Protein AF-A0A8C4E631-F1 (afdb_monomer_lite)

Structure (mmCIF, N/CA/C/O backbone):
data_AF-A0A8C4E631-F1
#
_entry.id   AF-A0A8C4E631-F1
#
loop_
_atom_site.group_PDB
_atom_site.id
_atom_site.type_symbol
_atom_site.label_atom_id
_atom_site.label_alt_id
_atom_site.label_comp_id
_atom_site.label_asym_id
_atom_site.label_entity_id
_atom_site.label_seq_id
_atom_site.pdbx_PDB_ins_code
_atom_site.Cartn_x
_atom_site.Cartn_y
_atom_site.Cartn_z
_atom_site.occupancy
_atom_site.B_iso_or_equiv
_atom_site.auth_seq_id
_atom_site.auth_comp_id
_atom_site.auth_asym_id
_atom_site.auth_atom_id
_atom_site.pdbx_PDB_model_num
ATOM 1 N N . MET A 1 1 ? 13.801 -31.231 44.210 1.00 44.22 1 MET A N 1
ATOM 2 C CA . MET A 1 1 ? 13.986 -29.921 43.550 1.00 44.22 1 MET A CA 1
ATOM 3 C C . MET A 1 1 ? 13.206 -29.978 42.257 1.00 44.22 1 MET A C 1
ATOM 5 O O . MET A 1 1 ? 13.744 -30.377 41.232 1.00 44.22 1 MET A O 1
ATOM 9 N N . ASP A 1 2 ? 11.913 -29.701 42.350 1.00 47.12 2 ASP A N 1
ATOM 10 C CA . ASP A 1 2 ? 10.924 -30.231 41.416 1.00 47.12 2 ASP A CA 1
ATOM 11 C C . ASP A 1 2 ? 10.305 -29.056 40.662 1.00 47.12 2 ASP A C 1
ATOM 13 O O . ASP A 1 2 ? 9.279 -28.501 41.049 1.00 47.12 2 ASP A O 1
ATOM 17 N N . SER A 1 3 ? 11.024 -28.597 39.637 1.00 58.78 3 SER A N 1
ATOM 18 C CA . SER A 1 3 ? 10.613 -27.461 38.816 1.00 58.78 3 SER A CA 1
ATOM 19 C C . SER A 1 3 ? 9.444 -27.847 37.914 1.00 58.78 3 SER A C 1
ATOM 21 O O . SER A 1 3 ? 9.558 -28.760 37.098 1.00 58.78 3 SER A O 1
ATOM 23 N N . ASP A 1 4 ? 8.335 -27.123 38.056 1.00 69.62 4 ASP A N 1
ATOM 24 C CA . ASP A 1 4 ? 7.111 -27.313 37.275 1.00 69.62 4 ASP A CA 1
ATOM 25 C C . ASP A 1 4 ? 7.402 -27.299 35.754 1.00 69.62 4 ASP A C 1
ATOM 27 O O . ASP A 1 4 ? 8.110 -26.398 35.279 1.00 69.62 4 ASP A O 1
ATOM 31 N N . PRO A 1 5 ? 6.870 -28.254 34.961 1.00 70.94 5 PRO A N 1
ATOM 32 C CA . PRO A 1 5 ? 7.043 -28.267 33.509 1.00 70.94 5 PRO A CA 1
ATOM 33 C C . PRO A 1 5 ? 6.561 -26.983 32.810 1.00 70.94 5 PRO A C 1
ATOM 35 O O . PRO A 1 5 ? 7.106 -26.641 31.761 1.00 70.94 5 PRO A O 1
ATOM 38 N N . GLN A 1 6 ? 5.604 -26.236 33.374 1.00 67.75 6 GLN A N 1
ATOM 39 C CA . GLN A 1 6 ? 5.204 -24.923 32.855 1.00 67.75 6 GLN A CA 1
ATOM 40 C C . GLN A 1 6 ? 6.314 -23.881 33.035 1.00 67.75 6 GLN A C 1
ATOM 42 O O . GLN A 1 6 ? 6.619 -23.140 32.101 1.00 67.75 6 GLN A O 1
ATOM 47 N N . THR A 1 7 ? 6.980 -23.869 34.193 1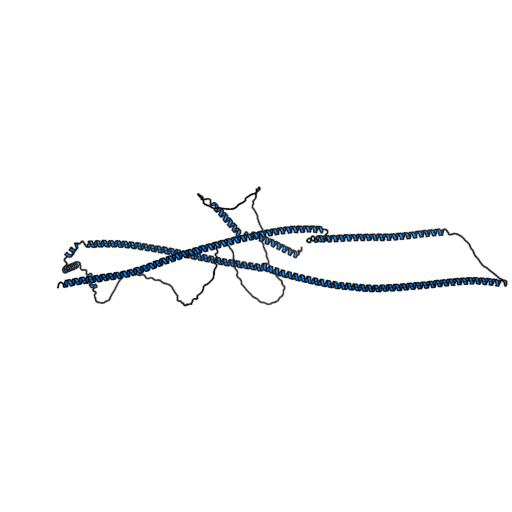.00 70.81 7 THR A N 1
ATOM 48 C CA . THR A 1 7 ? 8.128 -22.989 34.469 1.00 70.81 7 THR A CA 1
ATOM 49 C C . THR A 1 7 ? 9.310 -23.324 33.562 1.00 70.81 7 THR A C 1
ATOM 51 O O . THR A 1 7 ? 9.926 -22.419 33.004 1.00 70.81 7 THR A O 1
ATOM 54 N N . ILE A 1 8 ? 9.591 -24.614 33.342 1.00 74.88 8 ILE A N 1
ATOM 55 C CA . ILE A 1 8 ? 10.622 -25.058 32.389 1.00 74.88 8 ILE A CA 1
ATOM 56 C C . ILE A 1 8 ? 10.256 -24.617 30.963 1.00 74.88 8 ILE A C 1
ATOM 58 O O . ILE A 1 8 ? 11.094 -24.045 30.267 1.00 74.88 8 ILE A O 1
ATOM 62 N N . GLY A 1 9 ? 9.002 -24.812 30.540 1.00 75.31 9 GLY A N 1
ATOM 63 C CA . GLY A 1 9 ? 8.514 -24.374 29.230 1.00 75.31 9 GLY A CA 1
ATOM 64 C C . GLY A 1 9 ? 8.662 -22.866 29.012 1.00 75.31 9 GLY A C 1
ATOM 65 O O . GLY A 1 9 ? 9.175 -22.445 27.974 1.00 75.31 9 GLY A O 1
ATOM 66 N N . LEU A 1 10 ? 8.292 -22.055 30.008 1.00 76.31 10 LEU A N 1
ATOM 67 C CA . LEU A 1 10 ? 8.422 -20.597 29.964 1.00 76.31 10 LEU A CA 1
ATOM 68 C C . LEU A 1 10 ? 9.892 -20.150 29.934 1.00 76.31 10 LEU A C 1
ATOM 70 O O . LEU A 1 10 ? 10.241 -19.241 29.181 1.00 76.31 10 LEU A O 1
ATOM 74 N N . MET A 1 11 ? 10.769 -20.811 30.695 1.00 79.19 11 MET A N 1
ATOM 75 C CA . MET A 1 11 ? 12.203 -20.506 30.733 1.00 79.19 11 MET A CA 1
ATOM 76 C C . MET A 1 11 ? 12.904 -20.867 29.412 1.00 79.19 11 MET A C 1
ATOM 78 O O . MET A 1 11 ? 13.747 -20.106 28.937 1.00 79.19 11 MET A O 1
ATOM 82 N N . VAL A 1 12 ? 12.505 -21.970 28.766 1.00 80.25 12 VAL A N 1
ATOM 83 C CA . VAL A 1 12 ? 12.984 -22.357 27.427 1.00 80.25 12 VAL A CA 1
ATOM 84 C C . VAL A 1 12 ? 12.469 -21.396 26.350 1.00 80.25 12 VAL A C 1
ATOM 86 O O . VAL A 1 12 ? 13.262 -20.948 25.522 1.00 80.25 12 VAL A O 1
ATOM 89 N N . PHE A 1 13 ? 11.187 -21.011 26.371 1.00 78.81 13 PHE A N 1
ATOM 90 C CA . PHE A 1 13 ? 10.645 -20.028 25.420 1.00 78.81 13 PHE A CA 1
ATOM 91 C C . PHE A 1 13 ? 11.271 -18.637 25.593 1.00 78.81 13 PHE A C 1
ATOM 93 O O . PHE A 1 13 ? 11.625 -18.000 24.602 1.00 78.81 13 PHE A O 1
ATOM 100 N N . GLY A 1 14 ? 11.467 -18.184 26.836 1.00 83.38 14 GLY A N 1
ATOM 101 C CA . GLY A 1 14 ? 12.170 -16.938 27.144 1.00 83.38 14 GLY A CA 1
ATOM 102 C C . GLY A 1 14 ? 13.621 -16.961 26.659 1.00 83.38 14 GLY A C 1
ATOM 103 O O . GLY A 1 14 ? 14.058 -16.035 25.976 1.00 83.38 14 GLY A O 1
ATOM 104 N N . GLY A 1 15 ? 14.347 -18.054 26.918 1.00 80.62 15 GLY A N 1
ATOM 105 C CA . GLY A 1 15 ? 15.701 -18.258 26.400 1.00 80.62 15 GLY A CA 1
ATOM 106 C C . GLY A 1 15 ? 15.760 -18.237 24.869 1.00 80.62 15 GLY A C 1
ATOM 107 O O . GLY A 1 15 ? 16.617 -17.564 24.299 1.00 80.62 15 GLY A O 1
ATOM 108 N N . PHE A 1 16 ? 14.820 -18.902 24.189 1.00 83.00 16 PHE A N 1
ATOM 109 C CA . PHE A 1 16 ? 14.764 -18.932 22.724 1.00 83.00 16 PHE A CA 1
ATOM 110 C C . PHE A 1 16 ? 14.400 -17.567 22.117 1.00 83.00 16 PHE A C 1
ATOM 112 O O . PHE A 1 16 ? 14.981 -17.175 21.105 1.00 83.00 16 PHE A O 1
ATOM 119 N N . MET A 1 17 ? 13.502 -16.806 22.753 1.00 86.44 17 MET A N 1
ATOM 120 C CA . MET A 1 17 ? 13.192 -15.416 22.388 1.00 86.44 17 MET A CA 1
ATOM 121 C C . MET A 1 17 ? 14.423 -14.510 22.513 1.00 86.44 17 MET A C 1
ATOM 123 O O . MET A 1 17 ? 14.733 -13.776 21.577 1.00 86.44 17 MET A O 1
ATOM 127 N N . ILE A 1 18 ? 15.159 -14.592 23.626 1.00 84.25 18 ILE A N 1
ATOM 128 C CA . ILE A 1 18 ? 16.370 -13.788 23.857 1.00 84.25 18 ILE A CA 1
ATOM 129 C C . ILE A 1 18 ? 17.472 -14.165 22.856 1.00 84.25 18 ILE A C 1
ATOM 131 O O . ILE A 1 18 ? 18.055 -13.281 22.233 1.00 84.25 18 ILE A O 1
ATOM 135 N N . LEU A 1 19 ? 17.714 -15.460 22.627 1.00 79.12 19 LEU A N 1
ATOM 136 C CA . LEU A 1 19 ? 18.671 -15.934 21.619 1.00 79.12 19 LEU A CA 1
ATOM 137 C C . LEU A 1 19 ? 18.277 -15.506 20.197 1.00 79.12 19 LEU A C 1
ATOM 139 O O . LEU A 1 19 ? 19.147 -15.127 19.415 1.00 79.12 19 LEU A O 1
ATOM 143 N N . SER A 1 20 ? 16.982 -15.499 19.871 1.00 79.06 20 SER A N 1
ATOM 144 C CA . SER A 1 20 ? 16.481 -15.014 18.578 1.00 79.06 20 SER A CA 1
ATOM 145 C C . SER A 1 20 ? 16.662 -13.502 18.427 1.00 79.06 20 SER A C 1
ATOM 147 O O . SER A 1 20 ? 17.116 -13.045 17.381 1.00 79.06 20 SER A O 1
ATOM 149 N N . ALA A 1 21 ? 16.375 -12.719 19.471 1.00 84.12 21 ALA A N 1
ATOM 150 C CA . ALA A 1 21 ? 16.576 -11.271 19.475 1.00 84.12 21 ALA A CA 1
ATOM 151 C C . ALA A 1 21 ? 18.063 -10.897 19.347 1.00 84.12 21 ALA A C 1
ATOM 153 O O . ALA A 1 21 ? 18.410 -10.034 18.543 1.00 84.12 21 ALA A O 1
ATOM 154 N N . VAL A 1 22 ? 18.952 -11.591 20.069 1.00 84.38 22 VAL A N 1
ATOM 155 C CA . VAL A 1 22 ? 20.411 -11.437 19.937 1.00 84.38 22 VAL A CA 1
ATOM 156 C C . VAL A 1 22 ? 20.885 -11.872 18.547 1.00 84.38 22 VAL A C 1
ATOM 158 O O . VAL A 1 22 ? 21.684 -11.169 17.937 1.00 84.38 22 VAL A O 1
ATOM 161 N N . GLY A 1 23 ? 20.357 -12.970 18.000 1.00 82.06 23 GLY A N 1
ATOM 162 C CA . GLY A 1 23 ? 20.652 -13.417 16.636 1.00 82.06 23 GLY A CA 1
ATOM 163 C C . GLY A 1 23 ? 20.265 -12.382 15.577 1.00 82.06 23 GLY A C 1
ATOM 164 O O . GLY A 1 23 ? 21.079 -12.054 14.718 1.00 82.06 23 GLY A O 1
ATOM 165 N N . ILE A 1 24 ? 19.066 -11.801 15.673 1.00 81.56 24 ILE A N 1
ATOM 166 C CA . ILE A 1 24 ? 18.599 -10.731 14.777 1.00 81.56 24 ILE A CA 1
ATOM 167 C C . ILE A 1 24 ? 19.440 -9.459 14.960 1.00 81.56 24 ILE A C 1
ATOM 169 O O . ILE A 1 24 ? 19.844 -8.854 13.970 1.00 81.56 24 ILE A O 1
ATOM 173 N N . ALA A 1 25 ? 19.771 -9.071 16.195 1.00 76.06 25 ALA A N 1
ATOM 174 C CA . ALA A 1 25 ? 20.624 -7.913 16.464 1.00 76.06 25 ALA A CA 1
ATOM 175 C C . ALA A 1 25 ? 22.051 -8.092 15.911 1.00 76.06 25 ALA A C 1
ATOM 177 O O . ALA A 1 25 ? 22.612 -7.152 15.345 1.00 76.06 25 ALA A O 1
ATOM 178 N N . LEU A 1 26 ? 22.628 -9.293 16.011 1.00 76.25 26 LEU A N 1
ATOM 179 C CA . LEU A 1 26 ? 23.926 -9.626 15.416 1.00 76.25 26 LEU A CA 1
ATOM 180 C C . LEU A 1 26 ? 23.858 -9.652 13.885 1.00 76.25 26 LEU A C 1
ATOM 182 O O . LEU A 1 26 ? 24.718 -9.064 13.235 1.00 76.25 26 LEU A O 1
ATOM 186 N N . VAL A 1 27 ? 22.819 -10.246 13.290 1.00 74.06 27 VAL A N 1
ATOM 187 C CA . VAL A 1 27 ? 22.624 -10.225 11.830 1.00 74.06 27 VAL A CA 1
ATOM 188 C C . VAL A 1 27 ? 22.453 -8.794 11.319 1.00 74.06 27 VAL A C 1
ATOM 190 O O . VAL A 1 27 ? 23.100 -8.440 10.338 1.00 74.06 27 VAL A O 1
ATOM 193 N N . SER A 1 28 ? 21.682 -7.936 11.992 1.00 68.06 28 SER A N 1
ATOM 194 C CA . SER A 1 28 ? 21.546 -6.520 11.617 1.00 68.06 28 SER A CA 1
ATOM 195 C C . SER A 1 28 ? 22.851 -5.737 11.791 1.00 68.06 28 SER A C 1
ATOM 197 O O . SER A 1 28 ? 23.266 -5.036 10.872 1.00 68.06 28 SER A O 1
ATOM 199 N N . THR A 1 29 ? 23.552 -5.876 12.922 1.00 67.06 29 THR A N 1
ATOM 200 C CA . THR A 1 29 ? 24.807 -5.131 13.171 1.00 67.06 29 THR A CA 1
ATOM 201 C C . THR A 1 29 ? 25.993 -5.605 12.327 1.00 67.06 29 THR A C 1
ATOM 203 O O . THR A 1 29 ? 26.922 -4.825 12.110 1.00 67.06 29 THR A O 1
ATOM 206 N N . LEU A 1 30 ? 25.958 -6.837 11.807 1.00 59.44 30 LEU A N 1
ATOM 207 C CA . LEU A 1 30 ? 26.902 -7.332 10.801 1.00 59.44 30 LEU A CA 1
ATOM 208 C C . LEU A 1 30 ? 26.482 -6.938 9.376 1.00 59.44 30 LEU A C 1
ATOM 210 O O . LEU A 1 30 ? 27.324 -6.463 8.618 1.00 59.44 30 LEU A O 1
ATOM 214 N N . SER A 1 31 ? 25.193 -7.023 9.026 1.00 52.44 31 SER A N 1
ATOM 215 C CA . SER A 1 31 ? 24.688 -6.602 7.703 1.00 52.44 31 SER A CA 1
ATOM 216 C C . SER A 1 31 ? 24.860 -5.097 7.465 1.00 52.44 31 SER A C 1
ATOM 218 O O . SER A 1 31 ? 25.137 -4.676 6.349 1.00 52.44 31 SER A O 1
ATOM 220 N N . MET A 1 32 ? 24.782 -4.275 8.518 1.00 52.50 32 MET A N 1
ATOM 221 C CA . MET A 1 32 ? 25.101 -2.838 8.470 1.00 52.50 32 MET A CA 1
ATOM 222 C C . MET A 1 32 ? 26.615 -2.536 8.511 1.00 52.50 32 MET A C 1
ATOM 224 O O . MET A 1 32 ? 27.005 -1.370 8.567 1.00 52.50 32 MET A O 1
ATOM 228 N N . LYS A 1 33 ? 27.478 -3.561 8.496 1.00 45.78 33 LYS A N 1
ATOM 229 C CA . LYS A 1 33 ? 28.947 -3.437 8.444 1.00 45.78 33 LYS A CA 1
ATOM 230 C C . LYS A 1 33 ? 29.592 -4.058 7.207 1.00 45.78 33 LYS A C 1
ATOM 232 O O . LYS A 1 33 ? 30.802 -3.908 7.035 1.00 45.78 33 LYS A O 1
ATOM 237 N N . GLU A 1 34 ? 28.818 -4.662 6.309 1.00 48.72 34 GLU A N 1
ATOM 238 C CA . GLU A 1 34 ? 29.289 -4.925 4.950 1.00 48.72 34 GLU A CA 1
ATOM 239 C C . GLU A 1 34 ? 29.333 -3.606 4.156 1.00 48.72 34 GLU A C 1
ATOM 241 O O . GLU A 1 34 ? 28.387 -3.243 3.459 1.00 48.72 34 GLU A O 1
ATOM 246 N N . THR A 1 35 ? 30.450 -2.869 4.251 1.00 46.59 35 THR A N 1
ATOM 247 C CA . THR A 1 35 ? 30.748 -1.754 3.332 1.00 46.59 35 THR A CA 1
ATOM 248 C C . THR A 1 35 ? 30.677 -2.285 1.906 1.00 46.59 35 THR A C 1
ATOM 250 O O . THR A 1 35 ? 31.468 -3.164 1.543 1.00 46.59 35 THR A O 1
ATOM 253 N N . SER A 1 36 ? 29.712 -1.812 1.116 1.00 51.38 36 SER A N 1
ATOM 254 C CA . SER A 1 36 ? 29.367 -2.486 -0.135 1.00 51.38 36 SER A CA 1
ATOM 255 C C . SER A 1 36 ? 30.531 -2.474 -1.132 1.00 51.38 36 SER A C 1
ATOM 257 O O . SER A 1 36 ? 31.395 -1.590 -1.126 1.00 51.38 36 SER A O 1
ATOM 259 N N . TYR A 1 37 ? 30.549 -3.460 -2.031 1.00 45.59 37 TYR A N 1
ATOM 260 C CA . TYR A 1 37 ? 31.614 -3.592 -3.032 1.00 45.59 37 TYR A CA 1
ATOM 261 C C . TYR A 1 37 ? 31.743 -2.344 -3.933 1.00 45.59 37 TYR A C 1
ATOM 263 O O . TYR A 1 37 ? 32.844 -2.018 -4.385 1.00 45.59 37 TYR A O 1
ATOM 271 N N . ASP A 1 38 ? 30.645 -1.608 -4.141 1.00 58.75 38 ASP A N 1
ATOM 272 C CA . ASP A 1 38 ? 30.642 -0.322 -4.844 1.00 58.75 38 ASP A CA 1
ATOM 273 C C . ASP A 1 38 ? 31.246 0.822 -4.017 1.00 58.75 38 ASP A C 1
ATOM 275 O O . ASP A 1 38 ? 31.917 1.680 -4.586 1.00 58.75 38 ASP A O 1
ATOM 279 N N . GLU A 1 39 ? 31.105 0.830 -2.688 1.00 60.50 39 GLU A N 1
ATOM 280 C CA . GLU A 1 39 ? 31.749 1.830 -1.825 1.00 60.50 39 GLU A CA 1
ATOM 281 C C . GLU A 1 39 ? 33.281 1.661 -1.818 1.00 60.50 39 GLU A C 1
ATOM 283 O O . GLU A 1 39 ? 34.035 2.638 -1.903 1.00 60.50 39 GLU A O 1
ATOM 288 N N . ALA A 1 40 ? 33.758 0.411 -1.805 1.00 60.03 40 ALA A N 1
ATOM 289 C CA . ALA A 1 40 ? 35.176 0.089 -1.957 1.00 60.03 40 ALA A CA 1
ATOM 290 C C . ALA A 1 40 ? 35.717 0.524 -3.336 1.00 60.03 40 ALA A C 1
ATOM 292 O O . ALA A 1 40 ? 36.770 1.166 -3.422 1.00 60.03 40 ALA A O 1
ATOM 293 N N . LEU A 1 41 ? 34.971 0.254 -4.416 1.00 59.25 41 LEU A N 1
ATOM 294 C CA . LEU A 1 41 ? 35.298 0.720 -5.769 1.00 59.25 41 LEU A CA 1
ATOM 295 C C . LEU A 1 41 ? 35.252 2.250 -5.896 1.00 59.25 41 LEU A C 1
ATOM 297 O O . LEU A 1 41 ? 36.098 2.829 -6.583 1.00 59.25 41 LEU A O 1
ATOM 301 N N . ALA A 1 42 ? 34.314 2.923 -5.228 1.00 70.25 42 ALA A N 1
ATOM 302 C CA . ALA A 1 42 ? 34.231 4.379 -5.184 1.00 70.25 42 ALA A CA 1
ATOM 303 C C . ALA A 1 42 ? 35.462 4.978 -4.491 1.00 70.25 42 ALA A C 1
ATOM 305 O O . ALA A 1 42 ? 36.120 5.846 -5.069 1.00 70.25 42 ALA A O 1
ATOM 306 N N . LYS A 1 43 ? 35.849 4.459 -3.318 1.00 71.75 43 LYS A N 1
ATOM 307 C CA . LYS A 1 43 ? 37.065 4.870 -2.593 1.00 71.75 43 LYS A CA 1
ATOM 308 C C . LYS A 1 43 ? 38.335 4.637 -3.423 1.00 71.75 43 LYS A C 1
ATOM 310 O O . LYS A 1 43 ? 39.163 5.546 -3.528 1.00 71.75 43 LYS A O 1
ATOM 315 N N . GLN A 1 44 ? 38.458 3.492 -4.103 1.00 63.03 44 GLN A N 1
ATOM 316 C CA . GLN A 1 44 ? 39.582 3.219 -5.009 1.00 63.03 44 GLN A CA 1
ATOM 317 C C . GLN A 1 44 ? 39.631 4.208 -6.190 1.00 63.03 44 GLN A C 1
ATOM 319 O O . GLN A 1 44 ? 40.699 4.735 -6.511 1.00 63.03 44 GLN A O 1
ATOM 324 N N . ARG A 1 45 ? 38.484 4.508 -6.819 1.00 71.50 45 ARG A N 1
ATOM 325 C CA . ARG A 1 45 ? 38.382 5.515 -7.894 1.00 71.50 45 ARG A CA 1
ATOM 326 C C . ARG A 1 45 ? 38.755 6.912 -7.391 1.00 71.50 45 ARG A C 1
ATOM 328 O O . ARG A 1 45 ? 39.515 7.602 -8.066 1.00 71.50 45 ARG A O 1
ATOM 335 N N . HIS A 1 46 ? 38.304 7.307 -6.201 1.00 70.56 46 HIS A N 1
ATOM 336 C CA . HIS A 1 46 ? 38.598 8.623 -5.624 1.00 70.56 46 HIS A CA 1
ATOM 337 C C . HIS A 1 46 ? 40.096 8.819 -5.334 1.00 70.56 46 HIS A C 1
ATOM 339 O O . HIS A 1 46 ? 40.650 9.877 -5.644 1.00 70.56 46 HIS A O 1
ATOM 345 N N . GLN A 1 47 ? 40.781 7.789 -4.820 1.00 67.50 47 GLN A N 1
ATOM 346 C CA . GLN A 1 47 ? 42.236 7.810 -4.617 1.00 67.50 47 GLN A CA 1
ATOM 347 C C . GLN A 1 47 ? 43.019 7.831 -5.944 1.00 67.50 47 GLN A C 1
ATOM 349 O O . GLN A 1 47 ? 44.021 8.544 -6.069 1.00 67.50 47 GLN A O 1
ATOM 354 N N . LEU A 1 48 ? 42.555 7.102 -6.966 1.00 61.62 48 LEU A N 1
ATOM 355 C CA . LEU A 1 48 ? 43.135 7.150 -8.316 1.00 61.62 48 LEU A CA 1
ATOM 356 C C . LEU A 1 48 ? 42.993 8.539 -8.954 1.00 61.62 48 LEU A C 1
ATOM 358 O O . LEU A 1 48 ? 43.948 9.038 -9.549 1.00 61.62 48 LEU A O 1
ATOM 362 N N . ILE A 1 49 ? 41.842 9.193 -8.776 1.00 65.88 49 ILE A N 1
ATOM 363 C CA . ILE A 1 49 ? 41.603 10.562 -9.246 1.00 65.88 49 ILE A CA 1
ATOM 364 C C . ILE A 1 49 ? 42.509 11.549 -8.495 1.00 65.88 49 ILE A C 1
ATOM 366 O O . ILE A 1 49 ? 43.260 12.277 -9.141 1.00 65.88 49 ILE A O 1
ATOM 370 N N . GLN A 1 50 ? 42.551 11.531 -7.155 1.00 64.19 50 GLN A N 1
ATOM 371 C CA . GLN A 1 50 ? 43.435 12.421 -6.379 1.00 64.19 50 GLN A CA 1
ATOM 372 C C . GLN A 1 50 ? 44.919 12.269 -6.759 1.00 64.19 50 GLN A C 1
ATOM 374 O O . GLN A 1 50 ? 45.610 13.267 -6.987 1.00 64.19 50 GLN A O 1
ATOM 379 N N . THR A 1 51 ? 45.416 11.034 -6.893 1.00 60.16 51 THR A N 1
ATOM 380 C CA . THR A 1 51 ? 46.813 10.784 -7.296 1.00 60.16 51 THR A CA 1
ATOM 381 C C . THR A 1 51 ? 47.096 11.121 -8.765 1.00 60.16 51 THR A C 1
ATOM 383 O O . THR A 1 51 ? 48.259 11.332 -9.126 1.00 60.16 51 THR A O 1
ATOM 386 N N . GLN A 1 52 ? 46.070 11.235 -9.615 1.00 55.62 52 GLN A N 1
ATOM 387 C CA . GLN A 1 52 ? 46.189 11.771 -10.972 1.00 55.62 52 GLN A CA 1
ATOM 388 C C . GLN A 1 52 ? 46.204 13.311 -10.974 1.00 55.62 52 GLN A C 1
ATOM 390 O O . GLN A 1 52 ? 47.067 13.899 -11.631 1.00 55.62 52 GLN A O 1
ATOM 395 N N . THR A 1 53 ? 45.357 13.974 -10.177 1.00 53.16 53 THR A N 1
ATOM 396 C CA . THR A 1 53 ? 45.332 15.444 -10.035 1.00 53.16 53 THR A CA 1
ATOM 397 C C . THR A 1 53 ? 46.660 15.984 -9.493 1.00 53.16 53 THR A C 1
ATOM 399 O O . THR A 1 53 ? 47.254 16.879 -10.097 1.00 53.16 53 THR A O 1
ATOM 402 N N . GLN A 1 54 ? 47.223 15.364 -8.448 1.00 50.38 54 GLN A N 1
ATOM 403 C CA . GLN A 1 54 ? 48.543 15.740 -7.909 1.00 50.38 54 GLN A CA 1
ATOM 404 C C . GLN A 1 54 ? 49.701 15.537 -8.912 1.00 50.38 54 GLN A C 1
ATOM 406 O O . GLN A 1 54 ? 50.740 16.200 -8.821 1.00 50.38 54 GLN A O 1
ATOM 411 N N . LYS A 1 55 ? 49.543 14.643 -9.901 1.00 49.50 55 LYS A N 1
ATOM 412 C CA . LYS A 1 55 ? 50.497 14.474 -11.016 1.00 49.50 55 LYS A CA 1
ATOM 413 C C . LYS A 1 55 ? 50.284 15.495 -12.141 1.00 49.50 55 LYS A C 1
ATOM 415 O O . LYS A 1 55 ? 51.235 15.778 -12.871 1.00 49.50 55 LYS A O 1
ATOM 420 N N . ALA A 1 56 ? 49.088 16.070 -12.274 1.00 47.69 56 ALA A N 1
ATOM 421 C CA . ALA A 1 56 ? 48.792 17.113 -13.254 1.00 47.69 56 ALA A CA 1
ATOM 422 C C . ALA A 1 56 ? 49.398 18.472 -12.854 1.00 47.69 56 ALA A C 1
ATOM 424 O O . ALA A 1 56 ? 50.053 19.114 -13.679 1.00 47.69 56 ALA A O 1
ATOM 425 N N . GLU A 1 57 ? 49.263 18.886 -11.589 1.00 41.19 57 GLU A N 1
ATOM 426 C CA . GLU A 1 57 ? 49.786 20.181 -11.116 1.00 41.19 57 GLU A CA 1
ATOM 427 C C . GLU A 1 57 ? 51.305 20.307 -11.274 1.00 41.19 57 GLU A C 1
ATOM 429 O O . GLU A 1 57 ? 51.801 21.297 -11.824 1.00 41.19 57 GLU A O 1
ATOM 434 N N . LYS A 1 58 ? 52.059 19.257 -10.912 1.00 40.50 58 LYS A N 1
ATOM 435 C CA . LYS A 1 58 ? 53.526 19.218 -11.061 1.00 40.50 58 LYS A CA 1
ATOM 436 C C . LYS A 1 58 ? 54.012 19.358 -12.513 1.00 40.50 58 LYS A C 1
ATOM 438 O O . LYS A 1 58 ? 55.204 19.570 -12.725 1.00 40.50 58 LYS A O 1
ATOM 443 N N . LYS A 1 59 ? 53.123 19.286 -13.514 1.00 40.12 59 LYS A N 1
ATOM 444 C CA . LYS A 1 59 ? 53.463 19.412 -14.941 1.00 40.12 59 LYS A CA 1
ATOM 445 C C . LYS A 1 59 ? 53.127 20.777 -15.562 1.00 40.12 59 LYS A C 1
ATOM 447 O O . LYS A 1 59 ? 53.520 21.017 -16.702 1.00 40.12 59 LYS A O 1
ATOM 452 N N . LYS A 1 60 ? 52.451 21.688 -14.844 1.00 37.50 60 LYS A N 1
ATOM 453 C CA . LYS A 1 60 ? 51.924 22.957 -15.402 1.00 37.50 60 LYS A CA 1
ATOM 454 C C . LYS A 1 60 ? 52.787 24.208 -15.136 1.00 37.50 60 LYS A C 1
ATOM 456 O O . LYS A 1 60 ? 52.375 25.313 -15.470 1.00 37.50 60 LYS A O 1
ATOM 461 N N . LYS A 1 61 ? 54.000 24.058 -14.580 1.00 32.47 61 LYS A N 1
ATOM 462 C CA . LYS A 1 61 ? 54.904 25.172 -14.193 1.00 32.47 61 LYS A CA 1
ATOM 463 C C . LYS A 1 61 ? 55.968 25.548 -15.248 1.00 32.47 61 LYS A C 1
ATOM 465 O O . LYS A 1 61 ? 57.027 26.056 -14.896 1.00 32.47 61 LYS A O 1
ATOM 470 N N . ASN A 1 62 ? 55.728 25.297 -16.537 1.00 37.25 62 ASN A N 1
ATOM 471 C CA . ASN A 1 62 ? 56.656 25.678 -17.611 1.00 37.25 62 ASN A CA 1
ATOM 472 C C . ASN A 1 62 ? 55.928 26.262 -18.832 1.00 37.25 62 ASN A C 1
ATOM 474 O O . ASN A 1 62 ? 54.882 25.758 -19.226 1.00 37.25 62 ASN A O 1
ATOM 478 N N . LYS A 1 63 ? 56.564 27.266 -19.463 1.00 34.28 63 LYS A N 1
ATOM 479 C CA . LYS A 1 63 ? 56.166 27.965 -20.708 1.00 34.28 63 LYS A CA 1
ATOM 480 C C . LYS A 1 63 ? 55.028 29.006 -20.593 1.00 34.28 63 LYS A C 1
ATOM 482 O O . LYS A 1 63 ? 53.947 28.824 -21.139 1.00 34.28 63 LYS A O 1
ATOM 487 N N . ALA A 1 64 ? 55.343 30.167 -20.004 1.00 32.53 64 ALA A N 1
ATOM 488 C CA . ALA A 1 64 ? 54.560 31.404 -20.139 1.00 32.53 64 ALA A CA 1
ATOM 489 C C . ALA A 1 64 ? 55.457 32.614 -20.496 1.00 32.53 64 ALA A C 1
ATOM 491 O O . ALA A 1 64 ? 56.287 33.045 -19.697 1.00 32.53 64 ALA A O 1
ATOM 492 N N . LYS A 1 65 ? 55.306 33.125 -21.726 1.00 33.72 65 LYS A N 1
ATOM 493 C CA . LYS A 1 65 ? 55.815 34.395 -22.303 1.00 33.72 65 LYS A CA 1
ATOM 494 C C . LYS A 1 65 ? 55.209 34.481 -23.725 1.00 33.72 65 LYS A C 1
ATOM 496 O O . LYS A 1 65 ? 55.191 33.454 -24.393 1.00 33.72 65 LYS A O 1
ATOM 501 N N . ARG A 1 66 ? 54.723 35.617 -24.248 1.00 32.38 66 ARG A N 1
ATOM 502 C CA . ARG A 1 66 ? 54.795 37.023 -23.789 1.00 32.38 66 ARG A CA 1
ATOM 503 C C . ARG A 1 66 ? 53.757 37.888 -24.556 1.00 32.38 66 ARG A C 1
ATOM 505 O O . ARG A 1 66 ? 53.768 37.772 -25.771 1.00 32.38 66 ARG A O 1
ATOM 512 N N . LYS A 1 67 ? 53.044 38.803 -23.864 1.00 35.41 67 LYS A N 1
ATOM 513 C CA . LYS A 1 67 ? 52.345 40.035 -24.361 1.00 35.41 67 LYS A CA 1
ATOM 514 C C . LYS A 1 67 ? 51.169 39.850 -25.380 1.00 35.41 67 LYS A C 1
ATOM 516 O O . LYS A 1 67 ? 51.266 38.989 -26.239 1.00 35.41 67 LYS A O 1
ATOM 521 N N . GLU A 1 68 ? 49.959 40.424 -25.196 1.00 31.19 68 GLU A N 1
ATOM 522 C CA . GLU A 1 68 ? 49.519 41.862 -25.153 1.00 31.19 68 GLU A CA 1
ATOM 523 C C . GLU A 1 68 ? 49.360 42.407 -26.601 1.00 31.19 68 GLU A C 1
ATOM 525 O O . GLU A 1 68 ? 50.240 42.146 -27.415 1.00 31.19 68 GLU A O 1
ATOM 530 N N . ASP A 1 69 ? 48.248 43.026 -27.044 1.00 28.84 69 ASP A N 1
ATOM 531 C CA . ASP A 1 69 ? 47.520 44.185 -26.464 1.00 28.84 69 ASP A CA 1
ATOM 532 C C . ASP A 1 69 ? 45.988 44.272 -26.831 1.00 28.84 69 ASP A C 1
ATOM 534 O O . ASP A 1 69 ? 45.433 43.332 -27.402 1.00 28.84 69 ASP A O 1
ATOM 538 N N . ARG A 1 70 ? 45.306 45.384 -26.478 1.00 35.81 70 ARG A N 1
ATOM 539 C CA . ARG A 1 70 ? 43.862 45.764 -26.674 1.00 35.81 70 ARG A CA 1
ATOM 540 C C . ARG A 1 70 ? 43.676 46.719 -27.916 1.00 35.81 70 ARG A C 1
ATOM 542 O O . ARG A 1 70 ? 44.624 46.736 -28.701 1.00 35.81 70 ARG A O 1
ATOM 549 N N . PRO A 1 71 ? 42.593 47.535 -28.173 1.00 51.56 71 PRO A N 1
ATOM 550 C CA . PRO A 1 71 ? 41.300 47.805 -27.476 1.00 51.56 71 PRO A CA 1
ATOM 551 C C . PRO A 1 71 ? 39.958 47.906 -28.300 1.00 51.56 71 PRO A C 1
ATOM 553 O O . PRO A 1 71 ? 39.938 48.245 -29.475 1.00 51.56 71 PRO A O 1
ATOM 556 N N . ASP A 1 72 ? 38.839 47.684 -27.583 1.00 35.00 72 ASP A N 1
ATOM 557 C CA . ASP A 1 72 ? 37.511 48.376 -27.486 1.00 35.00 72 ASP A CA 1
ATOM 558 C C . ASP A 1 72 ? 36.633 48.933 -28.659 1.00 35.00 72 ASP A C 1
ATOM 560 O O . ASP A 1 72 ? 37.078 49.665 -29.538 1.00 35.00 72 ASP A O 1
ATOM 564 N N . GLY A 1 73 ? 35.297 48.757 -28.495 1.00 30.06 73 GLY A N 1
ATOM 565 C CA . GLY A 1 73 ? 34.187 49.601 -29.024 1.00 30.06 73 GLY A CA 1
ATOM 566 C C . GLY A 1 73 ? 32.942 48.826 -29.537 1.00 30.06 73 GLY A C 1
ATOM 567 O O . GLY A 1 73 ? 33.119 47.819 -30.208 1.00 30.06 73 GLY A O 1
ATOM 568 N N . LYS A 1 74 ? 31.661 49.218 -29.326 1.00 35.47 74 LYS A N 1
ATOM 569 C CA . LYS A 1 74 ? 31.026 50.290 -28.505 1.00 35.47 74 LYS A CA 1
ATOM 570 C C . LYS A 1 74 ? 29.469 50.104 -28.399 1.00 35.47 74 LYS A C 1
ATOM 572 O O . LYS A 1 74 ? 28.864 49.888 -29.439 1.00 35.47 74 LYS A O 1
ATOM 577 N N . PHE A 1 75 ? 28.864 50.388 -27.221 1.00 30.14 75 PHE A N 1
ATOM 578 C CA . PHE A 1 75 ? 27.461 50.873 -26.958 1.00 30.14 75 PHE A CA 1
ATOM 579 C C . PHE A 1 75 ? 26.271 49.900 -27.236 1.00 30.14 75 PHE A C 1
ATOM 581 O O . PHE A 1 75 ? 26.413 49.022 -28.076 1.00 30.14 75 PHE A O 1
ATOM 588 N N . SER A 1 76 ? 25.087 49.923 -26.577 1.00 29.92 76 SER A N 1
ATOM 589 C CA . SER A 1 76 ? 24.397 50.772 -25.547 1.00 29.92 76 SER A CA 1
ATOM 590 C C . SER A 1 76 ? 23.570 49.860 -24.584 1.00 29.92 76 SER A C 1
ATOM 592 O O . SER A 1 76 ? 23.161 48.792 -25.024 1.00 29.92 76 SER A O 1
ATOM 594 N N . GLU A 1 77 ? 23.463 50.066 -23.254 1.00 33.34 77 GLU A N 1
ATOM 595 C CA . GLU A 1 77 ? 22.527 50.932 -22.459 1.00 33.34 77 GLU A CA 1
ATOM 596 C C . GLU A 1 77 ? 20.999 50.667 -22.605 1.00 33.34 77 GLU A C 1
ATOM 598 O O . GLU A 1 77 ? 20.569 50.415 -23.730 1.00 33.34 77 GLU A O 1
ATOM 603 N N . PRO A 1 78 ? 20.136 50.914 -21.573 1.00 43.91 78 PRO A N 1
ATOM 604 C CA . PRO A 1 78 ? 20.336 50.869 -20.095 1.00 43.91 78 PRO A CA 1
ATOM 605 C C . PRO A 1 78 ? 19.103 50.361 -19.255 1.00 43.91 78 PRO A C 1
ATOM 607 O O . PRO A 1 78 ? 18.017 50.178 -19.798 1.00 43.91 78 PRO A O 1
ATOM 610 N N . GLY A 1 79 ? 19.218 50.283 -17.909 1.00 27.28 79 GLY A N 1
ATOM 611 C CA . GLY A 1 79 ? 18.102 50.623 -16.980 1.00 27.28 79 GLY A CA 1
ATOM 612 C C . GLY A 1 79 ? 17.690 49.643 -15.848 1.00 27.28 79 GLY A C 1
ATOM 613 O O . GLY A 1 79 ? 17.460 48.473 -16.121 1.00 27.28 79 GLY A O 1
ATOM 614 N N . SER A 1 80 ? 17.481 50.198 -14.632 1.00 29.42 80 SER A N 1
ATOM 615 C CA . SER A 1 80 ? 16.805 49.650 -13.416 1.00 29.42 80 SER A CA 1
ATOM 616 C C . SER A 1 80 ? 17.364 48.373 -12.742 1.00 29.42 80 SER A C 1
ATOM 618 O O . SER A 1 80 ? 17.785 47.444 -13.417 1.00 29.42 80 SER A O 1
ATOM 620 N N . ASP A 1 81 ? 17.365 48.226 -11.406 1.00 28.14 81 ASP A N 1
ATOM 621 C CA . ASP A 1 81 ? 17.080 49.164 -10.291 1.00 28.14 81 ASP A CA 1
ATOM 622 C C . ASP A 1 81 ? 17.889 48.751 -9.024 1.00 28.14 81 ASP A C 1
ATOM 624 O O . ASP A 1 81 ? 18.621 47.759 -9.068 1.00 28.14 81 ASP A O 1
ATOM 628 N N . GLY A 1 82 ? 17.799 49.495 -7.913 1.00 30.75 82 GLY A N 1
ATOM 629 C CA . GLY A 1 82 ? 18.441 49.156 -6.623 1.00 30.75 82 GLY A CA 1
ATOM 630 C C . GLY A 1 82 ? 17.798 47.964 -5.879 1.00 30.75 82 GLY A C 1
ATOM 631 O O . GLY A 1 82 ? 16.758 47.459 -6.286 1.00 30.75 82 GLY A O 1
ATOM 632 N N . GLY A 1 83 ? 18.348 47.449 -4.771 1.00 27.83 83 GLY A N 1
ATOM 633 C CA . GLY A 1 83 ? 19.590 47.801 -4.066 1.00 27.83 83 GLY A CA 1
ATOM 634 C C . GLY A 1 83 ? 19.367 48.114 -2.578 1.00 27.83 83 GLY A C 1
ATOM 635 O O . GLY A 1 83 ? 18.638 49.051 -2.288 1.00 27.83 83 GLY A O 1
ATOM 636 N N . GLU A 1 84 ? 20.018 47.375 -1.666 1.00 28.88 84 GLU A N 1
ATOM 637 C CA . GLU A 1 84 ? 20.314 47.774 -0.272 1.00 28.88 84 GLU A CA 1
ATOM 638 C C . GLU A 1 84 ? 21.322 46.798 0.395 1.00 28.88 84 GLU A C 1
ATOM 640 O O . GLU A 1 84 ? 21.433 45.634 0.010 1.00 28.88 84 GLU A O 1
ATOM 645 N N . GLU A 1 85 ? 22.080 47.312 1.367 1.00 30.70 85 GLU A N 1
ATOM 646 C CA . GLU A 1 85 ? 23.164 46.717 2.187 1.00 30.70 85 GLU A CA 1
ATOM 647 C C . GLU A 1 85 ? 23.051 47.372 3.599 1.00 30.70 85 GLU A C 1
ATOM 649 O O . GLU A 1 85 ? 22.329 48.368 3.708 1.00 30.70 85 GLU A O 1
ATOM 654 N N . PRO A 1 86 ? 23.838 47.027 4.646 1.00 54.34 86 PRO A N 1
ATOM 655 C CA . PRO A 1 86 ? 24.450 45.758 5.062 1.00 54.34 86 PRO A CA 1
ATOM 656 C C . PRO A 1 86 ? 24.221 45.523 6.597 1.00 54.34 86 PRO A C 1
ATOM 658 O O . PRO A 1 86 ? 23.093 45.627 7.063 1.00 54.34 86 PRO A O 1
ATOM 661 N N . GLU A 1 87 ? 25.299 45.273 7.372 1.00 28.20 87 GLU A N 1
ATOM 662 C CA . GLU A 1 87 ? 25.395 45.102 8.849 1.00 28.20 87 GLU A CA 1
ATOM 663 C C . GLU A 1 87 ? 24.729 43.831 9.431 1.00 28.20 87 GLU A C 1
ATOM 665 O O . GLU A 1 87 ? 23.767 43.307 8.885 1.00 28.20 87 GLU A O 1
ATOM 670 N N . GLY A 1 88 ? 25.182 43.211 10.531 1.00 25.58 88 GLY A N 1
ATOM 671 C CA . GLY A 1 88 ? 26.316 43.386 11.469 1.00 25.58 88 GLY A CA 1
ATOM 672 C C . GLY A 1 88 ? 26.124 42.340 12.602 1.00 25.58 88 GLY A C 1
ATOM 673 O O . GLY A 1 88 ? 24.999 41.909 12.818 1.00 25.58 88 GLY A O 1
ATOM 674 N N . VAL A 1 89 ? 27.101 41.795 13.342 1.00 27.78 89 VAL A N 1
ATOM 675 C CA . VAL A 1 89 ? 28.149 42.410 14.187 1.00 27.78 89 VAL A CA 1
ATOM 676 C C . VAL A 1 89 ? 29.149 41.308 14.654 1.00 27.78 89 VAL A C 1
ATOM 678 O O . VAL A 1 89 ? 28.839 40.120 14.619 1.00 27.78 89 VAL A O 1
ATOM 681 N N . THR A 1 90 ? 30.348 41.709 15.098 1.00 23.58 90 THR A N 1
ATOM 682 C CA . THR A 1 90 ? 31.446 40.917 15.727 1.00 23.58 90 THR A CA 1
ATOM 683 C C . THR A 1 90 ? 31.008 39.947 16.850 1.00 23.58 90 THR A C 1
ATOM 685 O O . THR A 1 90 ? 30.119 40.299 17.615 1.00 23.58 90 THR A O 1
ATOM 688 N N . CYS A 1 91 ? 31.534 38.722 17.027 1.00 22.72 91 CYS A N 1
ATOM 689 C CA . CYS A 1 91 ? 32.925 38.200 17.083 1.00 22.72 91 CYS A CA 1
ATOM 690 C C . CYS A 1 91 ? 33.601 38.298 18.477 1.00 22.72 91 CYS A C 1
ATOM 692 O O . CYS A 1 91 ? 33.918 39.404 18.913 1.00 22.72 91 CYS A O 1
ATOM 694 N N . THR A 1 92 ? 33.900 37.142 19.102 1.00 27.05 92 THR A N 1
ATOM 695 C CA . THR A 1 92 ? 34.938 36.973 20.147 1.00 27.05 92 THR A CA 1
ATOM 696 C C . THR A 1 92 ? 35.448 35.523 20.272 1.00 27.05 92 THR A C 1
ATOM 698 O O . THR A 1 92 ? 34.692 34.563 20.149 1.00 27.05 92 THR A O 1
ATOM 701 N N . GLU A 1 93 ? 36.751 35.416 20.537 1.00 27.77 93 GLU A N 1
ATOM 702 C CA . GLU A 1 93 ? 37.600 34.246 20.870 1.00 27.77 93 GLU A CA 1
ATOM 703 C C . GLU A 1 93 ? 37.545 33.894 22.395 1.00 27.77 93 GLU A C 1
ATOM 705 O O . GLU A 1 93 ? 36.763 34.559 23.087 1.00 27.77 93 GLU A O 1
ATOM 710 N N . PRO A 1 94 ? 38.365 32.974 22.993 1.00 40.09 94 PRO A N 1
ATOM 711 C CA . PRO A 1 94 ? 39.440 32.122 22.427 1.00 40.09 94 PRO A CA 1
ATOM 712 C C . PRO A 1 94 ? 39.514 30.626 22.886 1.00 40.09 94 PRO A C 1
ATOM 714 O O . PRO A 1 94 ? 38.905 30.208 23.864 1.00 40.09 94 PRO A O 1
ATOM 717 N N . GLU A 1 95 ? 40.342 29.857 22.158 1.00 24.70 95 GLU A N 1
ATOM 718 C CA . GLU A 1 95 ? 41.421 28.930 22.611 1.00 24.70 95 GLU A CA 1
ATOM 719 C C . GLU A 1 95 ? 41.290 28.043 23.880 1.00 24.70 95 GLU A C 1
ATOM 721 O O . GLU A 1 95 ? 41.200 28.544 25.000 1.00 24.70 95 GLU A O 1
ATOM 726 N N . SER A 1 96 ? 41.507 26.721 23.718 1.00 27.22 96 SER A N 1
ATOM 727 C CA . SER A 1 96 ? 42.479 25.908 24.503 1.00 27.22 96 SER A CA 1
ATOM 728 C C . SER A 1 96 ? 42.582 24.455 23.994 1.00 27.22 96 SER A C 1
ATOM 730 O O . SER A 1 96 ? 41.594 23.726 23.983 1.00 27.22 96 SER A O 1
ATOM 732 N N . GLU A 1 97 ? 43.795 24.016 23.648 1.00 27.36 97 GLU A N 1
ATOM 733 C CA . GLU A 1 97 ? 44.201 22.612 23.409 1.00 27.36 97 GLU A CA 1
ATOM 734 C C . GLU A 1 97 ? 45.171 22.194 24.544 1.00 27.36 97 GLU A C 1
ATOM 736 O O . GLU A 1 97 ? 45.780 23.087 25.148 1.00 27.36 97 GLU A O 1
ATOM 741 N N . PRO A 1 98 ? 45.311 20.899 24.913 1.00 34.41 98 PRO A N 1
ATOM 742 C CA . PRO A 1 98 ? 46.499 20.168 24.426 1.00 34.41 98 PRO A CA 1
ATOM 743 C C . PRO A 1 98 ? 46.378 18.620 24.310 1.00 34.41 98 PRO A C 1
ATOM 745 O O . PRO A 1 98 ? 45.574 17.969 24.978 1.00 34.41 98 PRO A O 1
ATOM 748 N N . GLU A 1 99 ? 47.283 18.023 23.524 1.00 30.36 99 GLU A N 1
ATOM 749 C CA . GLU A 1 99 ? 47.697 16.597 23.558 1.00 30.36 99 GLU A CA 1
ATOM 750 C C . GLU A 1 99 ? 48.686 16.314 24.752 1.00 30.36 99 GLU A C 1
ATOM 752 O O . GLU A 1 99 ? 48.857 17.229 25.565 1.00 30.36 99 GLU A O 1
ATOM 757 N N . PRO A 1 100 ? 49.419 15.164 24.918 1.00 42.94 100 PRO A N 1
ATOM 758 C CA . PRO A 1 100 ? 49.525 13.930 24.103 1.00 42.94 100 PRO A CA 1
ATOM 759 C C . PRO A 1 100 ? 49.688 12.568 24.854 1.00 42.94 100 PRO A C 1
ATOM 761 O O . PRO A 1 100 ? 49.662 12.489 26.080 1.00 42.94 100 PRO A O 1
ATOM 764 N N . ALA A 1 101 ? 50.009 11.524 24.062 1.00 26.36 101 ALA A N 1
ATOM 765 C CA . ALA A 1 101 ? 50.594 10.207 24.410 1.00 26.36 101 ALA A CA 1
ATOM 766 C C . ALA A 1 101 ? 49.623 9.107 24.930 1.00 26.36 101 ALA A C 1
ATOM 768 O O . ALA A 1 101 ? 48.591 9.404 25.515 1.00 26.36 101 ALA A O 1
ATOM 769 N N . THR A 1 102 ? 49.870 7.795 24.741 1.00 29.92 102 THR A N 1
ATOM 770 C CA . THR A 1 102 ? 51.087 7.078 24.264 1.00 29.92 102 THR A CA 1
ATOM 771 C C . THR A 1 102 ? 50.736 5.802 23.468 1.00 29.92 102 THR A C 1
ATOM 773 O O . THR A 1 102 ? 49.672 5.224 23.673 1.00 29.92 102 THR A O 1
ATOM 776 N N . GLU A 1 103 ? 51.644 5.319 22.611 1.00 30.14 103 GLU A N 1
ATOM 777 C CA . GLU A 1 103 ? 51.596 3.975 21.994 1.00 30.14 103 GLU A CA 1
ATOM 778 C C . GLU A 1 103 ? 52.026 2.862 22.979 1.00 30.14 103 GLU A C 1
ATOM 780 O O . GLU A 1 103 ? 52.839 3.133 23.864 1.00 30.14 103 GLU A O 1
ATOM 785 N N . LEU A 1 104 ? 51.589 1.604 22.770 1.00 28.58 104 LEU A N 1
ATOM 786 C CA . LEU A 1 104 ? 52.478 0.465 22.427 1.00 28.58 104 LEU A CA 1
ATOM 787 C C . LEU A 1 104 ? 51.746 -0.895 22.282 1.00 28.58 104 LEU A C 1
ATOM 789 O O . LEU A 1 104 ? 50.585 -1.047 22.650 1.00 28.58 104 LEU A O 1
ATOM 793 N N . ASP A 1 105 ? 52.460 -1.861 21.695 1.00 29.59 105 ASP A N 1
ATOM 794 C CA . ASP A 1 105 ? 52.033 -3.217 21.293 1.00 29.59 105 ASP A CA 1
ATOM 795 C C . ASP A 1 105 ? 52.495 -4.304 22.308 1.00 29.59 105 ASP A C 1
ATOM 797 O O . ASP A 1 105 ? 53.300 -4.004 23.192 1.00 29.59 105 ASP A O 1
ATOM 801 N N . ALA A 1 106 ? 52.031 -5.553 22.124 1.00 27.69 106 ALA A N 1
ATOM 802 C CA . ALA A 1 106 ? 52.568 -6.865 22.553 1.00 27.69 106 ALA A CA 1
ATOM 803 C C . ALA A 1 106 ? 51.554 -7.810 23.246 1.00 27.69 106 ALA A C 1
ATOM 805 O O . ALA A 1 106 ? 51.067 -7.557 24.346 1.00 27.69 106 ALA A O 1
ATOM 806 N N . ALA A 1 107 ? 51.336 -8.987 22.642 1.00 34.25 107 ALA A N 1
ATOM 807 C CA . ALA A 1 107 ? 50.759 -10.175 23.296 1.00 34.25 107 ALA A CA 1
ATOM 808 C C . ALA A 1 107 ? 51.832 -10.956 24.097 1.00 34.25 107 ALA A C 1
ATOM 810 O O . ALA A 1 107 ? 53.026 -10.683 23.931 1.00 34.25 107 ALA A O 1
ATOM 811 N N . PRO A 1 108 ? 51.460 -11.976 24.910 1.00 33.94 108 PRO A N 1
ATOM 812 C CA . PRO A 1 108 ? 51.651 -13.338 24.376 1.00 33.94 108 PRO A CA 1
ATOM 813 C C . PRO A 1 108 ? 50.739 -14.485 24.898 1.00 33.94 108 PRO A C 1
ATOM 815 O O . PRO A 1 108 ? 50.339 -14.535 26.057 1.00 33.94 108 PRO A O 1
ATOM 818 N N . ASN A 1 109 ? 50.673 -15.522 24.048 1.00 29.94 109 ASN A N 1
ATOM 819 C CA . ASN A 1 109 ? 50.560 -16.973 24.319 1.00 29.94 109 ASN A CA 1
ATOM 820 C C . ASN A 1 109 ? 49.170 -17.676 24.468 1.00 29.94 109 ASN A C 1
ATOM 822 O O . ASN A 1 109 ? 48.254 -17.086 25.034 1.00 29.94 109 ASN A O 1
ATOM 826 N N . PRO A 1 110 ? 49.002 -18.943 23.986 1.00 36.78 110 PRO A N 1
ATOM 827 C CA . PRO A 1 110 ? 47.696 -19.630 23.899 1.00 36.78 110 PRO A CA 1
ATOM 828 C C . PRO A 1 110 ? 47.628 -21.050 24.542 1.00 36.78 110 PRO A C 1
ATOM 830 O O . PRO A 1 110 ? 48.616 -21.546 25.083 1.00 36.78 110 PRO A O 1
ATOM 833 N N . SER A 1 111 ? 46.506 -21.756 24.290 1.00 27.55 111 SER A N 1
ATOM 834 C CA . SER A 1 111 ? 46.287 -23.223 24.422 1.00 27.55 111 SER A CA 1
ATOM 835 C C . SER A 1 111 ? 46.021 -23.776 25.843 1.00 27.55 111 SER A C 1
ATOM 837 O O . SER A 1 111 ? 46.457 -23.148 26.808 1.00 27.55 111 SER A O 1
ATOM 839 N N . PRO A 1 112 ? 45.379 -24.965 26.014 1.00 35.59 112 PRO A N 1
ATOM 840 C CA . PRO A 1 112 ? 44.869 -25.901 24.993 1.00 35.59 112 PRO A CA 1
ATOM 841 C C . PRO A 1 112 ? 43.386 -26.332 25.127 1.00 35.59 112 PRO A C 1
ATOM 843 O O . PRO A 1 112 ? 42.759 -26.179 26.172 1.00 35.59 112 PRO A O 1
ATOM 846 N N . GLU A 1 113 ? 42.876 -26.979 24.074 1.00 29.22 113 GLU A N 1
ATOM 847 C CA . GLU A 1 113 ? 41.615 -27.742 24.027 1.00 29.22 113 GLU A CA 1
ATOM 848 C C . GLU A 1 113 ? 41.928 -29.233 23.729 1.00 29.22 113 GLU A C 1
ATOM 850 O O . GLU A 1 113 ? 42.819 -29.482 22.909 1.00 29.22 113 GLU A O 1
ATOM 855 N N . PRO A 1 114 ? 41.268 -30.222 24.375 1.00 31.66 114 PRO A N 1
ATOM 856 C CA . PRO A 1 114 ? 41.516 -31.647 24.124 1.00 31.66 114 PRO A CA 1
ATOM 857 C C . PRO A 1 114 ? 40.338 -32.420 23.480 1.00 31.66 114 PRO A C 1
ATOM 859 O O . PRO A 1 114 ? 39.256 -32.531 24.052 1.00 31.66 114 PRO A O 1
ATOM 862 N N . GLU A 1 115 ? 40.610 -33.067 22.344 1.00 29.84 115 GLU A N 1
ATOM 863 C CA . GLU A 1 115 ? 39.954 -34.313 21.881 1.00 29.84 115 GLU A CA 1
ATOM 864 C C . GLU A 1 115 ? 40.336 -35.521 22.794 1.00 29.84 115 GLU A C 1
ATOM 866 O O . GLU A 1 115 ? 41.268 -35.361 23.594 1.00 29.84 115 GLU A O 1
ATOM 871 N N . PRO A 1 116 ? 39.731 -36.741 22.692 1.00 41.09 116 PRO A N 1
ATOM 872 C CA . PRO A 1 116 ? 38.823 -37.259 21.648 1.00 41.09 116 PRO A CA 1
ATOM 873 C C . PRO A 1 116 ? 37.563 -38.043 22.138 1.00 41.09 116 PRO A C 1
ATOM 875 O O . PRO A 1 116 ? 37.276 -38.136 23.328 1.00 41.09 116 PRO A O 1
ATOM 878 N N . GLU A 1 117 ? 36.839 -38.611 21.157 1.00 29.91 117 GLU A N 1
ATOM 879 C CA . GLU A 1 117 ? 36.036 -39.867 21.109 1.00 29.91 117 GLU A CA 1
ATOM 880 C C . GLU A 1 117 ? 36.108 -40.879 22.295 1.00 29.91 117 GLU A C 1
ATOM 882 O O . GLU A 1 117 ? 37.165 -40.989 22.923 1.00 29.91 117 GLU A O 1
ATOM 887 N N . PRO A 1 118 ? 35.054 -41.716 22.551 1.00 33.62 118 PRO A N 1
ATOM 888 C CA . PRO A 1 118 ? 34.443 -42.558 21.497 1.00 33.62 118 PRO A CA 1
ATOM 889 C C . PRO A 1 118 ? 32.939 -42.939 21.563 1.00 33.62 118 PRO A C 1
ATOM 891 O O . PRO A 1 118 ? 32.242 -42.781 22.563 1.00 33.62 118 PRO A O 1
ATOM 894 N N . GLU A 1 119 ? 32.493 -43.542 20.453 1.00 30.73 119 GLU A N 1
ATOM 895 C CA . GLU A 1 119 ? 31.296 -44.392 20.272 1.00 30.73 119 GLU A CA 1
ATOM 896 C C . GLU A 1 119 ? 31.382 -45.700 21.114 1.00 30.73 119 GLU A C 1
ATOM 898 O O . GLU A 1 119 ? 32.491 -46.090 21.505 1.00 30.73 119 GLU A O 1
ATOM 903 N N . PRO A 1 120 ? 30.264 -46.410 21.415 1.00 36.22 120 PRO A N 1
ATOM 904 C CA . PRO A 1 120 ? 29.768 -47.415 20.454 1.00 36.22 120 PRO A CA 1
ATOM 905 C C . PRO A 1 120 ? 28.237 -47.687 20.440 1.00 36.22 120 PRO A C 1
ATOM 907 O O . PRO A 1 120 ? 27.461 -47.178 21.247 1.00 36.22 120 PRO A O 1
ATOM 910 N N . GLU A 1 121 ? 27.827 -48.554 19.508 1.00 31.09 121 GLU A N 1
ATOM 911 C CA . GLU A 1 121 ? 26.455 -48.965 19.155 1.00 31.09 121 GLU A CA 1
ATOM 912 C C . GLU A 1 121 ? 25.740 -49.897 20.168 1.00 31.09 121 GLU A C 1
ATOM 914 O O . GLU A 1 121 ? 26.372 -50.786 20.751 1.00 31.09 121 GLU A O 1
ATOM 919 N N . GLN A 1 122 ? 24.394 -49.831 20.226 1.00 28.25 122 GLN A N 1
ATOM 920 C CA . GLN A 1 122 ? 23.512 -51.024 20.201 1.00 28.25 122 GLN A CA 1
ATOM 921 C C . GLN A 1 122 ? 22.025 -50.700 19.909 1.00 28.25 122 GLN A C 1
ATOM 923 O O . GLN A 1 122 ? 21.599 -49.553 20.023 1.00 28.25 122 GLN A O 1
ATOM 928 N N . GLU A 1 123 ? 21.259 -51.713 19.473 1.00 30.45 123 GLU A N 1
ATOM 929 C CA . GLU A 1 123 ? 19.932 -51.607 18.815 1.00 30.45 123 GLU A CA 1
ATOM 930 C C . GLU A 1 123 ? 18.822 -52.425 19.587 1.00 30.45 123 GLU A C 1
ATOM 932 O O . GLU A 1 123 ? 19.057 -52.702 20.763 1.00 30.45 123 GLU A O 1
ATOM 937 N N . PRO A 1 124 ? 17.589 -52.734 19.091 1.00 49.75 124 PRO A N 1
ATOM 938 C CA . PRO A 1 124 ? 16.347 -52.127 19.619 1.00 49.75 124 PRO A CA 1
ATOM 939 C C . PRO A 1 124 ? 15.276 -53.138 20.160 1.00 49.75 124 PRO A C 1
ATOM 941 O O . PRO A 1 124 ? 15.631 -54.152 20.749 1.00 49.75 124 PRO A O 1
ATOM 944 N N . GLU A 1 125 ? 13.973 -52.862 19.914 1.00 29.64 125 GLU A N 1
ATOM 945 C CA . GLU A 1 125 ? 12.726 -53.615 20.255 1.00 29.64 125 GLU A CA 1
ATOM 946 C C . GLU A 1 125 ? 12.067 -53.290 21.630 1.00 29.64 125 GLU A C 1
ATOM 948 O O . GLU A 1 125 ? 12.711 -52.725 22.506 1.00 29.64 125 GLU A O 1
ATOM 953 N N . LEU A 1 126 ? 10.768 -53.535 21.919 1.00 30.66 126 LEU A N 1
ATOM 954 C CA . LEU A 1 126 ? 9.682 -54.302 21.248 1.00 30.66 126 LEU A CA 1
ATOM 955 C C . LEU A 1 126 ? 8.451 -53.444 20.798 1.00 30.66 126 LEU A C 1
ATOM 957 O O . LEU A 1 126 ? 8.586 -52.250 20.549 1.00 30.66 126 LEU A O 1
ATOM 961 N N . ALA A 1 127 ? 7.269 -54.056 20.574 1.00 34.91 127 ALA A N 1
ATOM 962 C CA . ALA A 1 127 ? 6.181 -53.552 19.713 1.00 34.91 127 ALA A CA 1
ATOM 963 C C . ALA A 1 127 ? 4.755 -54.037 20.107 1.00 34.91 127 ALA A C 1
ATOM 965 O O . ALA A 1 127 ? 4.603 -55.120 20.668 1.00 34.91 127 ALA A O 1
ATOM 966 N N . VAL A 1 128 ? 3.704 -53.291 19.710 1.00 28.23 128 VAL A N 1
ATOM 967 C CA . VAL A 1 128 ? 2.266 -53.694 19.683 1.00 28.23 128 VAL A CA 1
ATOM 968 C C . VAL A 1 128 ? 1.635 -53.075 18.408 1.00 28.23 128 VAL A C 1
ATOM 970 O O . VAL A 1 128 ? 1.701 -51.860 18.274 1.00 28.23 128 VAL A O 1
ATOM 973 N N . VAL A 1 129 ? 1.171 -53.759 17.341 1.00 35.03 129 VAL A N 1
ATOM 974 C CA . VAL A 1 129 ? 0.276 -54.937 17.129 1.00 35.03 129 VAL A CA 1
ATOM 975 C C . VAL A 1 129 ? -1.218 -54.536 17.159 1.00 35.03 129 VAL A C 1
ATOM 977 O O . VAL A 1 129 ? -1.771 -54.273 18.217 1.00 35.03 129 VAL A O 1
ATOM 980 N N . THR A 1 130 ? -1.910 -54.369 16.018 1.00 27.64 130 THR A N 1
ATOM 981 C CA . THR A 1 130 ? -2.508 -55.401 15.117 1.00 27.64 130 THR A CA 1
ATOM 982 C C . THR A 1 130 ? -2.880 -54.781 13.738 1.00 27.64 130 THR A C 1
ATOM 984 O O . THR A 1 130 ? -3.082 -53.575 13.673 1.00 27.64 130 THR A O 1
ATOM 987 N N . GLY A 1 131 ? -3.031 -55.480 12.595 1.00 27.62 131 GLY A N 1
ATOM 988 C CA . GLY A 1 131 ? -2.698 -56.866 12.214 1.00 27.62 131 GLY A CA 1
ATOM 989 C C . GLY A 1 131 ? -3.175 -57.270 10.783 1.00 27.62 131 GLY A C 1
ATOM 990 O O . GLY A 1 131 ? -4.211 -56.802 10.328 1.00 27.62 131 GLY A O 1
ATOM 991 N N . THR A 1 132 ? -2.457 -58.212 10.136 1.00 25.33 132 THR A N 1
ATOM 992 C CA . THR A 1 132 ? -2.959 -59.199 9.123 1.00 25.33 132 THR A CA 1
ATOM 993 C C . THR A 1 132 ? -3.060 -58.855 7.600 1.00 25.33 132 THR A C 1
ATOM 995 O O . THR A 1 132 ? -4.141 -58.549 7.117 1.00 25.33 132 THR A O 1
ATOM 998 N N . THR A 1 133 ? -1.977 -59.150 6.833 1.00 27.02 133 THR A N 1
ATOM 999 C CA . THR A 1 133 ? -1.945 -59.955 5.548 1.00 27.02 133 THR A CA 1
ATOM 1000 C C . THR A 1 133 ? -2.583 -59.328 4.258 1.00 27.02 133 THR A C 1
ATOM 1002 O O . THR A 1 133 ? -3.689 -58.822 4.323 1.00 27.02 133 THR A O 1
ATOM 1005 N N . ILE A 1 134 ? -2.026 -59.294 3.018 1.00 32.28 134 ILE A N 1
ATOM 1006 C CA . ILE A 1 134 ? -1.225 -60.233 2.170 1.00 32.28 134 ILE A CA 1
ATOM 1007 C C . ILE A 1 134 ? -0.185 -59.508 1.246 1.00 32.28 134 ILE A C 1
ATOM 1009 O O . ILE A 1 134 ? -0.396 -58.378 0.826 1.00 32.28 134 ILE A O 1
ATOM 1013 N N . ARG A 1 135 ? 0.907 -60.226 0.889 1.00 29.66 135 ARG A N 1
ATOM 1014 C CA . ARG A 1 135 ? 1.942 -60.033 -0.184 1.00 29.66 135 ARG A CA 1
ATOM 1015 C C . ARG A 1 135 ? 1.557 -59.178 -1.426 1.00 29.66 135 ARG A C 1
ATOM 1017 O O . ARG A 1 135 ? 0.459 -59.325 -1.948 1.00 29.66 135 ARG A O 1
ATOM 1024 N N . SER A 1 136 ? 2.482 -58.451 -2.085 1.00 28.81 136 SER A N 1
ATOM 1025 C CA . SER A 1 136 ? 3.655 -59.005 -2.826 1.00 28.81 136 SER A CA 1
ATOM 1026 C C . SER A 1 136 ? 4.784 -57.992 -3.165 1.00 28.81 136 SER A C 1
ATOM 1028 O O . SER A 1 136 ? 4.594 -56.788 -3.070 1.00 28.81 136 SER A O 1
ATOM 1030 N N . ALA A 1 137 ? 5.949 -58.505 -3.599 1.00 27.30 137 ALA A N 1
ATOM 1031 C CA . ALA A 1 137 ? 7.188 -57.804 -4.028 1.00 27.30 137 ALA A CA 1
ATOM 1032 C C . ALA A 1 137 ? 7.642 -58.352 -5.431 1.00 27.30 137 ALA A C 1
ATOM 1034 O O . ALA A 1 137 ? 6.924 -59.244 -5.897 1.00 27.30 137 ALA A O 1
ATOM 1035 N N . PRO A 1 138 ? 8.761 -57.957 -6.119 1.00 35.69 138 PRO A N 1
ATOM 1036 C CA . PRO A 1 138 ? 9.992 -57.275 -5.656 1.00 35.69 138 PRO A CA 1
ATOM 1037 C C . PRO A 1 138 ? 10.608 -56.183 -6.601 1.00 35.69 138 PRO A C 1
ATOM 1039 O O . PRO A 1 138 ? 9.968 -55.701 -7.528 1.00 35.69 138 PRO A O 1
ATOM 1042 N N . ALA A 1 139 ? 11.865 -55.782 -6.323 1.00 26.48 139 ALA A N 1
ATOM 1043 C CA . ALA A 1 139 ? 12.703 -54.750 -6.993 1.00 26.48 139 ALA A CA 1
ATOM 1044 C C . ALA A 1 139 ? 13.738 -55.400 -7.992 1.00 26.48 139 ALA A C 1
ATOM 1046 O O . ALA A 1 139 ? 13.389 -56.488 -8.455 1.00 26.48 139 ALA A O 1
ATOM 1047 N N . PRO A 1 140 ? 14.981 -54.909 -8.341 1.00 39.53 140 PRO A N 1
ATOM 1048 C CA . PRO A 1 140 ? 15.734 -53.675 -7.964 1.00 39.53 140 PRO A CA 1
ATOM 1049 C C . PRO A 1 140 ? 16.747 -53.006 -8.979 1.00 39.53 140 PRO A C 1
ATOM 1051 O O . PRO A 1 140 ? 17.519 -53.687 -9.644 1.00 39.53 140 PRO A O 1
ATOM 1054 N N . SER A 1 141 ? 16.990 -51.680 -8.839 1.00 25.98 141 SER A N 1
ATOM 1055 C CA . SER A 1 141 ? 18.331 -50.989 -8.948 1.00 25.98 141 SER A CA 1
ATOM 1056 C C . SER A 1 141 ? 19.123 -51.017 -10.309 1.00 25.98 141 SER A C 1
ATOM 1058 O O . SER A 1 141 ? 18.601 -51.602 -11.252 1.00 25.98 141 SER A O 1
ATOM 1060 N N . PRO A 1 142 ? 20.350 -50.420 -10.497 1.00 37.62 142 PRO A N 1
ATOM 1061 C CA . PRO A 1 142 ? 21.266 -49.719 -9.568 1.00 37.62 142 PRO A CA 1
ATOM 1062 C C . PRO A 1 142 ? 21.934 -48.383 -10.050 1.00 37.62 142 PRO A C 1
ATOM 1064 O O . PRO A 1 142 ? 21.578 -47.780 -11.054 1.00 37.62 142 PRO A O 1
ATOM 1067 N N . LYS A 1 143 ? 22.921 -47.916 -9.257 1.00 26.42 143 LYS A N 1
ATOM 1068 C CA . LYS A 1 143 ? 23.582 -46.583 -9.201 1.00 26.42 143 LYS A CA 1
ATOM 1069 C C . LYS A 1 143 ? 24.831 -46.423 -10.106 1.00 26.42 143 LYS A C 1
ATOM 1071 O O . LYS A 1 143 ? 25.453 -47.418 -10.472 1.00 26.42 143 LYS A O 1
ATOM 1076 N N . LYS A 1 144 ? 25.344 -45.184 -10.265 1.00 24.55 144 LYS A N 1
ATOM 1077 C CA . LYS A 1 144 ? 26.792 -44.879 -10.467 1.00 24.55 144 LYS A CA 1
ATOM 1078 C C . LYS A 1 144 ? 27.199 -43.499 -9.893 1.00 24.55 144 LYS A C 1
ATOM 1080 O O . LYS A 1 144 ? 26.336 -42.672 -9.635 1.00 24.55 144 LYS A O 1
ATOM 1085 N N . LYS A 1 145 ? 28.502 -43.287 -9.627 1.00 25.70 145 LYS A N 1
ATOM 1086 C CA . LYS A 1 145 ? 29.107 -42.123 -8.915 1.00 25.70 145 LYS A CA 1
ATOM 1087 C C . LYS A 1 145 ? 30.229 -41.458 -9.740 1.00 25.70 145 LYS A C 1
ATOM 1089 O O . LYS A 1 145 ? 30.887 -42.186 -10.483 1.00 25.70 145 LYS A O 1
ATOM 1094 N N . LYS A 1 146 ? 30.592 -40.190 -9.452 1.00 24.31 146 LYS A N 1
ATOM 1095 C CA . LYS A 1 146 ? 32.006 -39.722 -9.348 1.00 24.31 146 LYS A CA 1
ATOM 1096 C C . LYS A 1 146 ? 32.165 -38.328 -8.689 1.00 24.31 146 LYS A C 1
ATOM 1098 O O . LYS A 1 146 ? 31.188 -37.607 -8.547 1.00 24.31 146 LYS A O 1
ATOM 1103 N N . LYS A 1 147 ? 33.397 -38.016 -8.244 1.00 24.41 147 LYS A N 1
ATOM 1104 C CA . LYS A 1 147 ? 33.888 -36.711 -7.712 1.00 24.41 147 LYS A CA 1
ATOM 1105 C C . LYS A 1 147 ? 34.481 -35.858 -8.886 1.00 24.41 147 LYS A C 1
ATOM 1107 O O . LYS A 1 147 ? 34.383 -36.336 -10.012 1.00 24.41 147 LYS A O 1
ATOM 1112 N N . SER A 1 148 ? 35.113 -34.672 -8.776 1.00 24.92 148 SER A N 1
ATOM 1113 C CA . SER A 1 148 ? 35.836 -33.979 -7.674 1.00 24.92 148 SER A CA 1
ATOM 1114 C C . SER A 1 148 ? 36.287 -32.537 -8.034 1.00 24.92 148 SER A C 1
ATOM 1116 O O . SER A 1 148 ? 36.515 -32.271 -9.208 1.00 24.92 148 SER A O 1
ATOM 1118 N N . ALA A 1 149 ? 36.657 -31.757 -6.999 1.00 22.69 149 ALA A N 1
ATOM 1119 C CA . ALA A 1 149 ? 37.680 -30.681 -6.975 1.00 22.69 149 ALA A CA 1
ATOM 1120 C C . ALA A 1 149 ? 37.313 -29.236 -7.417 1.00 22.69 149 ALA A C 1
ATOM 1122 O O . ALA A 1 149 ? 36.266 -28.984 -8.003 1.00 22.69 149 ALA A O 1
ATOM 1123 N N . LYS A 1 150 ? 38.191 -28.290 -7.029 1.00 21.84 150 LYS A N 1
ATOM 1124 C CA . LYS A 1 150 ? 38.076 -26.809 -7.016 1.00 21.84 150 LYS A CA 1
ATOM 1125 C C . LYS A 1 150 ? 39.385 -26.185 -7.535 1.00 21.84 150 LYS A C 1
ATOM 1127 O O . LYS A 1 150 ? 40.419 -26.800 -7.296 1.00 21.84 150 LYS A O 1
ATOM 1132 N N . VAL A 1 151 ? 39.344 -24.980 -8.135 1.00 24.78 151 VAL A N 1
ATOM 1133 C CA . VAL A 1 151 ? 40.357 -23.885 -8.042 1.00 24.78 151 VAL A CA 1
ATOM 1134 C C . VAL A 1 151 ? 39.924 -22.652 -8.883 1.00 24.78 151 VAL A C 1
ATOM 1136 O O . VAL A 1 151 ? 39.209 -22.800 -9.869 1.00 24.78 151 VAL A O 1
ATOM 1139 N N . GLU A 1 152 ? 40.316 -21.450 -8.443 1.00 22.39 152 GLU A N 1
ATOM 1140 C CA . GLU A 1 152 ? 40.149 -20.111 -9.076 1.00 22.39 152 GLU A CA 1
ATOM 1141 C C . GLU A 1 152 ? 41.423 -19.731 -9.905 1.00 22.39 152 GLU A C 1
ATOM 1143 O O . GLU A 1 152 ? 42.293 -20.597 -9.999 1.00 22.39 152 GLU A O 1
ATOM 1148 N N . PRO A 1 153 ? 41.658 -18.519 -10.487 1.00 35.84 153 PRO A N 1
ATOM 1149 C CA . PRO A 1 153 ? 40.921 -17.244 -10.415 1.00 35.84 153 PRO A CA 1
ATOM 1150 C C . PRO A 1 153 ? 40.839 -16.462 -11.763 1.00 35.84 153 PRO A C 1
ATOM 1152 O O . PRO A 1 153 ? 41.038 -17.014 -12.842 1.00 35.84 153 PRO A O 1
ATOM 1155 N N . ALA A 1 154 ? 40.675 -15.136 -11.631 1.00 23.39 154 ALA A N 1
ATOM 1156 C CA . ALA A 1 154 ? 41.017 -14.048 -12.561 1.00 23.39 154 ALA A CA 1
ATOM 1157 C C . ALA A 1 154 ? 39.925 -13.558 -13.531 1.00 23.39 154 ALA A C 1
ATOM 1159 O O . ALA A 1 154 ? 39.154 -14.318 -14.105 1.00 23.39 154 ALA A O 1
ATOM 1160 N N . ALA A 1 155 ? 39.885 -12.231 -13.697 1.00 27.78 155 ALA A N 1
ATOM 1161 C CA . ALA A 1 155 ? 38.821 -11.497 -14.373 1.00 27.78 155 ALA A CA 1
ATOM 1162 C C . ALA A 1 155 ? 39.360 -10.578 -15.478 1.00 27.78 155 ALA A C 1
ATOM 1164 O O . ALA A 1 155 ? 40.422 -9.975 -15.329 1.00 27.78 155 ALA A O 1
ATOM 1165 N N . VAL A 1 156 ? 38.560 -10.390 -16.531 1.00 28.59 156 VAL A N 1
ATOM 1166 C CA . VAL A 1 156 ? 38.619 -9.226 -17.427 1.00 28.59 156 VAL A CA 1
ATOM 1167 C C . VAL A 1 156 ? 37.182 -8.832 -17.776 1.00 28.59 156 VAL A C 1
ATOM 1169 O O . VAL A 1 156 ? 36.431 -9.647 -18.303 1.00 28.59 156 VAL A O 1
ATOM 1172 N N . MET A 1 157 ? 36.799 -7.583 -17.504 1.00 26.31 157 MET A N 1
ATOM 1173 C CA . MET A 1 157 ? 35.613 -6.975 -18.116 1.00 26.31 157 MET A CA 1
ATOM 1174 C C . MET A 1 157 ? 35.983 -6.454 -19.507 1.00 26.31 157 MET A C 1
ATOM 1176 O O . MET A 1 157 ? 36.906 -5.646 -19.615 1.00 26.31 157 MET A O 1
ATOM 1180 N N . GLU A 1 158 ? 35.221 -6.809 -20.544 1.00 28.14 158 GLU A N 1
ATOM 1181 C CA . GLU A 1 158 ? 35.159 -5.997 -21.766 1.00 28.14 158 GLU A CA 1
ATOM 1182 C C . GLU A 1 158 ? 33.806 -5.276 -21.848 1.00 28.14 158 GLU A C 1
ATOM 1184 O O . GLU A 1 158 ? 32.758 -5.818 -21.502 1.00 28.14 158 GLU A O 1
ATOM 1189 N N . LYS A 1 159 ? 33.836 -4.004 -22.253 1.00 27.69 159 LYS A N 1
ATOM 1190 C CA . LYS A 1 159 ? 32.717 -3.066 -22.122 1.00 27.69 159 LYS A CA 1
ATOM 1191 C C . LYS A 1 159 ? 31.846 -3.072 -23.382 1.00 27.69 159 LYS A C 1
ATOM 1193 O O . LYS A 1 159 ? 32.234 -2.498 -24.396 1.00 27.69 159 LYS A O 1
ATOM 1198 N N . VAL A 1 160 ? 30.656 -3.670 -23.309 1.00 25.36 160 VAL A N 1
ATOM 1199 C CA . VAL A 1 160 ? 29.676 -3.668 -24.411 1.00 25.36 160 VAL A CA 1
ATOM 1200 C C . VAL A 1 160 ? 28.684 -2.513 -24.255 1.00 25.36 160 VAL A C 1
ATOM 1202 O O . VAL A 1 160 ? 27.787 -2.557 -23.416 1.00 25.36 160 VAL A O 1
ATOM 1205 N N . THR A 1 161 ? 28.814 -1.495 -25.104 1.00 26.80 161 THR A N 1
ATOM 1206 C CA . THR A 1 161 ? 27.733 -0.540 -25.394 1.00 26.80 161 THR A CA 1
ATOM 1207 C C . THR A 1 161 ? 26.684 -1.215 -26.275 1.00 26.80 161 THR A C 1
ATOM 1209 O O . THR A 1 161 ? 27.042 -1.819 -27.286 1.00 26.80 161 THR A O 1
ATOM 1212 N N . LYS A 1 162 ? 25.403 -1.107 -25.912 1.00 30.70 162 LYS A N 1
ATOM 1213 C CA . LYS A 1 162 ? 24.277 -1.627 -26.698 1.00 30.70 162 LYS A CA 1
ATOM 1214 C C . LYS A 1 162 ? 23.490 -0.476 -27.320 1.00 30.70 162 LYS A C 1
ATOM 1216 O O . LYS A 1 162 ? 23.024 0.396 -26.596 1.00 30.70 162 LYS A O 1
ATOM 1221 N N . GLU A 1 163 ? 23.303 -0.523 -28.635 1.00 30.09 163 GLU A N 1
ATOM 1222 C CA . GLU A 1 163 ? 22.244 0.211 -29.331 1.00 30.09 163 GLU A CA 1
ATOM 1223 C C . GLU A 1 163 ? 21.189 -0.797 -29.796 1.00 30.09 163 GLU A C 1
ATOM 1225 O O . GLU A 1 163 ? 21.521 -1.864 -30.311 1.00 30.09 163 GLU A O 1
ATOM 1230 N N . VAL A 1 164 ? 19.914 -0.468 -29.588 1.00 27.67 164 VAL A N 1
ATOM 1231 C CA . VAL A 1 164 ? 18.773 -1.317 -29.954 1.00 27.67 164 VAL A CA 1
ATOM 1232 C C . VAL A 1 164 ? 18.107 -0.726 -31.190 1.00 27.67 164 VAL A C 1
ATOM 1234 O O . VAL A 1 164 ? 17.587 0.387 -31.132 1.00 27.67 164 VAL A O 1
ATOM 1237 N N . LEU A 1 165 ? 18.078 -1.475 -32.296 1.00 29.81 165 LEU A N 1
ATOM 1238 C CA . LEU A 1 165 ? 17.317 -1.091 -33.485 1.00 29.81 165 LEU A CA 1
ATOM 1239 C C . LEU A 1 165 ? 15.971 -1.825 -33.518 1.00 29.81 165 LEU A C 1
ATOM 1241 O O . LEU A 1 165 ? 15.909 -3.051 -33.590 1.00 29.81 165 LEU A O 1
ATOM 1245 N N . VAL A 1 166 ? 14.886 -1.054 -33.467 1.00 27.89 166 VAL A N 1
ATOM 1246 C CA . VAL A 1 166 ? 13.508 -1.560 -33.453 1.00 27.89 166 VAL A CA 1
ATOM 1247 C C . VAL A 1 166 ? 13.085 -2.025 -34.850 1.00 27.89 166 VAL A C 1
ATOM 1249 O O . VAL A 1 166 ? 13.213 -1.286 -35.825 1.00 27.89 166 VAL A O 1
ATOM 1252 N N . MET A 1 167 ? 12.526 -3.235 -34.946 1.00 28.81 167 MET A N 1
ATOM 1253 C CA . MET A 1 167 ? 11.879 -3.722 -36.168 1.00 28.81 167 MET A CA 1
ATOM 1254 C C . MET A 1 167 ? 10.532 -3.027 -36.401 1.00 28.81 167 MET A C 1
ATOM 1256 O O . MET A 1 167 ? 9.658 -3.057 -35.537 1.00 28.81 167 MET A O 1
ATOM 1260 N N . ALA A 1 168 ? 10.331 -2.500 -37.609 1.00 28.94 168 ALA A N 1
ATOM 1261 C CA . ALA A 1 168 ? 9.016 -2.143 -38.135 1.00 28.94 168 ALA A CA 1
ATOM 1262 C C . ALA A 1 168 ? 8.545 -3.205 -39.146 1.00 28.94 168 ALA A C 1
ATOM 1264 O O . ALA A 1 168 ? 9.345 -3.751 -39.906 1.00 28.94 168 ALA A O 1
ATOM 1265 N N . LEU A 1 169 ? 7.244 -3.497 -39.147 1.00 31.91 169 LEU A N 1
ATOM 1266 C CA . LEU A 1 169 ? 6.583 -4.462 -40.033 1.00 31.91 169 LEU A CA 1
ATOM 1267 C C . LEU A 1 169 ? 5.723 -3.732 -41.077 1.00 31.91 169 LEU A C 1
ATOM 1269 O O . LEU A 1 169 ? 5.245 -2.640 -40.789 1.00 31.91 169 LEU A O 1
ATOM 1273 N N . ALA A 1 170 ? 5.489 -4.371 -42.232 1.00 31.92 170 ALA A N 1
ATOM 1274 C CA . ALA A 1 170 ? 4.315 -4.281 -43.131 1.00 31.92 170 ALA A CA 1
ATOM 1275 C C . ALA A 1 170 ? 4.711 -4.629 -44.594 1.00 31.92 170 ALA A C 1
ATOM 1277 O O . ALA A 1 170 ? 5.892 -4.523 -44.930 1.00 31.92 170 ALA A O 1
ATOM 1278 N N . PRO A 1 171 ? 3.783 -5.109 -45.456 1.00 35.56 171 PRO A N 1
ATOM 1279 C CA . PRO A 1 171 ? 4.158 -6.058 -46.516 1.00 35.56 171 PRO A CA 1
ATOM 1280 C C . PRO A 1 171 ? 3.700 -5.698 -47.945 1.00 35.56 171 PRO A C 1
ATOM 1282 O O . PRO A 1 171 ? 2.770 -4.917 -48.137 1.00 35.56 171 PRO A O 1
ATOM 1285 N N . VAL A 1 172 ? 4.272 -6.372 -48.955 1.00 29.52 172 VAL A N 1
ATOM 1286 C CA . VAL A 1 172 ? 3.771 -6.370 -50.346 1.00 29.52 172 VAL A CA 1
ATOM 1287 C C . VAL A 1 172 ? 3.788 -7.781 -50.967 1.00 29.52 172 VAL A C 1
ATOM 1289 O O . VAL A 1 172 ? 4.727 -8.555 -50.796 1.00 29.52 172 VAL A O 1
ATOM 1292 N N . VAL A 1 173 ? 2.700 -8.078 -51.683 1.00 31.00 173 VAL A N 1
ATOM 1293 C CA . VAL A 1 173 ? 2.396 -9.244 -52.544 1.00 31.00 173 VAL A CA 1
ATOM 1294 C C . VAL A 1 173 ? 3.445 -9.409 -53.669 1.00 31.00 173 VAL A C 1
ATOM 1296 O O . VAL A 1 173 ? 3.969 -8.418 -54.155 1.00 31.00 173 VAL A O 1
ATOM 1299 N N . GLY A 1 174 ? 3.800 -10.584 -54.202 1.00 25.75 174 GLY A N 1
ATOM 1300 C CA . GLY A 1 174 ? 3.273 -11.941 -54.016 1.00 25.75 174 GLY A CA 1
ATOM 1301 C C . GLY A 1 174 ? 2.925 -12.601 -55.363 1.00 25.75 174 GLY A C 1
ATOM 1302 O O . GLY A 1 174 ? 1.821 -12.424 -55.867 1.00 25.75 174 GLY A O 1
ATOM 1303 N N . VAL A 1 175 ? 3.852 -13.376 -55.944 1.00 29.83 175 VAL A N 1
ATOM 1304 C CA . VAL A 1 175 ? 3.638 -14.186 -57.167 1.00 29.83 175 VAL A CA 1
ATOM 1305 C C . VAL A 1 175 ? 4.363 -15.530 -57.013 1.00 29.83 175 VAL A C 1
ATOM 1307 O O . VAL A 1 175 ? 5.498 -15.562 -56.540 1.00 29.83 175 VAL A O 1
ATOM 1310 N N . SER A 1 176 ? 3.723 -16.641 -57.390 1.00 32.97 176 SER A N 1
ATOM 1311 C CA . SER A 1 176 ? 4.276 -18.001 -57.252 1.00 32.97 176 SER A CA 1
ATOM 1312 C C . SER A 1 176 ? 4.956 -18.510 -58.538 1.00 32.97 176 SER A C 1
ATOM 1314 O O . SER A 1 176 ? 4.485 -18.194 -59.631 1.00 32.97 176 SER A O 1
ATOM 1316 N N . PRO A 1 177 ? 6.022 -19.332 -58.446 1.00 30.16 177 PRO A N 1
ATOM 1317 C CA . PRO A 1 177 ? 6.706 -19.908 -59.607 1.00 30.16 177 PRO A CA 1
ATOM 1318 C C . PRO A 1 177 ? 6.088 -21.240 -60.072 1.00 30.16 177 PRO A C 1
ATOM 1320 O O . PRO A 1 177 ? 5.557 -22.003 -59.266 1.00 30.16 177 PRO A O 1
ATOM 1323 N N . VAL A 1 178 ? 6.255 -21.578 -61.359 1.00 27.28 178 VAL A N 1
ATOM 1324 C CA . VAL A 1 178 ? 5.906 -22.899 -61.921 1.00 27.28 178 VAL A CA 1
ATOM 1325 C C . VAL A 1 178 ? 7.130 -23.572 -62.555 1.00 27.28 178 VAL A C 1
ATOM 1327 O O . VAL A 1 178 ? 7.482 -23.329 -63.702 1.00 27.28 178 VAL A O 1
ATOM 1330 N N . ASN A 1 179 ? 7.765 -24.423 -61.747 1.00 27.95 179 ASN A N 1
ATOM 1331 C CA . ASN A 1 179 ? 8.296 -25.755 -62.074 1.00 27.95 179 ASN A CA 1
ATOM 1332 C C . ASN A 1 179 ? 8.601 -26.123 -63.550 1.00 27.95 179 ASN A C 1
ATOM 1334 O O . ASN A 1 179 ? 7.673 -26.386 -64.313 1.00 27.95 179 ASN A O 1
ATOM 1338 N N . VAL A 1 180 ? 9.878 -26.420 -63.843 1.00 25.81 180 VAL A N 1
ATOM 1339 C CA . VAL A 1 180 ? 10.259 -27.693 -64.500 1.00 25.81 180 VAL A CA 1
ATOM 1340 C C . VAL A 1 180 ? 11.540 -28.247 -63.859 1.00 25.81 180 VAL A C 1
ATOM 1342 O O . VAL A 1 180 ? 12.591 -27.616 -63.928 1.00 25.81 180 VAL A O 1
ATOM 1345 N N . THR A 1 181 ? 11.477 -29.464 -63.315 1.00 26.42 181 THR A N 1
ATOM 1346 C CA . THR A 1 181 ? 12.646 -30.250 -62.874 1.00 26.42 181 THR A CA 1
ATOM 1347 C C . THR A 1 181 ? 12.832 -31.477 -63.767 1.00 26.42 181 THR A C 1
ATOM 1349 O O . THR A 1 181 ? 11.888 -32.259 -63.891 1.00 26.42 181 THR A O 1
ATOM 1352 N N . LYS A 1 182 ? 14.051 -31.715 -64.293 1.00 30.36 182 LYS A N 1
ATOM 1353 C CA . LYS A 1 182 ? 14.599 -33.081 -64.469 1.00 30.36 182 LYS A CA 1
ATOM 1354 C C . LYS A 1 182 ? 16.107 -33.155 -64.771 1.00 30.36 182 LYS A C 1
ATOM 1356 O O . LYS A 1 182 ? 16.571 -32.832 -65.857 1.00 30.36 182 LYS A O 1
ATOM 1361 N N . GLU A 1 183 ? 16.821 -33.667 -63.775 1.00 27.45 183 GLU A N 1
ATOM 1362 C CA . GLU A 1 183 ? 18.083 -34.429 -63.827 1.00 27.45 183 GLU A CA 1
ATOM 1363 C C . GLU A 1 183 ? 17.877 -35.839 -64.478 1.00 27.45 183 GLU A C 1
ATOM 1365 O O . GLU A 1 183 ? 16.729 -36.110 -64.859 1.00 27.45 183 GLU A O 1
ATOM 1370 N N . PRO A 1 184 ? 18.872 -36.775 -64.596 1.00 40.81 184 PRO A N 1
ATOM 1371 C CA . PRO A 1 184 ? 20.180 -36.842 -63.902 1.00 40.81 184 PRO A CA 1
ATOM 1372 C C . PRO A 1 184 ? 21.445 -37.313 -64.687 1.00 40.81 184 PRO A C 1
ATOM 1374 O O . PRO A 1 184 ? 21.373 -37.987 -65.707 1.00 40.81 184 PRO A O 1
ATOM 1377 N N . SER A 1 185 ? 22.604 -37.063 -64.057 1.00 27.69 185 SER A N 1
ATOM 1378 C CA . SER A 1 185 ? 23.803 -37.930 -63.899 1.00 27.69 185 SER A CA 1
ATOM 1379 C C . SER A 1 185 ? 24.534 -38.606 -65.086 1.00 27.69 185 SER A C 1
ATOM 1381 O O . SER A 1 185 ? 24.039 -39.535 -65.718 1.00 27.69 185 SER A O 1
ATOM 1383 N N . ALA A 1 186 ? 25.838 -38.306 -65.176 1.00 27.05 186 ALA A N 1
ATOM 1384 C CA . ALA A 1 186 ? 26.926 -39.299 -65.223 1.00 27.05 186 ALA A CA 1
ATOM 1385 C C . ALA A 1 186 ? 28.183 -38.707 -64.532 1.00 27.05 186 ALA A C 1
ATOM 1387 O O . ALA A 1 186 ? 28.255 -37.492 -64.349 1.00 27.05 186 ALA A O 1
ATOM 1388 N N . ALA A 1 187 ? 29.158 -39.524 -64.106 1.00 28.14 187 ALA A N 1
ATOM 1389 C CA . ALA A 1 187 ? 30.269 -39.086 -63.237 1.00 28.14 187 ALA A CA 1
ATOM 1390 C C . ALA A 1 187 ? 31.644 -39.693 -63.604 1.00 28.14 187 ALA A C 1
ATOM 1392 O O . ALA A 1 187 ? 31.689 -40.685 -64.329 1.00 28.14 187 ALA A O 1
ATOM 1393 N N . LYS A 1 188 ? 32.713 -39.162 -62.968 1.00 29.70 188 LYS A N 1
ATOM 1394 C CA . LYS A 1 188 ? 34.148 -39.573 -62.998 1.00 29.70 188 LYS A CA 1
ATOM 1395 C C . LYS A 1 188 ? 34.976 -39.111 -64.220 1.00 29.70 188 LYS A C 1
ATOM 1397 O O . LYS A 1 188 ? 34.399 -38.924 -65.281 1.00 29.70 188 LYS A O 1
ATOM 1402 N N . THR A 1 189 ? 36.317 -38.970 -64.188 1.00 25.64 189 THR A N 1
ATOM 1403 C CA . THR A 1 189 ? 37.330 -38.736 -63.112 1.00 25.64 189 THR A CA 1
ATOM 1404 C C . THR A 1 189 ? 38.709 -38.444 -63.765 1.00 25.64 189 THR A C 1
ATOM 1406 O O . THR A 1 189 ? 39.078 -39.157 -64.688 1.00 25.64 189 THR A O 1
ATOM 1409 N N . GLU A 1 190 ? 39.461 -37.470 -63.225 1.00 28.41 190 GLU A N 1
ATOM 1410 C CA . GLU A 1 190 ? 40.932 -37.240 -63.336 1.00 28.41 190 GLU A CA 1
ATOM 1411 C C . GLU A 1 190 ? 41.652 -36.908 -64.676 1.00 28.41 190 GLU A C 1
ATOM 1413 O O . GLU A 1 190 ? 41.105 -36.920 -65.774 1.00 28.41 190 GLU A O 1
ATOM 1418 N N . GLU A 1 191 ? 42.911 -36.486 -64.475 1.00 28.45 191 GLU A N 1
ATOM 1419 C CA . GLU A 1 191 ? 44.007 -36.091 -65.385 1.00 28.45 191 GLU A CA 1
ATOM 1420 C C . GLU A 1 191 ? 44.495 -37.251 -66.311 1.00 28.45 191 GLU A C 1
ATOM 1422 O O . GLU A 1 191 ? 44.164 -38.401 -66.015 1.00 28.45 191 GLU A O 1
ATOM 1427 N N . PRO A 1 192 ? 45.299 -37.028 -67.395 1.00 32.62 192 PRO A N 1
ATOM 1428 C CA . PRO A 1 192 ? 46.631 -36.401 -67.287 1.00 32.62 192 PRO A CA 1
ATOM 1429 C C . PRO A 1 192 ? 47.168 -35.583 -68.492 1.00 32.62 192 PRO A C 1
ATOM 1431 O O . PRO A 1 192 ? 46.513 -35.351 -69.506 1.00 32.62 192 PRO A O 1
ATOM 1434 N N . LYS A 1 193 ? 48.420 -35.132 -68.325 1.00 27.77 193 LYS A N 1
ATOM 1435 C CA . LYS A 1 193 ? 49.284 -34.386 -69.263 1.00 27.77 193 LYS A CA 1
ATOM 1436 C C . LYS A 1 193 ? 50.026 -35.320 -70.240 1.00 27.77 193 LYS A C 1
ATOM 1438 O O . LYS A 1 193 ? 50.282 -36.454 -69.867 1.00 27.77 193 LYS A O 1
ATOM 1443 N N . GLU A 1 194 ? 50.465 -34.791 -71.391 1.00 29.45 194 GLU A N 1
ATOM 1444 C CA . GLU A 1 194 ? 51.823 -34.882 -72.013 1.00 29.45 194 GLU A CA 1
ATOM 1445 C C . GLU A 1 194 ? 51.762 -34.191 -73.408 1.00 29.45 194 GLU A C 1
ATOM 1447 O O . GLU A 1 194 ? 50.854 -34.444 -74.190 1.00 29.45 194 GLU A O 1
ATOM 1452 N N . THR A 1 195 ? 52.490 -33.110 -73.728 1.00 24.61 195 THR A N 1
ATOM 1453 C CA . THR A 1 195 ? 53.928 -32.954 -74.071 1.00 24.61 195 THR A CA 1
ATOM 1454 C C . THR A 1 195 ? 54.444 -33.739 -75.290 1.00 24.61 195 THR A C 1
ATOM 1456 O O . THR A 1 195 ? 54.712 -34.928 -75.191 1.00 24.61 195 THR A O 1
ATOM 1459 N N . SER A 1 196 ? 54.780 -33.050 -76.396 1.00 29.75 196 SER A N 1
ATOM 1460 C CA . SER A 1 196 ? 55.863 -33.506 -77.297 1.00 29.75 196 SER A CA 1
ATOM 1461 C C . SER A 1 196 ? 56.594 -32.363 -78.031 1.00 29.75 196 SER A C 1
ATOM 1463 O O . SER A 1 196 ? 56.027 -31.571 -78.780 1.00 29.75 196 SER A O 1
ATOM 1465 N N . SER A 1 197 ? 57.901 -32.272 -77.783 1.00 27.95 197 SER A N 1
ATOM 1466 C CA . SER A 1 197 ? 58.848 -31.304 -78.358 1.00 27.95 197 SER A CA 1
ATOM 1467 C C . SER A 1 197 ? 59.204 -31.603 -79.824 1.00 27.95 197 SER A C 1
ATOM 1469 O O . SER A 1 197 ? 59.106 -32.748 -80.261 1.00 27.95 197 SER A O 1
ATOM 1471 N N . LYS A 1 198 ? 59.747 -30.629 -80.585 1.00 27.62 198 LYS A N 1
ATOM 1472 C CA . LYS A 1 198 ? 60.297 -30.925 -81.930 1.00 27.62 198 LYS A CA 1
ATOM 1473 C C . LYS A 1 198 ? 61.443 -30.018 -82.417 1.00 27.62 198 LYS A C 1
ATOM 1475 O O . LYS A 1 198 ? 61.193 -29.028 -83.096 1.00 27.62 198 LYS A O 1
ATOM 1480 N N . LYS A 1 199 ? 62.699 -30.425 -82.152 1.00 27.34 199 LYS A N 1
ATOM 1481 C CA . LYS A 1 199 ? 63.846 -30.457 -83.107 1.00 27.34 199 LYS A CA 1
ATOM 1482 C C . LYS A 1 199 ? 65.199 -30.677 -82.402 1.00 27.34 199 LYS A C 1
ATOM 1484 O O . LYS A 1 199 ? 65.716 -29.775 -81.750 1.00 27.34 199 LYS A O 1
ATOM 1489 N N . LYS A 1 200 ? 65.865 -31.798 -82.696 1.00 25.17 200 LYS A N 1
ATOM 1490 C CA . LYS A 1 200 ? 67.332 -31.833 -82.843 1.00 25.17 200 LYS A CA 1
ATOM 1491 C C . LYS A 1 200 ? 67.738 -32.844 -83.923 1.00 25.17 200 LYS A C 1
ATOM 1493 O O . LYS A 1 200 ? 66.943 -33.681 -84.332 1.00 25.17 200 LYS A O 1
ATOM 1498 N N . LYS A 1 201 ? 68.933 -32.636 -84.470 1.00 27.25 201 LYS A N 1
ATOM 1499 C CA . LYS A 1 201 ? 69.398 -33.075 -85.796 1.00 27.25 201 LYS A CA 1
ATOM 1500 C C . LYS A 1 201 ? 70.222 -34.366 -85.703 1.00 27.25 201 LYS A C 1
ATOM 1502 O O . LYS A 1 201 ? 71.171 -34.403 -84.927 1.00 27.25 201 LYS A O 1
ATOM 1507 N N . SER A 1 202 ? 69.935 -35.355 -86.547 1.00 29.53 202 SER A N 1
ATOM 1508 C CA . SER A 1 202 ? 70.816 -36.502 -86.841 1.00 29.53 202 SER A CA 1
ATOM 1509 C C . SER A 1 202 ? 70.744 -36.856 -88.341 1.00 29.53 202 SER A C 1
ATOM 1511 O O . SER A 1 202 ? 70.009 -36.208 -89.089 1.00 29.53 202 SER A O 1
ATOM 1513 N N . LYS A 1 203 ? 71.602 -37.770 -88.816 1.00 28.30 203 LYS A N 1
ATOM 1514 C CA . LYS A 1 203 ? 71.965 -37.934 -90.239 1.00 28.30 203 LYS A CA 1
ATOM 1515 C C . LYS A 1 203 ? 72.449 -39.363 -90.515 1.00 28.30 203 LYS A C 1
ATOM 1517 O O . LYS A 1 203 ? 73.349 -39.786 -89.798 1.00 28.30 203 LYS A O 1
ATOM 1522 N N . ASN A 1 204 ? 71.952 -40.027 -91.573 1.00 25.48 204 ASN A N 1
ATOM 1523 C CA . ASN A 1 204 ? 72.737 -40.880 -92.498 1.00 25.48 204 ASN A CA 1
ATOM 1524 C C . ASN A 1 204 ? 71.914 -41.430 -93.697 1.00 25.48 204 ASN A C 1
ATOM 1526 O O . ASN A 1 204 ? 70.704 -41.239 -93.757 1.00 25.48 204 ASN A O 1
ATOM 1530 N N . LYS A 1 205 ? 72.634 -42.017 -94.669 1.00 27.84 205 LYS A N 1
ATOM 1531 C CA . LYS A 1 205 ? 72.222 -42.666 -95.947 1.00 27.84 205 LYS A CA 1
ATOM 1532 C C . LYS A 1 205 ? 72.091 -44.218 -95.781 1.00 27.84 205 LYS A C 1
ATOM 1534 O O . LYS A 1 205 ? 72.315 -44.636 -94.643 1.00 27.84 205 LYS A O 1
ATOM 1539 N N . PRO A 1 206 ? 71.945 -45.088 -96.829 1.00 39.72 206 PRO A N 1
ATOM 1540 C CA . PRO A 1 206 ? 71.571 -44.908 -98.267 1.00 39.72 206 PRO A CA 1
ATOM 1541 C C . PRO A 1 206 ? 70.493 -45.887 -98.847 1.00 39.72 206 PRO A C 1
ATOM 1543 O O . PRO A 1 206 ? 70.277 -46.934 -98.258 1.00 39.72 206 PRO A O 1
ATOM 1546 N N . ASP A 1 207 ? 69.936 -45.539 -100.030 1.00 27.42 207 ASP A N 1
ATOM 1547 C CA . ASP A 1 207 ? 69.701 -46.305 -101.305 1.00 27.42 207 ASP A CA 1
ATOM 1548 C C . ASP A 1 207 ? 69.128 -47.771 -101.313 1.00 27.42 207 ASP A C 1
ATOM 1550 O O . ASP A 1 207 ? 69.041 -48.379 -100.249 1.00 27.42 207 ASP A O 1
ATOM 1554 N N . PRO A 1 208 ? 68.780 -48.426 -102.468 1.00 45.56 208 PRO A N 1
ATOM 1555 C CA . PRO A 1 208 ? 68.651 -47.987 -103.887 1.00 45.56 208 PRO A CA 1
ATOM 1556 C C . PRO A 1 208 ? 67.366 -48.470 -104.663 1.00 45.56 208 PRO A C 1
ATOM 1558 O O . PRO A 1 208 ? 66.574 -49.231 -104.124 1.00 45.56 208 PRO A O 1
ATOM 1561 N N . VAL A 1 209 ? 67.268 -48.107 -105.970 1.00 33.12 209 VAL A N 1
ATOM 1562 C CA . VAL A 1 209 ? 66.502 -48.718 -107.122 1.00 33.12 209 VAL A CA 1
ATOM 1563 C C . VAL A 1 209 ? 64.952 -48.846 -107.046 1.00 33.12 209 VAL A C 1
ATOM 1565 O O . VAL A 1 209 ? 64.404 -49.001 -105.966 1.00 33.12 209 VAL A O 1
ATOM 1568 N N . THR A 1 210 ? 64.118 -48.779 -108.109 1.00 32.78 210 THR A N 1
ATOM 1569 C CA . THR A 1 210 ? 64.189 -48.711 -109.613 1.00 32.78 210 THR A CA 1
ATOM 1570 C C . THR A 1 210 ? 62.792 -48.222 -110.128 1.00 32.78 210 THR A C 1
ATOM 1572 O O . THR A 1 210 ? 61.857 -48.287 -109.335 1.00 32.78 210 THR A O 1
ATOM 1575 N N . ASP A 1 211 ? 62.465 -47.796 -111.367 1.00 32.31 211 ASP A N 1
ATOM 1576 C CA . ASP A 1 211 ? 63.164 -47.432 -112.630 1.00 32.31 211 ASP A CA 1
ATOM 1577 C C . ASP A 1 211 ? 62.209 -46.608 -113.567 1.00 32.31 211 ASP A C 1
ATOM 1579 O O . ASP A 1 211 ? 61.034 -46.481 -113.240 1.00 32.31 211 ASP A O 1
ATOM 1583 N N . SER A 1 212 ? 62.686 -46.167 -114.752 1.00 32.22 212 SER A N 1
ATOM 1584 C CA . SER A 1 212 ? 61.957 -45.859 -116.019 1.00 32.22 212 SER A CA 1
ATOM 1585 C C . SER A 1 212 ? 60.840 -44.781 -116.090 1.00 32.22 212 SER A C 1
ATOM 1587 O O . SER A 1 212 ? 59.961 -44.712 -115.243 1.00 32.22 212 SER A O 1
ATOM 1589 N N . ALA A 1 213 ? 60.705 -43.967 -117.156 1.00 38.41 213 ALA A N 1
ATOM 1590 C CA . ALA A 1 213 ? 61.620 -43.596 -118.255 1.00 38.41 213 ALA A CA 1
ATOM 1591 C C . ALA A 1 213 ? 61.090 -42.364 -119.052 1.00 38.41 213 ALA A C 1
ATOM 1593 O O . ALA A 1 213 ? 59.884 -42.202 -119.201 1.00 38.41 213 ALA A O 1
ATOM 1594 N N . LEU A 1 214 ? 62.006 -41.584 -119.654 1.00 45.56 214 LEU A N 1
ATOM 1595 C CA . LEU A 1 214 ? 61.828 -40.691 -120.829 1.00 45.56 214 LEU A CA 1
ATOM 1596 C C . LEU A 1 214 ? 60.793 -39.532 -120.795 1.00 45.56 214 LEU A C 1
ATOM 1598 O O . LEU A 1 214 ? 59.647 -39.707 -121.194 1.00 45.56 214 LEU A O 1
ATOM 1602 N N . LEU A 1 215 ? 61.275 -38.302 -120.532 1.00 49.72 215 LEU A N 1
ATOM 1603 C CA . LEU A 1 215 ? 61.180 -37.106 -121.415 1.00 49.72 215 LEU A CA 1
ATOM 1604 C C . LEU A 1 215 ? 61.851 -35.888 -120.728 1.00 49.72 215 LEU A C 1
ATOM 1606 O O . LEU A 1 215 ? 61.454 -35.511 -119.630 1.00 49.72 215 LEU A O 1
ATOM 1610 N N . LEU A 1 216 ? 62.877 -35.280 -121.346 1.00 52.88 216 LEU A N 1
ATOM 1611 C CA . LEU A 1 216 ? 63.734 -34.265 -120.694 1.00 52.88 216 LEU A CA 1
ATOM 1612 C C . LEU A 1 216 ? 63.147 -32.832 -120.738 1.00 52.88 216 LEU A C 1
ATOM 1614 O O . LEU A 1 216 ? 62.820 -32.354 -121.829 1.00 52.88 216 LEU A O 1
ATOM 1618 N N . PRO A 1 217 ? 63.087 -32.092 -119.609 1.00 71.12 217 PRO A N 1
ATOM 1619 C CA . PRO A 1 217 ? 62.676 -30.683 -119.585 1.00 71.12 217 PRO A CA 1
ATOM 1620 C C . PRO A 1 217 ? 63.789 -29.680 -119.946 1.00 71.12 217 PRO A C 1
ATOM 1622 O O . PRO A 1 217 ? 64.952 -29.830 -119.577 1.00 71.12 217 PRO A O 1
ATOM 1625 N N . TYR A 1 218 ? 63.394 -28.554 -120.550 1.00 56.22 218 TYR A N 1
ATOM 1626 C CA . TYR A 1 218 ? 64.256 -27.423 -120.955 1.00 56.22 218 TYR A CA 1
ATOM 1627 C C . TYR A 1 218 ? 65.189 -26.870 -119.851 1.00 56.22 218 TYR A C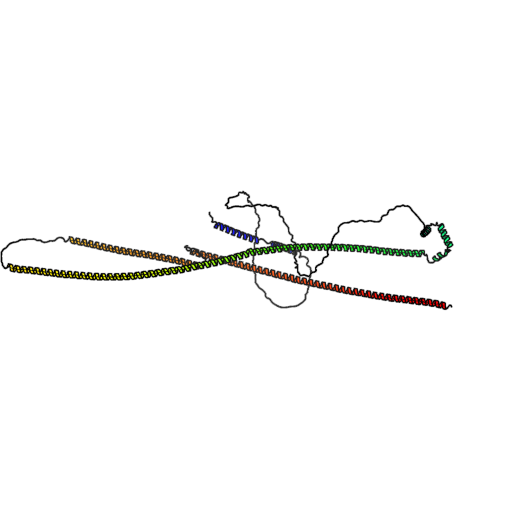 1
ATOM 1629 O O . TYR A 1 218 ? 66.279 -26.379 -120.147 1.00 56.22 218 TYR A O 1
ATOM 1637 N N . GLY A 1 219 ? 64.801 -26.986 -118.575 1.00 68.75 219 GLY A N 1
ATOM 1638 C CA . GLY A 1 219 ? 65.623 -26.563 -117.435 1.00 68.75 219 GLY A CA 1
ATOM 1639 C C . GLY A 1 219 ? 66.944 -27.329 -117.296 1.00 68.75 219 GLY A C 1
ATOM 1640 O O . GLY A 1 219 ? 67.941 -26.750 -116.865 1.00 68.75 219 GLY A O 1
ATOM 1641 N N . GLU A 1 220 ? 66.995 -28.598 -117.709 1.00 64.56 220 GLU A N 1
ATOM 1642 C CA . GLU A 1 220 ? 68.232 -29.389 -117.688 1.00 64.56 220 GLU A CA 1
ATOM 1643 C C . GLU A 1 220 ? 69.202 -28.947 -118.790 1.00 64.56 220 GLU A C 1
ATOM 1645 O O . GLU A 1 220 ? 70.407 -28.920 -118.558 1.00 64.56 220 GLU A O 1
ATOM 1650 N N . LEU A 1 221 ? 68.696 -28.497 -119.945 1.00 61.09 221 LEU A N 1
ATOM 1651 C CA . LEU A 1 221 ? 69.523 -27.921 -121.012 1.00 61.09 221 LEU A CA 1
ATOM 1652 C C . LEU A 1 221 ? 70.143 -26.584 -120.575 1.00 61.09 221 LEU A C 1
ATOM 1654 O O . LEU A 1 221 ? 71.340 -26.373 -120.762 1.00 61.09 221 LEU A O 1
ATOM 1658 N N . LEU A 1 222 ? 69.354 -25.709 -119.940 1.00 69.00 222 LEU A N 1
ATOM 1659 C CA . LEU A 1 222 ? 69.858 -24.474 -119.325 1.00 69.00 222 LEU A CA 1
ATOM 1660 C C . LEU A 1 222 ? 70.911 -24.770 -118.247 1.00 69.00 222 LEU A C 1
ATOM 1662 O O . LEU A 1 222 ? 71.981 -24.170 -118.258 1.00 69.00 222 LEU A O 1
ATOM 1666 N N . THR A 1 223 ? 70.648 -25.738 -117.364 1.00 71.44 223 THR A N 1
ATOM 1667 C CA . THR A 1 223 ? 71.588 -26.136 -116.302 1.00 71.44 223 THR A CA 1
ATOM 1668 C C . THR A 1 223 ? 72.868 -26.750 -116.874 1.00 71.44 223 THR A C 1
ATOM 1670 O O . THR A 1 223 ? 73.958 -26.455 -116.388 1.00 71.44 223 THR A O 1
ATOM 1673 N N . ALA A 1 224 ? 72.778 -27.550 -117.940 1.00 66.25 224 ALA A N 1
ATOM 1674 C CA . ALA A 1 224 ? 73.935 -28.090 -118.649 1.00 66.25 224 ALA A CA 1
ATOM 1675 C C . ALA A 1 224 ? 74.788 -26.966 -119.261 1.00 66.25 224 ALA A C 1
ATOM 1677 O O . ALA A 1 224 ? 75.989 -26.911 -119.015 1.00 66.25 224 ALA A O 1
ATOM 1678 N N . VAL A 1 225 ? 74.175 -26.013 -119.972 1.00 65.19 225 VAL A N 1
ATOM 1679 C CA . VAL A 1 225 ? 74.887 -24.859 -120.553 1.00 65.19 225 VAL A CA 1
ATOM 1680 C C . VAL A 1 225 ? 75.509 -23.969 -119.469 1.00 65.19 225 VAL A C 1
ATOM 1682 O O . VAL A 1 225 ? 76.655 -23.553 -119.617 1.00 65.19 225 VAL A O 1
ATOM 1685 N N . SER A 1 226 ? 74.816 -23.725 -118.353 1.00 65.00 226 SER A N 1
ATOM 1686 C CA . SER A 1 226 ? 75.352 -22.954 -117.219 1.00 65.00 226 SER A CA 1
ATOM 1687 C C . SER A 1 226 ? 76.384 -23.706 -116.365 1.00 65.00 226 SER A C 1
ATOM 1689 O O . SER A 1 226 ? 77.103 -23.067 -115.603 1.00 65.00 226 SER A O 1
ATOM 1691 N N . SER A 1 227 ? 76.477 -25.036 -116.474 1.00 62.59 227 SER A N 1
ATOM 1692 C CA . SER A 1 227 ? 77.473 -25.864 -115.769 1.00 62.59 227 SER A CA 1
ATOM 1693 C C . SER A 1 227 ? 78.655 -26.293 -116.644 1.00 62.59 227 SER A C 1
ATOM 1695 O O . SER A 1 227 ? 79.627 -26.847 -116.125 1.00 62.59 227 SER A O 1
ATOM 1697 N N . MET A 1 228 ? 78.630 -25.999 -117.949 1.00 60.56 228 MET A N 1
ATOM 1698 C CA . MET A 1 228 ? 79.785 -26.186 -118.826 1.00 60.56 228 MET A CA 1
ATOM 1699 C C . MET A 1 228 ? 80.907 -25.212 -118.452 1.00 60.56 228 MET A C 1
ATOM 1701 O O . MET A 1 228 ? 80.943 -24.064 -118.892 1.00 60.56 228 MET A O 1
ATOM 1705 N N . THR A 1 229 ? 81.881 -25.708 -117.689 1.00 52.47 229 THR A N 1
ATOM 1706 C CA . THR A 1 229 ? 83.148 -25.030 -117.400 1.00 52.47 229 THR A CA 1
ATOM 1707 C C . THR A 1 229 ? 84.027 -24.961 -118.652 1.00 52.47 229 THR A C 1
ATOM 1709 O O . THR A 1 229 ? 84.993 -25.705 -118.830 1.00 52.47 229 THR A O 1
ATOM 1712 N N . LEU A 1 230 ? 83.683 -24.039 -119.556 1.00 59.19 230 LEU A N 1
ATOM 1713 C CA . LEU A 1 230 ? 84.564 -23.613 -120.638 1.00 59.19 230 LEU A CA 1
ATOM 1714 C C . LEU A 1 230 ? 85.883 -23.129 -120.022 1.00 59.19 230 LEU A C 1
ATOM 1716 O O . LEU A 1 230 ? 85.885 -22.190 -119.230 1.00 59.19 230 LEU A O 1
ATOM 1720 N N . SER A 1 231 ? 86.999 -23.773 -120.378 1.00 72.25 231 SER A N 1
ATOM 1721 C CA . SER A 1 231 ? 88.329 -23.300 -119.981 1.00 72.25 231 SER A CA 1
ATOM 1722 C C . SER A 1 231 ? 88.568 -21.893 -120.525 1.00 72.25 231 SER A C 1
ATOM 1724 O O . SER A 1 231 ? 88.011 -21.543 -121.568 1.00 72.25 231 SER A O 1
ATOM 1726 N N . ASP A 1 232 ? 89.407 -21.103 -119.855 1.00 69.00 232 ASP A N 1
ATOM 1727 C CA . ASP A 1 232 ? 89.565 -19.674 -120.156 1.00 69.00 232 ASP A CA 1
ATOM 1728 C C . ASP A 1 232 ? 89.870 -19.408 -121.640 1.00 69.00 232 ASP A C 1
ATOM 1730 O O . ASP A 1 232 ? 89.200 -18.593 -122.268 1.00 69.00 232 ASP A O 1
ATOM 1734 N N . ASP A 1 233 ? 90.758 -20.200 -122.256 1.00 69.44 233 ASP A N 1
ATOM 1735 C CA . ASP A 1 233 ? 91.071 -20.129 -123.694 1.00 69.44 233 ASP A CA 1
ATOM 1736 C C . ASP A 1 233 ? 89.848 -20.315 -124.604 1.00 69.44 233 ASP A C 1
ATOM 1738 O O . ASP A 1 233 ? 89.770 -19.728 -125.683 1.00 69.44 233 ASP A O 1
ATOM 1742 N N . LYS A 1 234 ? 88.893 -21.160 -124.191 1.00 72.94 234 LYS A N 1
ATOM 1743 C CA . LYS A 1 234 ? 87.655 -21.466 -124.926 1.00 72.94 234 LYS A CA 1
ATOM 1744 C C . LYS A 1 234 ? 86.584 -20.416 -124.672 1.00 72.94 234 LYS A C 1
ATOM 1746 O O . LYS A 1 234 ? 85.840 -20.104 -125.596 1.00 72.94 234 LYS A O 1
ATOM 1751 N N . MET A 1 235 ? 86.520 -19.854 -123.464 1.00 71.44 235 MET A N 1
ATOM 1752 C CA . MET A 1 235 ? 85.655 -18.712 -123.170 1.00 71.44 235 MET A CA 1
ATOM 1753 C C . MET A 1 235 ? 86.124 -17.476 -123.946 1.00 71.44 235 MET A C 1
ATOM 1755 O O . MET A 1 235 ? 85.310 -16.838 -124.607 1.00 71.44 235 MET A O 1
ATOM 1759 N N . HIS A 1 236 ? 87.433 -17.216 -123.979 1.00 71.38 236 HIS A N 1
ATOM 1760 C CA . HIS A 1 236 ? 88.036 -16.176 -124.808 1.00 71.38 236 HIS A CA 1
ATOM 1761 C C . HIS A 1 236 ? 87.827 -16.447 -126.306 1.00 71.38 236 HIS A C 1
ATOM 1763 O O . HIS A 1 236 ? 87.371 -15.545 -126.999 1.00 71.38 236 HIS A O 1
ATOM 1769 N N . LYS A 1 237 ? 88.019 -17.680 -126.812 1.00 75.00 237 LYS A N 1
ATOM 1770 C CA . LYS A 1 237 ? 87.665 -18.035 -128.209 1.00 75.00 237 LYS A CA 1
ATOM 1771 C C . LYS A 1 237 ? 86.193 -17.787 -128.531 1.00 75.00 237 LYS A C 1
ATOM 1773 O O . LYS A 1 237 ? 85.879 -17.308 -129.615 1.00 75.00 237 LYS A O 1
ATOM 1778 N N . LEU A 1 238 ? 85.286 -18.129 -127.617 1.00 71.81 238 LEU A N 1
ATOM 1779 C CA . LEU A 1 238 ? 83.852 -17.926 -127.808 1.00 71.81 238 LEU A CA 1
ATOM 1780 C C . LEU A 1 238 ? 83.501 -16.433 -127.794 1.00 71.81 238 LEU A C 1
ATOM 1782 O O . LEU A 1 238 ? 82.730 -15.992 -128.637 1.00 71.81 238 LEU A O 1
ATOM 1786 N N . MET A 1 239 ? 84.100 -15.652 -126.894 1.00 71.12 239 MET A N 1
ATOM 1787 C CA . MET A 1 239 ? 83.932 -14.199 -126.809 1.00 71.12 239 MET A CA 1
ATOM 1788 C C . MET A 1 239 ? 84.515 -13.479 -128.037 1.00 71.12 239 MET A C 1
ATOM 1790 O O . MET A 1 239 ? 83.884 -12.573 -128.575 1.00 71.12 239 MET A O 1
ATOM 1794 N N . GLU A 1 240 ? 85.670 -13.931 -128.529 1.00 74.00 240 GLU A N 1
ATOM 1795 C CA . GLU A 1 240 ? 86.317 -13.478 -129.764 1.00 74.00 240 GLU A CA 1
ATOM 1796 C C . GLU A 1 240 ? 85.426 -13.775 -130.981 1.00 74.00 240 GLU A C 1
ATOM 1798 O O . GLU A 1 240 ? 85.058 -12.853 -131.704 1.00 74.00 240 GLU A O 1
ATOM 1803 N N . VAL A 1 241 ? 84.959 -15.019 -131.152 1.00 71.88 241 VAL A N 1
ATOM 1804 C CA . VAL A 1 241 ? 84.037 -15.409 -132.239 1.00 71.88 241 VAL A CA 1
ATOM 1805 C C . VAL A 1 241 ? 82.687 -14.687 -132.148 1.00 71.88 241 VAL A C 1
ATOM 1807 O O . VAL A 1 241 ? 82.126 -14.323 -133.184 1.00 71.88 241 VAL A O 1
ATOM 1810 N N . LEU A 1 242 ? 82.160 -14.441 -130.944 1.00 70.75 242 LEU A N 1
ATOM 1811 C CA . LEU A 1 242 ? 80.932 -13.665 -130.755 1.00 70.75 242 LEU A CA 1
ATOM 1812 C C . LEU A 1 242 ? 81.135 -12.189 -131.121 1.00 70.75 242 LEU A C 1
ATOM 1814 O O . LEU A 1 242 ? 80.322 -11.666 -131.875 1.00 70.75 242 LEU A O 1
ATOM 1818 N N . ASN A 1 243 ? 82.227 -11.539 -130.704 1.00 66.81 243 ASN A N 1
ATOM 1819 C CA . ASN A 1 243 ? 82.550 -10.172 -131.138 1.00 66.81 243 ASN A CA 1
ATOM 1820 C C . ASN A 1 243 ? 82.753 -10.090 -132.661 1.00 66.81 243 ASN A C 1
ATOM 1822 O O . ASN A 1 243 ? 82.163 -9.229 -133.317 1.00 66.81 243 ASN A O 1
ATOM 1826 N N . GLN A 1 244 ? 83.510 -11.029 -133.241 1.00 68.00 244 GLN A N 1
ATOM 1827 C CA . GLN A 1 244 ? 83.767 -11.100 -134.683 1.00 68.00 244 GLN A CA 1
ATOM 1828 C C . GLN A 1 244 ? 82.472 -11.258 -135.499 1.00 68.00 244 GLN A C 1
ATOM 1830 O O . GLN A 1 244 ? 82.384 -10.756 -136.619 1.00 68.00 244 GLN A O 1
ATOM 1835 N N . LYS A 1 245 ? 81.465 -11.951 -134.944 1.00 59.91 245 LYS A N 1
ATOM 1836 C CA . LYS A 1 245 ? 80.178 -12.234 -135.600 1.00 59.91 245 LYS A CA 1
ATOM 1837 C C . LYS A 1 245 ? 79.064 -11.235 -135.255 1.00 59.91 245 LYS A C 1
ATOM 1839 O O . LYS A 1 245 ? 78.108 -11.128 -136.017 1.00 59.91 245 LYS A O 1
ATOM 1844 N N . ALA A 1 246 ? 79.186 -10.494 -134.153 1.00 60.19 246 ALA A N 1
ATOM 1845 C CA . ALA A 1 246 ? 78.259 -9.432 -133.753 1.00 60.19 246 ALA A CA 1
ATOM 1846 C C . ALA A 1 246 ? 78.609 -8.055 -134.352 1.00 60.19 246 ALA A C 1
ATOM 1848 O O . ALA A 1 246 ? 77.789 -7.143 -134.298 1.00 60.19 246 ALA A O 1
ATOM 1849 N N . GLY A 1 247 ? 79.810 -7.884 -134.921 1.00 55.19 247 GLY A N 1
ATOM 1850 C CA . GLY A 1 247 ? 80.206 -6.661 -135.635 1.00 55.19 247 GLY A CA 1
ATOM 1851 C C . GLY A 1 247 ? 80.404 -5.426 -134.745 1.00 55.19 247 GLY A C 1
ATOM 1852 O O . GLY A 1 247 ? 80.438 -4.301 -135.248 1.00 55.19 247 GLY A O 1
ATOM 1853 N N . VAL A 1 248 ? 80.525 -5.617 -133.428 1.00 57.62 248 VAL A N 1
ATOM 1854 C CA . VAL A 1 248 ? 80.627 -4.534 -132.442 1.00 57.62 248 VAL A CA 1
ATOM 1855 C C . VAL A 1 248 ? 82.009 -3.883 -132.517 1.00 57.62 248 VAL A C 1
ATOM 1857 O O . VAL A 1 248 ? 83.012 -4.482 -132.133 1.00 57.62 248 VAL A O 1
ATOM 1860 N N . ARG A 1 249 ? 82.071 -2.629 -132.984 1.00 54.22 249 ARG A N 1
ATOM 1861 C CA . ARG A 1 249 ? 83.299 -1.822 -132.906 1.00 54.22 249 ARG A CA 1
ATOM 1862 C C . ARG A 1 249 ? 83.540 -1.371 -131.467 1.00 54.22 249 ARG A C 1
ATOM 1864 O O . ARG A 1 249 ? 82.660 -0.789 -130.834 1.00 54.22 249 ARG A O 1
ATOM 1871 N N . GLN A 1 250 ? 84.758 -1.601 -130.988 1.00 54.28 250 GLN A N 1
ATOM 1872 C CA . GLN A 1 250 ? 85.177 -1.362 -129.604 1.00 54.28 250 GLN A CA 1
ATOM 1873 C C . GLN A 1 250 ? 85.110 0.126 -129.190 1.00 54.28 250 GLN A C 1
ATOM 1875 O O . GLN A 1 250 ? 84.923 0.438 -128.014 1.00 54.28 250 GLN A O 1
ATOM 1880 N N . ASP A 1 251 ? 85.165 1.038 -130.166 1.00 52.06 251 ASP A N 1
ATOM 1881 C CA . ASP A 1 251 ? 85.144 2.497 -129.981 1.00 52.06 251 ASP A CA 1
ATOM 1882 C C . ASP A 1 251 ? 83.853 3.020 -129.319 1.00 52.06 251 ASP A C 1
ATOM 1884 O O . ASP A 1 251 ? 83.867 4.040 -128.626 1.00 52.06 251 ASP A O 1
ATOM 1888 N N . SER A 1 252 ? 82.724 2.320 -129.496 1.00 49.34 252 SER A N 1
ATOM 1889 C CA . SER A 1 252 ? 81.413 2.802 -129.032 1.00 49.34 252 SER A CA 1
ATOM 1890 C C . SER A 1 252 ? 81.244 2.785 -127.508 1.00 49.34 252 SER A C 1
ATOM 1892 O O . SER A 1 252 ? 80.334 3.442 -127.004 1.00 49.34 252 SER A O 1
ATOM 1894 N N . TRP A 1 253 ? 82.076 2.042 -126.770 1.00 54.44 253 TRP A N 1
ATOM 1895 C CA . TRP A 1 253 ? 81.996 1.981 -125.305 1.00 54.44 253 TRP A CA 1
ATOM 1896 C C . TRP A 1 253 ? 82.824 3.091 -124.646 1.00 54.44 253 TRP A C 1
ATOM 1898 O O . TRP A 1 253 ? 82.373 3.732 -123.701 1.00 54.44 253 TRP A O 1
ATOM 1908 N N . GLN A 1 254 ? 84.005 3.390 -125.198 1.00 57.53 254 GLN A N 1
ATOM 1909 C CA . GLN A 1 254 ? 84.912 4.411 -124.659 1.00 57.53 254 GLN A CA 1
ATOM 1910 C C . GLN A 1 254 ? 84.369 5.838 -124.832 1.00 57.53 254 GLN A C 1
ATOM 1912 O O . GLN A 1 254 ? 84.616 6.701 -123.990 1.00 57.53 254 GLN A O 1
ATOM 1917 N N . LEU A 1 255 ? 83.578 6.092 -125.882 1.00 52.19 255 LEU A N 1
ATOM 1918 C CA . LEU A 1 255 ? 82.979 7.409 -126.116 1.00 52.19 255 LEU A CA 1
ATOM 1919 C C . LEU A 1 255 ? 81.915 7.789 -125.064 1.00 52.19 255 LEU A C 1
ATOM 1921 O O . LEU A 1 255 ? 81.696 8.974 -124.818 1.00 52.19 255 LEU A O 1
ATOM 1925 N N . ALA A 1 256 ? 81.305 6.807 -124.389 1.00 51.28 256 ALA A N 1
ATOM 1926 C CA . ALA A 1 256 ? 80.353 7.046 -123.301 1.00 51.28 256 ALA A CA 1
ATOM 1927 C C . ALA A 1 256 ? 81.026 7.559 -122.009 1.00 51.28 256 ALA A C 1
ATOM 1929 O O . ALA A 1 256 ? 80.387 8.234 -121.201 1.00 51.28 256 ALA A O 1
ATOM 1930 N N . CYS A 1 257 ? 82.325 7.299 -121.819 1.00 50.12 257 CYS A N 1
ATOM 1931 C CA . CYS A 1 257 ? 83.060 7.636 -120.595 1.00 50.12 257 CYS A CA 1
ATOM 1932 C C . CYS A 1 257 ? 83.393 9.136 -120.437 1.00 50.12 257 CYS A C 1
ATOM 1934 O O . CYS A 1 257 ? 83.931 9.537 -119.407 1.00 50.12 257 CYS A O 1
ATOM 1936 N N . GLN A 1 258 ? 83.058 9.995 -121.409 1.00 52.16 258 GLN A N 1
ATOM 1937 C CA . GLN A 1 258 ? 83.335 11.443 -121.341 1.00 52.16 258 GLN A CA 1
ATOM 1938 C C . GLN A 1 258 ? 82.380 12.233 -120.418 1.00 52.16 258 GLN A C 1
ATOM 1940 O O . GLN A 1 258 ? 82.521 13.446 -120.275 1.00 52.16 258 GLN A O 1
ATOM 1945 N N . ARG A 1 259 ? 81.406 11.574 -119.772 1.00 52.41 259 ARG A N 1
ATOM 1946 C CA . ARG A 1 259 ? 80.398 12.197 -118.885 1.00 52.41 259 ARG A CA 1
ATOM 1947 C C . ARG A 1 259 ? 80.621 11.928 -117.387 1.00 52.41 259 ARG A C 1
ATOM 1949 O O . ARG A 1 259 ? 79.681 12.008 -116.601 1.00 52.41 259 ARG A O 1
ATOM 1956 N N . GLY A 1 260 ? 81.874 11.688 -116.999 1.00 59.50 260 GLY A N 1
ATOM 1957 C CA . GLY A 1 260 ? 82.261 11.290 -115.644 1.00 59.50 260 GLY A CA 1
ATOM 1958 C C . GLY A 1 260 ? 82.209 9.773 -115.466 1.00 59.50 260 GLY A C 1
ATOM 1959 O O . GLY A 1 260 ? 81.498 9.080 -116.192 1.00 59.50 260 GLY A O 1
ATOM 1960 N N . ASP A 1 261 ? 82.992 9.250 -114.523 1.00 60.97 261 ASP A N 1
ATOM 1961 C CA . ASP A 1 261 ? 83.095 7.807 -114.303 1.00 60.97 261 ASP A CA 1
ATOM 1962 C C . ASP A 1 261 ? 81.789 7.241 -113.695 1.00 60.97 261 ASP A C 1
ATOM 1964 O O . ASP A 1 261 ? 81.429 7.615 -112.570 1.00 60.97 261 ASP A O 1
ATOM 1968 N N . PRO A 1 262 ? 81.071 6.329 -114.385 1.00 70.62 262 PRO A N 1
ATOM 1969 C CA . PRO A 1 262 ? 79.868 5.708 -113.839 1.00 70.62 262 PRO A CA 1
ATOM 1970 C C . PRO A 1 262 ? 80.152 4.866 -112.586 1.00 70.62 262 PRO A C 1
ATOM 1972 O O . PRO A 1 262 ? 79.260 4.729 -111.749 1.00 70.62 262 PRO A O 1
ATOM 1975 N N . LEU A 1 263 ? 81.376 4.355 -112.394 1.00 75.75 263 LEU A N 1
ATOM 1976 C CA . LEU A 1 263 ? 81.763 3.669 -111.157 1.00 75.75 263 LEU A CA 1
ATOM 1977 C C . LEU A 1 263 ? 81.831 4.643 -109.977 1.00 75.75 263 LEU A C 1
ATOM 1979 O O . LEU A 1 263 ? 81.394 4.296 -108.883 1.00 75.75 263 LEU A O 1
ATOM 1983 N N . ALA A 1 264 ? 82.300 5.877 -110.186 1.00 77.25 264 ALA A N 1
ATOM 1984 C CA . ALA A 1 264 ? 82.303 6.911 -109.151 1.00 77.25 264 ALA A CA 1
ATOM 1985 C C . ALA A 1 264 ? 80.876 7.355 -108.777 1.00 77.25 264 ALA A C 1
ATOM 1987 O O . ALA A 1 264 ? 80.581 7.544 -107.595 1.00 77.25 264 ALA A O 1
ATOM 1988 N N . ALA A 1 265 ? 79.972 7.458 -109.758 1.00 77.38 265 ALA A N 1
ATOM 1989 C CA . ALA A 1 265 ? 78.558 7.746 -109.509 1.00 77.38 265 ALA A CA 1
ATOM 1990 C C . ALA A 1 265 ? 77.870 6.615 -108.721 1.00 77.38 265 ALA A C 1
ATOM 1992 O O . ALA A 1 265 ? 77.234 6.879 -107.700 1.00 77.38 265 ALA A O 1
ATOM 1993 N N . LEU A 1 266 ? 78.060 5.355 -109.133 1.00 81.75 266 LEU A N 1
ATOM 1994 C CA . LEU A 1 266 ? 77.538 4.186 -108.417 1.00 81.75 266 LEU A CA 1
ATOM 1995 C C . LEU A 1 266 ? 78.144 4.046 -107.013 1.00 81.75 266 LEU A C 1
ATOM 1997 O O . LEU A 1 266 ? 77.417 3.724 -106.078 1.00 81.75 266 LEU A O 1
ATOM 2001 N N . LYS A 1 267 ? 79.438 4.343 -106.837 1.00 83.25 267 LYS A N 1
ATOM 2002 C CA . LYS A 1 267 ? 80.104 4.345 -105.527 1.00 83.25 267 LYS A CA 1
ATOM 2003 C C . LYS A 1 267 ? 79.525 5.409 -104.597 1.00 83.25 267 LYS A C 1
ATOM 2005 O O . LYS A 1 267 ? 79.203 5.084 -103.462 1.00 83.25 267 LYS A O 1
ATOM 2010 N N . LYS A 1 268 ? 79.314 6.641 -105.074 1.00 85.31 268 LYS A N 1
ATOM 2011 C CA . LYS A 1 268 ? 78.665 7.696 -104.276 1.00 85.31 268 LYS A CA 1
ATOM 2012 C C . LYS A 1 268 ? 77.215 7.341 -103.934 1.00 85.31 268 LYS A C 1
ATOM 2014 O O . LYS A 1 268 ? 76.787 7.559 -102.808 1.00 85.31 268 LYS A O 1
ATOM 2019 N N . GLN A 1 269 ? 76.473 6.747 -104.871 1.00 85.19 269 GLN A N 1
ATOM 2020 C CA . GLN A 1 269 ? 75.107 6.277 -104.626 1.00 85.19 269 GLN A CA 1
ATOM 2021 C C . GLN A 1 269 ? 75.061 5.110 -103.620 1.00 85.19 269 GLN A C 1
ATOM 2023 O O . GLN A 1 269 ? 74.101 5.002 -102.858 1.00 85.19 269 GLN A O 1
ATOM 2028 N N . LEU A 1 270 ? 76.086 4.250 -103.598 1.00 86.19 270 LEU A N 1
ATOM 2029 C CA . LEU A 1 270 ? 76.257 3.213 -102.580 1.00 86.19 270 LEU A CA 1
ATOM 2030 C C . LEU A 1 270 ? 76.574 3.840 -101.215 1.00 86.19 270 LEU A C 1
ATOM 2032 O O . LEU A 1 270 ? 75.851 3.573 -100.268 1.00 86.19 270 LEU A O 1
ATOM 2036 N N . GLU A 1 271 ? 77.544 4.755 -101.133 1.00 86.75 271 GLU A N 1
ATOM 2037 C CA . GLU A 1 271 ? 77.885 5.497 -99.905 1.00 86.75 271 GLU A CA 1
ATOM 2038 C C . GLU A 1 271 ? 76.679 6.272 -99.329 1.00 86.75 271 GLU A C 1
ATOM 2040 O O . GLU A 1 271 ? 76.476 6.308 -98.116 1.00 86.75 271 GLU A O 1
ATOM 2045 N N . GLU A 1 272 ? 75.831 6.852 -100.183 1.00 87.06 272 GLU A N 1
ATOM 2046 C CA . GLU A 1 272 ? 74.576 7.501 -99.779 1.00 87.06 272 GLU A CA 1
ATOM 2047 C C . GLU A 1 272 ? 73.523 6.504 -99.273 1.00 87.06 272 GLU A C 1
ATOM 2049 O O . GLU A 1 272 ? 72.806 6.809 -98.318 1.00 87.06 272 GLU A O 1
ATOM 2054 N N . LYS A 1 273 ? 73.431 5.308 -99.869 1.00 89.88 273 LYS A N 1
ATOM 2055 C CA . LYS A 1 273 ? 72.498 4.260 -99.425 1.00 89.88 273 LYS A CA 1
ATOM 2056 C C . LYS A 1 273 ? 72.968 3.534 -98.171 1.00 89.88 273 LYS A C 1
ATOM 2058 O O . LYS A 1 273 ? 72.135 3.273 -97.311 1.00 89.88 273 LYS A O 1
ATOM 2063 N N . ASP A 1 274 ? 74.265 3.297 -98.017 1.00 89.38 274 ASP A N 1
ATOM 2064 C CA . ASP A 1 274 ? 74.863 2.783 -96.784 1.00 89.38 274 ASP A CA 1
ATOM 2065 C C . ASP A 1 274 ? 74.665 3.787 -95.642 1.00 89.38 274 ASP A C 1
ATOM 2067 O O . ASP A 1 274 ? 74.277 3.403 -94.540 1.00 89.38 274 ASP A O 1
ATOM 2071 N N . LYS A 1 275 ? 74.821 5.093 -95.911 1.00 92.12 275 LYS A N 1
ATOM 2072 C CA . LYS A 1 275 ? 74.521 6.138 -94.925 1.00 92.12 275 LYS A CA 1
ATOM 2073 C C . LYS A 1 275 ? 73.044 6.141 -94.517 1.00 92.12 275 LYS A C 1
ATOM 2075 O O . LYS A 1 275 ? 72.758 6.174 -93.320 1.00 92.12 275 LYS A O 1
ATOM 2080 N N . LEU A 1 276 ? 72.116 6.063 -95.475 1.00 90.12 276 LEU A N 1
ATOM 2081 C CA . LEU A 1 276 ? 70.681 5.959 -95.175 1.00 90.12 276 LEU A CA 1
ATOM 2082 C C . LEU A 1 276 ? 70.356 4.691 -94.370 1.00 90.12 276 LEU A C 1
ATOM 2084 O O . LEU A 1 276 ? 69.642 4.780 -93.373 1.00 90.12 276 LEU A O 1
ATOM 2088 N N . LEU A 1 277 ? 70.952 3.549 -94.728 1.00 91.06 277 LEU A N 1
ATOM 2089 C CA . LEU A 1 277 ? 70.829 2.292 -93.989 1.00 91.06 277 LEU A CA 1
ATOM 2090 C C . LEU A 1 277 ? 71.348 2.425 -92.548 1.00 91.06 277 LEU A C 1
ATOM 2092 O O . LEU A 1 277 ? 70.717 1.903 -91.631 1.00 91.06 277 LEU A O 1
ATOM 2096 N N . THR A 1 278 ? 72.452 3.149 -92.315 1.00 88.31 278 THR A N 1
ATOM 2097 C CA . THR A 1 278 ? 72.928 3.411 -90.946 1.00 88.31 278 THR A CA 1
ATOM 2098 C C . THR A 1 278 ? 71.959 4.277 -90.144 1.00 88.31 278 THR A C 1
ATOM 2100 O O . THR A 1 278 ? 71.651 3.903 -89.016 1.00 88.31 278 THR A O 1
ATOM 2103 N N . SER A 1 279 ? 71.392 5.349 -90.717 1.00 88.50 279 SER A N 1
ATOM 2104 C CA . SER A 1 279 ? 70.375 6.152 -90.017 1.00 88.50 279 SER A CA 1
ATOM 2105 C C . SER A 1 279 ? 69.082 5.372 -89.757 1.00 88.50 279 SER A C 1
ATOM 2107 O O . SER A 1 279 ? 68.567 5.414 -88.646 1.00 88.50 279 SER A O 1
ATOM 2109 N N . GLU A 1 280 ? 68.597 4.571 -90.714 1.00 90.81 280 GLU A N 1
ATOM 2110 C CA . GLU A 1 280 ? 67.431 3.700 -90.498 1.00 90.81 280 GLU A CA 1
ATOM 2111 C C . GLU A 1 280 ? 67.712 2.616 -89.443 1.00 90.81 280 GLU A C 1
ATOM 2113 O O . GLU A 1 280 ? 66.824 2.244 -88.674 1.00 90.81 280 GLU A O 1
ATOM 2118 N N . GLN A 1 281 ? 68.950 2.116 -89.355 1.00 90.19 281 GLN A N 1
ATOM 2119 C CA . GLN A 1 281 ? 69.363 1.171 -88.317 1.00 90.19 281 GLN A CA 1
ATOM 2120 C C . GLN A 1 281 ? 69.460 1.834 -86.932 1.00 90.19 281 GLN A C 1
ATOM 2122 O O . GLN A 1 281 ? 69.102 1.194 -85.938 1.00 90.19 281 GLN A O 1
ATOM 2127 N N . GLU A 1 282 ? 69.903 3.091 -86.855 1.00 92.62 282 GLU A N 1
ATOM 2128 C CA . GLU A 1 282 ? 69.914 3.903 -85.632 1.00 92.62 282 GLU A CA 1
ATOM 2129 C C . GLU A 1 282 ? 68.486 4.237 -85.172 1.00 92.62 282 GLU A C 1
ATOM 2131 O O . GLU A 1 282 ? 68.132 3.929 -84.032 1.00 92.62 282 GLU A O 1
ATOM 2136 N N . ASP A 1 283 ? 67.616 4.721 -86.062 1.00 92.19 283 ASP A N 1
ATOM 2137 C CA . ASP A 1 283 ? 66.196 4.962 -85.775 1.00 92.19 283 ASP A CA 1
ATOM 2138 C C . ASP A 1 283 ? 65.481 3.670 -85.353 1.00 92.19 283 ASP A C 1
ATOM 2140 O O . ASP A 1 283 ? 64.764 3.634 -84.349 1.00 92.19 283 ASP A O 1
ATOM 2144 N N . ALA A 1 284 ? 65.739 2.551 -86.038 1.00 91.69 284 ALA A N 1
ATOM 2145 C CA . ALA A 1 284 ? 65.223 1.250 -85.629 1.00 91.69 284 ALA A CA 1
ATOM 2146 C C . ALA A 1 284 ? 65.784 0.796 -84.269 1.00 91.69 284 ALA A C 1
ATOM 2148 O O . ALA A 1 284 ? 65.098 0.064 -83.550 1.00 91.69 284 ALA A O 1
ATOM 2149 N N . ALA A 1 285 ? 66.999 1.197 -83.882 1.00 92.62 285 ALA A N 1
ATOM 2150 C CA . ALA A 1 285 ? 67.552 0.934 -82.553 1.00 92.62 285 ALA A CA 1
ATOM 2151 C C . ALA A 1 285 ? 66.897 1.810 -81.468 1.00 92.62 285 ALA A C 1
ATOM 2153 O O . ALA A 1 285 ? 66.620 1.293 -80.382 1.00 92.62 285 ALA A O 1
ATOM 2154 N N . VAL A 1 286 ? 66.571 3.071 -81.777 1.00 95.12 286 VAL A N 1
ATOM 2155 C CA . VAL A 1 286 ? 65.816 4.000 -80.912 1.00 95.12 286 VAL A CA 1
ATOM 2156 C C . VAL A 1 286 ? 64.366 3.538 -80.726 1.00 95.12 286 VAL A C 1
ATOM 2158 O O . VAL A 1 286 ? 63.861 3.487 -79.604 1.00 95.12 286 VAL A O 1
ATOM 2161 N N . ILE A 1 287 ? 63.695 3.086 -81.787 1.00 93.44 287 ILE A N 1
ATOM 2162 C CA . ILE A 1 287 ? 62.359 2.479 -81.684 1.00 93.44 287 ILE A CA 1
ATOM 2163 C C . ILE A 1 287 ? 62.428 1.193 -80.840 1.00 93.44 287 ILE A C 1
ATOM 2165 O O . ILE A 1 287 ? 61.587 0.976 -79.966 1.00 93.44 287 ILE A O 1
ATOM 2169 N N . LYS A 1 288 ? 63.469 0.364 -81.015 1.00 95.12 288 LYS A N 1
ATOM 2170 C CA . LYS A 1 288 ? 63.688 -0.845 -80.199 1.00 95.12 288 LYS A CA 1
ATOM 2171 C C . LYS A 1 288 ? 64.077 -0.545 -78.747 1.00 95.12 288 LYS A C 1
ATOM 2173 O O . LYS A 1 288 ? 63.824 -1.400 -77.900 1.00 95.12 288 LYS A O 1
ATOM 2178 N N . SER A 1 289 ? 64.714 0.580 -78.407 1.00 94.50 289 SER A N 1
ATOM 2179 C CA . SER A 1 289 ? 64.924 0.974 -77.001 1.00 94.50 289 SER A CA 1
ATOM 2180 C C . SER A 1 289 ? 63.623 1.472 -76.383 1.00 94.50 289 SER A C 1
ATOM 2182 O O . SER A 1 289 ? 63.211 0.917 -75.366 1.00 94.50 289 SER A O 1
ATOM 2184 N N . ARG A 1 290 ? 62.908 2.384 -77.050 1.00 95.31 290 ARG A N 1
ATOM 2185 C CA . ARG A 1 290 ? 61.621 2.913 -76.575 1.00 95.31 290 ARG A CA 1
ATOM 2186 C C . ARG A 1 290 ? 60.558 1.823 -76.398 1.00 95.31 290 ARG A C 1
ATOM 2188 O O . ARG A 1 290 ? 59.831 1.835 -75.413 1.00 95.31 290 ARG A O 1
ATOM 2195 N N . LEU A 1 291 ? 60.506 0.823 -77.284 1.00 94.38 291 LEU A N 1
ATOM 2196 C CA . LEU A 1 291 ? 59.607 -0.328 -77.128 1.00 94.38 291 LEU A CA 1
ATOM 2197 C C . LEU A 1 291 ? 59.968 -1.199 -75.911 1.00 94.38 291 LEU A C 1
ATOM 2199 O O . LEU A 1 291 ? 59.072 -1.694 -75.226 1.00 94.38 291 LEU A O 1
ATOM 2203 N N . ARG A 1 292 ? 61.263 -1.379 -75.607 1.00 94.94 292 ARG A N 1
ATOM 2204 C CA . ARG A 1 292 ? 61.715 -2.082 -74.389 1.00 94.94 292 ARG A CA 1
ATOM 2205 C C . ARG A 1 292 ? 61.399 -1.286 -73.123 1.00 94.94 292 ARG A C 1
ATOM 2207 O O . ARG A 1 292 ? 61.049 -1.888 -72.113 1.00 94.94 292 ARG A O 1
ATOM 2214 N N . GLU A 1 293 ? 61.496 0.037 -73.188 1.00 95.00 293 GLU A N 1
ATOM 2215 C CA . GLU A 1 293 ? 61.156 0.948 -72.095 1.00 95.00 293 GLU A CA 1
ATOM 2216 C C . GLU A 1 293 ? 59.654 0.914 -71.790 1.00 95.00 293 GLU A C 1
ATOM 2218 O O . GLU A 1 293 ? 59.283 0.511 -70.692 1.00 95.00 293 GLU A O 1
ATOM 2223 N N . LEU A 1 294 ? 58.795 1.125 -72.792 1.00 94.75 294 LEU A N 1
ATOM 2224 C CA . LEU A 1 294 ? 57.337 0.971 -72.669 1.00 94.75 294 LEU A CA 1
ATOM 2225 C C . LEU A 1 294 ? 56.929 -0.438 -72.193 1.00 94.75 294 LEU A C 1
ATOM 2227 O O . LEU A 1 294 ? 55.994 -0.590 -71.410 1.00 94.75 294 LEU A O 1
ATOM 2231 N N . SER A 1 295 ? 57.646 -1.489 -72.614 1.00 93.50 295 SER A N 1
ATOM 2232 C CA . SER A 1 295 ? 57.408 -2.859 -72.125 1.00 93.50 295 SER A CA 1
ATOM 2233 C C . SER A 1 295 ? 57.775 -3.030 -70.644 1.00 93.50 295 SER A C 1
ATOM 2235 O O . SER A 1 295 ? 57.103 -3.769 -69.921 1.00 93.50 295 SER A O 1
ATOM 2237 N N . LYS A 1 296 ? 58.828 -2.348 -70.178 1.00 96.62 296 LYS A N 1
ATOM 2238 C CA . LYS A 1 296 ? 59.263 -2.331 -68.774 1.00 96.62 296 LYS A CA 1
ATOM 2239 C C . LYS A 1 296 ? 58.307 -1.506 -67.909 1.00 96.62 296 LYS A C 1
ATOM 2241 O O . LYS A 1 296 ? 57.968 -1.948 -66.815 1.00 96.62 296 LYS A O 1
ATOM 2246 N N . GLU A 1 297 ? 57.835 -0.366 -68.407 1.00 95.44 297 GLU A N 1
ATOM 2247 C CA . GLU A 1 297 ? 56.806 0.462 -67.765 1.00 95.44 297 GLU A CA 1
ATOM 2248 C C . GLU A 1 297 ? 55.483 -0.297 -67.644 1.00 95.44 297 GLU A C 1
ATOM 2250 O O . GLU A 1 297 ? 54.950 -0.412 -66.546 1.00 95.44 297 GLU A O 1
ATOM 2255 N N . LEU A 1 298 ? 55.007 -0.938 -68.717 1.00 93.81 298 LEU A N 1
ATOM 2256 C CA . LEU A 1 298 ? 53.821 -1.800 -68.678 1.00 93.81 298 LEU A CA 1
ATOM 2257 C C . LEU A 1 298 ? 53.986 -2.979 -67.702 1.00 93.81 298 LEU A C 1
ATOM 2259 O O . LEU A 1 298 ? 53.022 -3.388 -67.056 1.00 93.81 298 LEU A O 1
ATOM 2263 N N . GLY A 1 299 ? 55.197 -3.529 -67.571 1.00 94.69 299 GLY A N 1
ATOM 2264 C CA . GLY A 1 299 ? 55.523 -4.530 -66.552 1.00 94.69 299 GLY A CA 1
ATOM 2265 C C . GLY A 1 299 ? 55.456 -3.976 -65.122 1.00 94.69 299 GLY A C 1
ATOM 2266 O O . GLY A 1 299 ? 54.935 -4.647 -64.231 1.00 94.69 299 GLY A O 1
ATOM 2267 N N . ALA A 1 300 ? 55.931 -2.746 -64.910 1.00 95.19 300 ALA A N 1
ATOM 2268 C CA . ALA A 1 300 ? 55.886 -2.058 -63.623 1.00 95.19 300 ALA A CA 1
ATOM 2269 C C . ALA A 1 300 ? 54.462 -1.627 -63.231 1.00 95.19 300 ALA A C 1
ATOM 2271 O O . ALA A 1 300 ? 54.070 -1.806 -62.082 1.00 95.19 300 ALA A O 1
ATOM 2272 N N . GLU A 1 301 ? 53.649 -1.127 -64.164 1.00 92.06 301 GLU A N 1
ATOM 2273 C CA . GLU A 1 301 ? 52.241 -0.816 -63.888 1.00 92.06 301 GLU A CA 1
ATOM 2274 C C . GLU A 1 301 ? 51.421 -2.080 -63.616 1.00 92.06 301 GLU A C 1
ATOM 2276 O O . GLU A 1 301 ? 50.590 -2.085 -62.712 1.00 92.06 301 GLU A O 1
ATOM 2281 N N . LYS A 1 302 ? 51.708 -3.200 -64.293 1.00 95.38 302 LYS A N 1
ATOM 2282 C CA . LYS A 1 302 ? 51.088 -4.493 -63.958 1.00 95.38 302 LYS A CA 1
ATOM 2283 C C . LYS A 1 302 ? 51.456 -4.979 -62.554 1.00 95.38 302 LYS A C 1
ATOM 2285 O O . LYS A 1 302 ? 50.586 -5.507 -61.866 1.00 95.38 302 LYS A O 1
ATOM 2290 N N . SER A 1 303 ? 52.696 -4.788 -62.091 1.00 94.81 303 SER A N 1
ATOM 2291 C CA . SER A 1 303 ? 53.075 -5.174 -60.722 1.00 94.81 303 SER A CA 1
ATOM 2292 C C . SER A 1 303 ? 52.520 -4.213 -59.658 1.00 94.81 303 SER A C 1
ATOM 2294 O O . SER A 1 303 ? 52.070 -4.666 -58.601 1.00 94.81 303 SER A O 1
ATOM 2296 N N . LYS A 1 304 ? 52.431 -2.907 -59.948 1.00 96.19 304 LYS A N 1
ATOM 2297 C CA . LYS A 1 304 ? 51.688 -1.933 -59.124 1.00 96.19 304 LYS A CA 1
ATOM 2298 C C . LYS A 1 304 ? 50.203 -2.294 -59.028 1.00 96.19 304 LYS A C 1
ATOM 2300 O O . LYS A 1 304 ? 49.673 -2.376 -57.927 1.00 96.19 304 LYS A O 1
ATOM 2305 N N . MET A 1 305 ? 49.546 -2.587 -60.149 1.00 90.62 305 MET A N 1
ATOM 2306 C CA . MET A 1 305 ? 48.140 -2.998 -60.169 1.00 90.62 305 MET A CA 1
ATOM 2307 C C . MET A 1 305 ? 47.916 -4.290 -59.372 1.00 90.62 305 MET A C 1
ATOM 2309 O O . MET A 1 305 ? 47.038 -4.320 -58.516 1.00 90.62 305 MET A O 1
ATOM 2313 N N . ALA A 1 306 ? 48.754 -5.315 -59.562 1.00 95.00 306 ALA A N 1
ATOM 2314 C CA . ALA A 1 306 ? 48.660 -6.573 -58.817 1.00 95.00 306 ALA A CA 1
ATOM 2315 C C . ALA A 1 306 ? 48.892 -6.400 -57.301 1.00 95.00 306 ALA A C 1
ATOM 2317 O O . ALA A 1 306 ? 48.221 -7.044 -56.496 1.00 95.00 306 ALA A O 1
ATOM 2318 N N . SER A 1 307 ? 49.812 -5.519 -56.888 1.00 94.12 307 SER A N 1
ATOM 2319 C CA . SER A 1 307 ? 50.044 -5.215 -55.464 1.00 94.12 307 SER A CA 1
ATOM 2320 C C . SER A 1 307 ? 48.932 -4.366 -54.839 1.00 94.12 307 SER A C 1
ATOM 2322 O O . SER A 1 307 ? 48.576 -4.600 -53.685 1.00 94.12 307 SER A O 1
ATOM 2324 N N . LEU A 1 308 ? 48.317 -3.448 -55.592 1.00 95.25 308 LEU A N 1
ATOM 2325 C CA . LEU A 1 308 ? 47.103 -2.743 -55.167 1.00 95.25 308 LEU A CA 1
ATOM 2326 C C . LEU A 1 308 ? 45.906 -3.696 -55.056 1.00 95.25 308 LEU A C 1
ATOM 2328 O O . LEU A 1 308 ? 45.183 -3.640 -54.066 1.00 95.25 308 LEU A O 1
ATOM 2332 N N . GLU A 1 309 ? 45.726 -4.607 -56.013 1.00 93.38 309 GLU A N 1
ATOM 2333 C CA . GLU A 1 309 ? 44.677 -5.631 -55.979 1.00 93.38 309 GLU A CA 1
ATOM 2334 C C . GLU A 1 309 ? 44.865 -6.586 -54.787 1.00 93.38 309 GLU A C 1
ATOM 2336 O O . GLU A 1 309 ? 43.911 -6.871 -54.063 1.00 93.38 309 GLU A O 1
ATOM 2341 N N . ALA A 1 310 ? 46.100 -7.026 -54.521 1.00 95.88 310 ALA A N 1
ATOM 2342 C CA . ALA A 1 310 ? 46.431 -7.820 -53.339 1.00 95.88 310 ALA A CA 1
ATOM 2343 C C . ALA A 1 310 ? 46.165 -7.050 -52.033 1.00 95.88 310 ALA A C 1
ATOM 2345 O O . ALA A 1 310 ? 45.588 -7.613 -51.102 1.00 95.88 310 ALA A O 1
ATOM 2346 N N . ARG A 1 311 ? 46.514 -5.754 -51.973 1.00 95.69 311 ARG A N 1
ATOM 2347 C CA . ARG A 1 311 ? 46.231 -4.888 -50.816 1.00 95.69 311 ARG A CA 1
ATOM 2348 C C . ARG A 1 311 ? 44.728 -4.741 -50.576 1.00 95.69 311 ARG A C 1
ATOM 2350 O O . ARG A 1 311 ? 44.296 -4.888 -49.440 1.00 95.69 311 ARG A O 1
ATOM 2357 N N . LEU A 1 312 ? 43.937 -4.508 -51.624 1.00 94.88 312 LEU A N 1
ATOM 2358 C CA . LEU A 1 312 ? 42.479 -4.385 -51.524 1.00 94.88 312 LEU A CA 1
ATOM 2359 C C . LEU A 1 312 ? 41.809 -5.709 -51.131 1.00 94.88 312 LEU A C 1
ATOM 2361 O O . LEU A 1 312 ? 40.869 -5.693 -50.344 1.00 94.88 312 LEU A O 1
ATOM 2365 N N . LYS A 1 313 ? 42.309 -6.860 -51.602 1.00 95.69 313 LYS A N 1
ATOM 2366 C CA . LYS A 1 313 ? 41.836 -8.182 -51.149 1.00 95.69 313 LYS A CA 1
ATOM 2367 C C . LYS A 1 313 ? 42.160 -8.436 -49.676 1.00 95.69 313 LYS A C 1
ATOM 2369 O O . LYS A 1 313 ? 41.298 -8.927 -48.952 1.00 95.69 313 LYS A O 1
ATOM 2374 N N . ALA A 1 314 ? 43.361 -8.070 -49.223 1.00 96.12 314 ALA A N 1
ATOM 2375 C CA . ALA A 1 314 ? 43.737 -8.161 -47.814 1.00 96.12 314 ALA A CA 1
ATOM 2376 C C . ALA A 1 314 ? 42.862 -7.244 -46.938 1.00 96.12 314 ALA A C 1
ATOM 2378 O O . ALA A 1 314 ? 42.291 -7.704 -45.952 1.00 96.12 314 ALA A O 1
ATOM 2379 N N . GLU A 1 315 ? 42.681 -5.984 -47.342 1.00 94.19 315 GLU A N 1
ATOM 2380 C CA . GLU A 1 315 ? 41.839 -4.998 -46.652 1.00 94.19 315 GLU A CA 1
ATOM 2381 C C . GLU A 1 315 ? 40.367 -5.446 -46.593 1.00 94.19 315 GLU A C 1
ATOM 2383 O O . GLU A 1 315 ? 39.762 -5.416 -45.524 1.00 94.19 315 GLU A O 1
ATOM 2388 N N . LEU A 1 316 ? 39.816 -5.979 -47.691 1.00 94.88 316 LEU A N 1
ATOM 2389 C CA . LEU A 1 316 ? 38.481 -6.582 -47.717 1.00 94.88 316 LEU A CA 1
ATOM 2390 C C . LEU A 1 316 ? 38.376 -7.785 -46.764 1.00 94.88 316 LEU A C 1
ATOM 2392 O O . LEU A 1 316 ? 37.410 -7.877 -46.012 1.00 94.88 316 LEU A O 1
ATOM 2396 N N . SER A 1 317 ? 39.368 -8.683 -46.751 1.00 95.06 317 SER A N 1
ATOM 2397 C CA . SER A 1 317 ? 39.362 -9.846 -45.849 1.00 95.06 317 SER A CA 1
ATOM 2398 C C . SER A 1 317 ? 39.449 -9.454 -44.369 1.00 95.06 317 SER A C 1
ATOM 2400 O O . SER A 1 317 ? 38.771 -10.061 -43.542 1.00 95.06 317 SER A O 1
ATOM 2402 N N . ALA A 1 318 ? 40.195 -8.393 -44.042 1.00 95.25 318 ALA A N 1
ATOM 2403 C CA . ALA A 1 318 ? 40.249 -7.837 -42.695 1.00 95.25 318 ALA A CA 1
ATOM 2404 C C . ALA A 1 318 ? 38.896 -7.232 -42.286 1.00 95.25 318 ALA A C 1
ATOM 2406 O O . ALA A 1 318 ? 38.404 -7.527 -41.201 1.00 95.25 318 ALA A O 1
ATOM 2407 N N . ARG A 1 319 ? 38.234 -6.471 -43.173 1.00 92.50 319 ARG A N 1
ATOM 2408 C CA . ARG A 1 319 ? 36.885 -5.935 -42.908 1.00 92.50 319 ARG A CA 1
ATOM 2409 C C . ARG A 1 319 ? 35.825 -7.026 -42.744 1.00 92.50 319 ARG A C 1
ATOM 2411 O O . ARG A 1 319 ? 34.939 -6.871 -41.910 1.00 92.50 319 ARG A O 1
ATOM 2418 N N . VAL A 1 320 ? 35.917 -8.137 -43.478 1.00 95.50 320 VAL A N 1
ATOM 2419 C CA . VAL A 1 320 ? 35.037 -9.302 -43.264 1.00 95.50 320 VAL A CA 1
ATOM 2420 C C . VAL A 1 320 ? 35.262 -9.903 -41.870 1.00 95.50 320 VAL A C 1
ATOM 2422 O O . VAL A 1 320 ? 34.296 -10.101 -41.140 1.00 95.50 320 VAL A O 1
ATOM 2425 N N . GLN A 1 321 ? 36.516 -10.094 -41.446 1.00 96.38 321 GLN A N 1
ATOM 2426 C CA . GLN A 1 321 ? 36.833 -10.596 -40.100 1.00 96.38 321 GLN A CA 1
ATOM 2427 C C . GLN A 1 321 ? 36.395 -9.632 -38.978 1.00 96.38 321 GLN A C 1
ATOM 2429 O O . GLN A 1 321 ? 35.885 -10.071 -37.945 1.00 96.38 321 GLN A O 1
ATOM 2434 N N . GLU A 1 322 ? 36.532 -8.317 -39.170 1.00 95.06 322 GLU A N 1
ATOM 2435 C CA . GLU A 1 322 ? 35.968 -7.311 -38.258 1.00 95.06 322 GLU A CA 1
ATOM 2436 C C . GLU A 1 322 ? 34.442 -7.461 -38.139 1.00 95.06 322 GLU A C 1
ATOM 2438 O O . GLU A 1 322 ? 33.915 -7.521 -37.028 1.00 95.06 322 GLU A O 1
ATOM 2443 N N . VAL A 1 323 ? 33.723 -7.601 -39.258 1.00 93.56 323 VAL A N 1
ATOM 2444 C CA . VAL A 1 323 ? 32.266 -7.818 -39.250 1.00 93.56 323 VAL A CA 1
ATOM 2445 C C . VAL A 1 323 ? 31.890 -9.132 -38.555 1.00 93.56 323 VAL A C 1
ATOM 2447 O O . VAL A 1 323 ? 30.978 -9.125 -37.729 1.00 93.56 323 VAL A O 1
ATOM 2450 N N . ASP A 1 324 ? 32.603 -10.234 -38.800 1.00 94.12 324 ASP A N 1
ATOM 2451 C CA . ASP A 1 324 ? 32.346 -11.526 -38.144 1.00 94.12 324 ASP A CA 1
ATOM 2452 C C . ASP A 1 324 ? 32.572 -11.464 -36.621 1.00 94.12 324 ASP A C 1
ATOM 2454 O O . ASP A 1 324 ? 31.780 -12.011 -35.842 1.00 94.12 324 ASP A O 1
ATOM 2458 N N . THR A 1 325 ? 33.618 -10.764 -36.163 1.00 95.44 325 THR A N 1
ATOM 2459 C CA . THR A 1 325 ? 33.879 -10.574 -34.723 1.00 95.44 325 THR A CA 1
ATOM 2460 C C . THR A 1 325 ? 32.841 -9.666 -34.061 1.00 95.44 325 THR A C 1
ATOM 2462 O O . THR A 1 325 ? 32.366 -9.992 -32.970 1.00 95.44 325 THR A O 1
ATOM 2465 N N . LEU A 1 326 ? 32.408 -8.587 -34.725 1.00 95.50 326 LEU A N 1
ATOM 2466 C CA . LEU A 1 326 ? 31.323 -7.719 -34.252 1.00 95.50 326 LEU A CA 1
ATOM 2467 C C . LEU A 1 326 ? 29.979 -8.457 -34.207 1.00 95.50 326 LEU A C 1
ATOM 2469 O O . LEU A 1 326 ? 29.277 -8.393 -33.199 1.00 95.50 326 LEU A O 1
ATOM 2473 N N . GLN A 1 327 ? 29.641 -9.224 -35.246 1.00 94.31 327 GLN A N 1
ATOM 2474 C CA . GLN A 1 327 ? 28.415 -10.022 -35.291 1.00 94.31 327 GLN A CA 1
ATOM 2475 C C . GLN A 1 327 ? 28.419 -11.118 -34.214 1.00 94.31 327 GLN A C 1
ATOM 2477 O O . GLN A 1 327 ? 27.383 -11.420 -33.624 1.00 94.31 327 GLN A O 1
ATOM 2482 N N . THR A 1 328 ? 29.581 -11.700 -33.911 1.00 95.75 328 THR A N 1
ATOM 2483 C CA . THR A 1 328 ? 29.738 -12.663 -32.810 1.00 95.75 328 THR A CA 1
ATOM 2484 C C . THR A 1 328 ? 29.581 -11.988 -31.446 1.00 95.75 328 THR A C 1
ATOM 2486 O O . THR A 1 328 ? 28.831 -12.487 -30.612 1.00 95.75 328 THR A O 1
ATOM 2489 N N . ARG A 1 329 ? 30.198 -10.816 -31.238 1.00 96.50 329 ARG A N 1
ATOM 2490 C CA . ARG A 1 329 ? 30.032 -9.999 -30.022 1.00 96.50 329 ARG A CA 1
ATOM 2491 C C . ARG A 1 329 ? 28.569 -9.613 -29.783 1.00 96.50 329 ARG A C 1
ATOM 2493 O O . ARG A 1 329 ? 28.098 -9.723 -28.654 1.00 96.50 329 ARG A O 1
ATOM 2500 N N . MET A 1 330 ? 27.853 -9.224 -30.840 1.00 95.12 330 MET A N 1
ATOM 2501 C CA . MET A 1 330 ? 26.422 -8.912 -30.803 1.00 95.12 330 MET A CA 1
ATOM 2502 C C . MET A 1 330 ? 25.603 -10.128 -30.347 1.00 95.12 330 MET A C 1
ATOM 2504 O O . MET A 1 330 ? 24.972 -10.059 -29.297 1.00 95.12 330 MET A O 1
ATOM 2508 N N . ARG A 1 331 ? 25.737 -11.283 -31.025 1.00 96.62 331 ARG A N 1
ATOM 2509 C CA . ARG A 1 331 ? 25.053 -12.537 -30.637 1.00 96.62 331 ARG A CA 1
ATOM 2510 C C . ARG A 1 331 ? 25.298 -12.928 -29.175 1.00 96.62 331 ARG A C 1
ATOM 2512 O O . ARG A 1 331 ? 24.384 -13.427 -28.521 1.00 96.62 331 ARG A O 1
ATOM 2519 N N . THR A 1 332 ? 26.515 -12.745 -28.660 1.00 95.25 332 THR A N 1
ATOM 2520 C CA . THR A 1 332 ? 26.828 -13.026 -27.249 1.00 95.25 332 THR A CA 1
ATOM 2521 C C . THR A 1 332 ? 26.103 -12.051 -26.320 1.00 95.25 332 THR A C 1
ATOM 2523 O O . THR A 1 332 ? 25.445 -12.494 -25.380 1.00 95.25 332 THR A O 1
ATOM 2526 N N . GLY A 1 333 ? 26.132 -10.749 -26.623 1.00 94.06 333 GLY A N 1
ATOM 2527 C CA . GLY A 1 333 ? 25.400 -9.725 -25.870 1.00 94.06 333 GLY A CA 1
ATOM 2528 C C . GLY A 1 333 ? 23.876 -9.919 -25.884 1.00 94.06 333 GLY A C 1
ATOM 2529 O O . GLY A 1 333 ? 23.224 -9.651 -24.872 1.00 94.06 333 GLY A O 1
ATOM 2530 N N . ASP A 1 334 ? 23.322 -10.441 -26.981 1.00 93.69 334 ASP A N 1
ATOM 2531 C CA . ASP A 1 334 ? 21.908 -10.816 -27.113 1.00 93.69 334 ASP A CA 1
ATOM 2532 C C . ASP A 1 334 ? 21.563 -12.040 -26.248 1.00 93.69 334 ASP A C 1
ATOM 2534 O O . ASP A 1 334 ? 20.545 -12.059 -25.555 1.00 93.69 334 ASP A O 1
ATOM 2538 N N . GLN A 1 335 ? 22.431 -13.061 -26.226 1.00 96.69 335 GLN A N 1
ATOM 2539 C CA . GLN A 1 335 ? 22.271 -14.225 -25.346 1.00 96.69 335 GLN A CA 1
ATOM 2540 C C . GLN A 1 335 ? 22.395 -13.859 -23.862 1.00 96.69 335 GLN A C 1
ATOM 2542 O O . GLN A 1 335 ? 21.702 -14.440 -23.028 1.00 96.69 335 GLN A O 1
ATOM 2547 N N . GLU A 1 336 ? 23.274 -12.921 -23.513 1.00 95.81 336 GLU A N 1
ATOM 2548 C CA . GLU A 1 336 ? 23.386 -12.370 -22.158 1.00 95.81 336 GLU A CA 1
ATOM 2549 C C . GLU A 1 336 ? 22.139 -11.569 -21.772 1.00 95.81 336 GLU A C 1
ATOM 2551 O O . GLU A 1 336 ? 21.618 -11.764 -20.676 1.00 95.81 336 GLU A O 1
ATOM 2556 N N . HIS A 1 337 ? 21.604 -10.743 -22.680 1.00 95.94 337 HIS A N 1
ATOM 2557 C CA . HIS A 1 337 ? 20.319 -10.069 -22.482 1.00 95.94 337 HIS A CA 1
ATOM 2558 C C . HIS A 1 337 ? 19.181 -11.063 -22.245 1.00 95.94 337 HIS A C 1
ATOM 2560 O O . HIS A 1 337 ? 18.453 -10.919 -21.269 1.00 95.94 337 HIS A O 1
ATOM 2566 N N . LEU A 1 338 ? 19.054 -12.097 -23.082 1.00 97.50 338 LEU A N 1
ATOM 2567 C CA . LEU A 1 338 ? 18.034 -13.135 -22.921 1.00 97.50 338 LEU A CA 1
ATOM 2568 C C . LEU A 1 338 ? 18.133 -13.836 -21.560 1.00 97.50 338 LEU A C 1
ATOM 2570 O O . LEU A 1 338 ? 17.110 -14.023 -20.905 1.00 97.50 338 LEU A O 1
ATOM 2574 N N . LYS A 1 339 ? 19.347 -14.165 -21.097 1.00 96.75 339 LYS A N 1
ATOM 2575 C CA . LYS A 1 339 ? 19.576 -14.739 -19.758 1.00 96.75 339 LYS A CA 1
ATOM 2576 C C . LYS A 1 339 ? 19.191 -13.760 -18.646 1.00 96.75 339 LYS A C 1
ATOM 2578 O O . LYS A 1 339 ? 18.491 -14.161 -17.721 1.00 96.75 339 LYS A O 1
ATOM 2583 N N . LEU A 1 340 ? 19.589 -12.490 -18.749 1.00 96.75 340 LEU A N 1
ATOM 2584 C CA . LEU A 1 340 ? 19.253 -11.450 -17.771 1.00 96.75 340 LEU A CA 1
ATOM 2585 C C . LEU A 1 340 ? 17.734 -11.238 -17.684 1.00 96.75 340 LEU A C 1
ATOM 2587 O O . LEU A 1 340 ? 17.173 -11.246 -16.595 1.00 96.75 340 LEU A O 1
ATOM 2591 N N . THR A 1 341 ? 17.046 -11.107 -18.820 1.00 95.44 341 THR A N 1
ATOM 2592 C CA . THR A 1 341 ? 15.585 -10.960 -18.875 1.00 95.44 341 THR A CA 1
ATOM 2593 C C . THR A 1 341 ? 14.872 -12.204 -18.342 1.00 95.44 341 THR A C 1
ATOM 2595 O O . THR A 1 341 ? 13.886 -12.072 -17.625 1.00 95.44 341 THR A O 1
ATOM 2598 N N . GLN A 1 342 ? 15.380 -13.413 -18.608 1.00 96.31 342 GLN A N 1
ATOM 2599 C CA . GLN A 1 342 ? 14.846 -14.642 -18.005 1.00 96.31 342 GLN A CA 1
ATOM 2600 C C . GLN A 1 342 ? 15.030 -14.664 -16.480 1.00 96.31 342 GLN A C 1
ATOM 2602 O O . GLN A 1 342 ? 14.080 -14.988 -15.772 1.00 96.31 342 GLN A O 1
ATOM 2607 N N . GLN A 1 343 ? 16.197 -14.267 -15.963 1.00 97.38 343 GLN A N 1
ATOM 2608 C CA . GLN A 1 343 ? 16.455 -14.158 -14.520 1.00 97.38 343 GLN A CA 1
ATOM 2609 C C . GLN A 1 343 ? 15.583 -13.087 -13.851 1.00 97.38 343 GLN A C 1
ATOM 2611 O O . GLN A 1 343 ? 15.044 -13.323 -12.772 1.00 97.38 343 GLN A O 1
ATOM 2616 N N . LEU A 1 344 ? 15.394 -11.930 -14.492 1.00 96.50 344 LEU A N 1
ATOM 2617 C CA . LEU A 1 344 ? 14.502 -10.875 -14.004 1.00 96.50 344 LEU A CA 1
ATOM 2618 C C . LEU A 1 344 ? 13.044 -11.347 -13.988 1.00 96.50 344 LEU A C 1
ATOM 2620 O O . LEU A 1 344 ? 12.380 -11.180 -12.972 1.00 96.50 344 LEU A O 1
ATOM 2624 N N . ASN A 1 345 ? 12.568 -12.012 -15.043 1.00 94.12 345 ASN A N 1
ATOM 2625 C CA . ASN A 1 345 ? 11.214 -12.572 -15.087 1.00 94.12 345 ASN A CA 1
ATOM 2626 C C . ASN A 1 345 ? 11.008 -13.676 -14.034 1.00 94.12 345 ASN A C 1
ATOM 2628 O O . ASN A 1 345 ? 9.959 -13.717 -13.396 1.00 94.12 345 ASN A O 1
ATOM 2632 N N . GLN A 1 346 ? 12.009 -14.532 -13.796 1.00 96.62 346 GLN A N 1
ATOM 2633 C CA . GLN A 1 346 ? 11.988 -15.514 -12.703 1.00 96.62 346 GLN A CA 1
ATOM 2634 C C . GLN A 1 346 ? 11.934 -14.829 -11.332 1.00 96.62 346 GLN A C 1
ATOM 2636 O O . GLN A 1 346 ? 11.138 -15.228 -10.484 1.00 96.62 346 GLN A O 1
ATOM 2641 N N . LYS A 1 347 ? 12.721 -13.764 -11.121 1.00 96.94 347 LYS A N 1
ATOM 2642 C CA . LYS A 1 347 ? 12.703 -12.997 -9.869 1.00 96.94 347 LYS A CA 1
ATOM 2643 C C . LYS A 1 347 ? 11.358 -12.297 -9.654 1.00 96.94 347 LYS A C 1
ATOM 2645 O O . LYS A 1 347 ? 10.818 -12.383 -8.556 1.00 96.94 347 LYS A O 1
ATOM 2650 N N . ILE A 1 348 ? 10.788 -11.681 -10.692 1.00 95.50 348 ILE A N 1
ATOM 2651 C CA . ILE A 1 348 ? 9.441 -11.085 -10.670 1.00 95.50 348 ILE A CA 1
ATOM 2652 C C . ILE A 1 348 ? 8.398 -12.143 -10.296 1.00 95.50 348 ILE A C 1
ATOM 2654 O O . ILE A 1 348 ? 7.633 -11.912 -9.366 1.00 95.50 348 ILE A O 1
ATOM 2658 N N . GLY A 1 349 ? 8.424 -13.320 -10.933 1.00 96.19 349 GLY A N 1
ATOM 2659 C CA . GLY A 1 349 ? 7.533 -14.433 -10.593 1.00 96.19 349 GLY A CA 1
ATOM 2660 C C . GLY A 1 349 ? 7.672 -14.880 -9.134 1.00 96.19 349 GLY A C 1
ATOM 2661 O O . GLY A 1 349 ? 6.672 -14.986 -8.434 1.00 96.19 349 GLY A O 1
ATOM 2662 N N . SER A 1 350 ? 8.902 -15.042 -8.631 1.00 94.75 350 SER A N 1
ATOM 2663 C CA . SER A 1 350 ? 9.135 -15.418 -7.226 1.00 94.75 350 SER A CA 1
ATOM 2664 C C . SER A 1 350 ? 8.683 -14.348 -6.222 1.00 94.75 350 SER A C 1
ATOM 2666 O O . SER A 1 350 ? 8.217 -14.682 -5.138 1.00 94.75 350 SER A O 1
ATOM 2668 N N . LEU A 1 351 ? 8.771 -13.061 -6.581 1.00 93.81 351 LEU A N 1
ATOM 2669 C CA . LEU A 1 351 ? 8.281 -11.958 -5.749 1.00 93.81 351 LEU A CA 1
ATOM 2670 C C . LEU A 1 351 ? 6.749 -11.863 -5.784 1.00 93.81 351 LEU A C 1
ATOM 2672 O O . LEU A 1 351 ? 6.141 -11.573 -4.759 1.00 93.81 351 LEU A O 1
ATOM 2676 N N . GLN A 1 352 ? 6.119 -12.150 -6.927 1.00 92.81 352 GLN A N 1
ATOM 2677 C CA . GLN A 1 352 ? 4.662 -12.274 -7.041 1.00 92.81 352 GLN A CA 1
ATOM 2678 C C . GLN A 1 352 ? 4.148 -13.450 -6.198 1.00 92.81 352 GLN A C 1
ATOM 2680 O O . GLN A 1 352 ? 3.240 -13.264 -5.393 1.00 92.81 352 GLN A O 1
ATOM 2685 N N . GLU A 1 353 ? 4.790 -14.617 -6.291 1.00 92.69 353 GLU A N 1
ATOM 2686 C CA . GLU A 1 353 ? 4.469 -15.802 -5.487 1.00 92.69 353 GLU A CA 1
ATOM 2687 C C . GLU A 1 353 ? 4.668 -15.554 -3.979 1.00 92.69 353 GLU A C 1
ATOM 2689 O O . GLU A 1 353 ? 3.852 -15.998 -3.169 1.00 92.69 353 GLU A O 1
ATOM 2694 N N . GLN A 1 354 ? 5.703 -14.804 -3.580 1.00 92.12 354 GLN A N 1
ATOM 2695 C CA . GLN A 1 354 ? 5.895 -14.374 -2.189 1.00 92.12 354 GLN A CA 1
ATOM 2696 C C . GLN A 1 354 ? 4.839 -13.362 -1.722 1.00 92.12 354 GLN A C 1
ATOM 2698 O O . GLN A 1 354 ? 4.424 -13.417 -0.565 1.00 92.12 354 GLN A O 1
ATOM 2703 N N . LEU A 1 355 ? 4.375 -12.460 -2.592 1.00 91.00 355 LEU A N 1
ATOM 2704 C CA . LEU A 1 355 ? 3.318 -11.498 -2.267 1.00 91.00 355 LEU A CA 1
ATOM 2705 C C . LEU A 1 355 ? 1.949 -12.189 -2.119 1.00 91.00 355 LEU A C 1
ATOM 2707 O O . LEU A 1 355 ? 1.171 -11.861 -1.221 1.00 91.00 355 LEU A O 1
ATOM 2711 N N . GLU A 1 356 ? 1.674 -13.178 -2.968 1.00 87.94 356 GLU A N 1
ATOM 2712 C CA . GLU A 1 356 ? 0.438 -13.961 -2.962 1.00 87.94 356 GLU A CA 1
ATOM 2713 C C . GLU A 1 356 ? 0.383 -14.933 -1.768 1.00 87.94 356 GLU A C 1
ATOM 2715 O O . GLU A 1 356 ? -0.573 -14.908 -0.990 1.00 87.94 356 GLU A O 1
ATOM 2720 N N . ASN A 1 357 ? 1.440 -15.720 -1.538 1.00 89.88 357 ASN A N 1
ATOM 2721 C CA . ASN A 1 357 ? 1.498 -16.679 -0.426 1.00 89.88 357 ASN A CA 1
ATOM 2722 C C . ASN A 1 357 ? 1.845 -16.053 0.937 1.00 89.88 357 ASN A C 1
ATOM 2724 O O . ASN A 1 357 ? 1.634 -16.686 1.972 1.00 89.88 357 ASN A O 1
ATOM 2728 N N . GLY A 1 358 ? 2.402 -14.840 0.956 1.00 90.06 358 GLY A N 1
ATOM 2729 C CA . GLY A 1 358 ? 2.753 -14.101 2.169 1.00 90.06 358 GLY A CA 1
ATOM 2730 C C . GLY A 1 358 ? 1.615 -13.184 2.630 1.00 90.06 358 GLY A C 1
ATOM 2731 O O . GLY A 1 358 ? 0.662 -13.664 3.251 1.00 90.06 358 GLY A O 1
ATOM 2732 N N . PRO A 1 359 ? 1.687 -11.865 2.365 1.00 90.38 359 PRO A N 1
ATOM 2733 C CA . PRO A 1 359 ? 0.721 -10.898 2.878 1.00 90.38 359 PRO A CA 1
ATOM 2734 C C . PRO A 1 359 ? -0.713 -11.136 2.385 1.00 90.38 359 PRO A C 1
ATOM 2736 O O . PRO A 1 359 ? -1.639 -10.913 3.159 1.00 90.38 359 PRO A O 1
ATOM 2739 N N . ASN A 1 360 ? -0.938 -11.627 1.159 1.00 90.19 360 ASN A N 1
ATOM 2740 C CA . ASN A 1 360 ? -2.307 -11.851 0.671 1.00 90.19 360 ASN A CA 1
ATOM 2741 C C . ASN A 1 360 ? -2.971 -13.079 1.338 1.00 90.19 360 ASN A C 1
ATOM 2743 O O . ASN A 1 360 ? -4.138 -13.032 1.739 1.00 90.19 360 ASN A O 1
ATOM 2747 N N . ALA A 1 361 ? -2.211 -14.155 1.569 1.00 91.00 361 ALA A N 1
ATOM 2748 C CA . ALA A 1 361 ? -2.663 -15.290 2.375 1.00 91.00 361 ALA A CA 1
ATOM 2749 C C . ALA A 1 361 ? -2.877 -14.913 3.855 1.00 91.00 361 ALA A C 1
ATOM 2751 O O . ALA A 1 361 ? -3.857 -15.350 4.461 1.00 91.00 361 ALA A O 1
ATOM 2752 N N . GLN A 1 362 ? -2.010 -14.075 4.439 1.00 92.31 362 GLN A N 1
ATOM 2753 C CA . GLN A 1 362 ? -2.206 -13.531 5.791 1.00 92.31 362 GLN A CA 1
ATOM 2754 C C . GLN A 1 362 ? -3.464 -12.656 5.877 1.00 92.31 362 GLN A C 1
ATOM 2756 O O . GLN A 1 362 ? -4.262 -12.841 6.791 1.00 92.31 362 GLN A O 1
ATOM 2761 N N . LEU A 1 363 ? -3.696 -11.770 4.904 1.00 93.94 363 LEU A N 1
ATOM 2762 C CA . LEU A 1 363 ? -4.912 -10.959 4.815 1.00 93.94 363 LEU A CA 1
ATOM 2763 C C . LEU A 1 363 ? -6.166 -11.840 4.724 1.00 93.94 363 LEU A C 1
ATOM 2765 O O . LEU A 1 363 ? -7.142 -11.586 5.424 1.00 93.94 363 LEU A O 1
ATOM 2769 N N . THR A 1 364 ? -6.121 -12.909 3.926 1.00 93.88 364 THR A N 1
ATOM 2770 C CA . THR A 1 364 ? -7.227 -13.873 3.801 1.00 93.88 364 THR A CA 1
ATOM 2771 C C . THR A 1 364 ? -7.511 -14.584 5.132 1.00 93.88 364 THR A C 1
ATOM 2773 O O . THR A 1 364 ? -8.672 -14.705 5.524 1.00 93.88 364 THR A O 1
ATOM 2776 N N . ARG A 1 365 ? -6.471 -14.985 5.882 1.00 94.50 365 ARG A N 1
ATOM 2777 C CA . ARG A 1 365 ? -6.621 -15.551 7.238 1.00 94.50 365 ARG A CA 1
ATOM 2778 C C . ARG A 1 365 ? -7.207 -14.538 8.219 1.00 94.50 365 ARG A C 1
ATOM 2780 O O . ARG A 1 365 ? -8.198 -14.847 8.863 1.00 94.50 365 ARG A O 1
ATOM 2787 N N . LEU A 1 366 ? -6.683 -13.312 8.264 1.00 95.56 366 LEU A N 1
ATOM 2788 C CA . LEU A 1 366 ? -7.181 -12.244 9.143 1.00 95.56 366 LEU A CA 1
ATOM 2789 C C . LEU A 1 366 ? -8.631 -11.837 8.822 1.00 95.56 366 LEU A C 1
ATOM 2791 O O . LEU A 1 366 ? -9.381 -11.465 9.727 1.00 95.56 366 LEU A O 1
ATOM 2795 N N . GLN A 1 367 ? -9.050 -11.927 7.554 1.00 95.62 367 GLN A N 1
ATOM 2796 C CA . GLN A 1 367 ? -10.446 -11.763 7.136 1.00 95.62 367 GLN A CA 1
ATOM 2797 C C . GLN A 1 367 ? -11.323 -12.934 7.604 1.00 95.62 367 GLN A C 1
ATOM 2799 O O . GLN A 1 367 ? -12.412 -12.698 8.132 1.00 95.62 367 GLN A O 1
ATOM 2804 N N . GLN A 1 368 ? -10.847 -14.176 7.471 1.00 97.06 368 GLN A N 1
ATOM 2805 C CA . GLN A 1 368 ? -11.543 -15.363 7.973 1.00 97.06 368 GLN A CA 1
ATOM 2806 C C . GLN A 1 368 ? -11.682 -15.322 9.504 1.00 97.06 368 GLN A C 1
ATOM 2808 O O . GLN A 1 368 ? -12.782 -15.497 10.023 1.00 97.06 368 GLN A O 1
ATOM 2813 N N . GLU A 1 369 ? -10.613 -14.999 10.228 1.00 95.62 369 GLU A N 1
ATOM 2814 C CA . GLU A 1 369 ? -10.611 -14.779 11.678 1.00 95.62 369 GLU A CA 1
ATOM 2815 C C . GLU A 1 369 ? -11.572 -13.647 12.069 1.00 95.62 369 GLU A C 1
ATOM 2817 O O . GLU A 1 369 ? -12.361 -13.815 12.993 1.00 95.62 369 GLU A O 1
ATOM 2822 N N . ASN A 1 370 ? -11.618 -12.540 11.315 1.00 95.88 370 ASN A N 1
ATOM 2823 C CA . ASN A 1 370 ? -12.623 -11.490 11.517 1.00 95.88 370 ASN A CA 1
ATOM 2824 C C . ASN A 1 370 ? -14.063 -11.986 11.327 1.00 95.88 370 ASN A C 1
ATOM 2826 O O . ASN A 1 370 ? -14.944 -11.558 12.072 1.00 95.88 370 ASN A O 1
ATOM 2830 N N . SER A 1 371 ? -14.328 -12.854 10.344 1.00 97.25 371 SER A N 1
ATOM 2831 C CA . SER A 1 371 ? -15.664 -13.441 10.170 1.00 97.25 371 SER A CA 1
ATOM 2832 C C . SER A 1 371 ? -16.025 -14.366 11.335 1.00 97.25 371 SER A C 1
ATOM 2834 O O . SER A 1 371 ? -17.065 -14.168 11.954 1.00 97.25 371 SER A O 1
ATOM 2836 N N . ILE A 1 372 ? -15.111 -15.255 11.741 1.00 97.12 372 ILE A N 1
ATOM 2837 C CA . ILE A 1 372 ? -15.291 -16.164 12.882 1.00 97.12 372 ILE A CA 1
ATOM 2838 C C . ILE A 1 372 ? -15.514 -15.381 14.182 1.00 97.12 372 ILE A C 1
ATOM 2840 O O . ILE A 1 372 ? -16.397 -15.732 14.957 1.00 97.12 372 ILE A O 1
ATOM 2844 N N . LEU A 1 373 ? -14.767 -14.297 14.419 1.00 97.75 373 LEU A N 1
ATOM 2845 C CA . LEU A 1 373 ? -14.933 -13.450 15.604 1.00 97.75 373 LEU A CA 1
ATOM 2846 C C . LEU A 1 373 ? -16.267 -12.690 15.601 1.00 97.75 373 LEU A C 1
ATOM 2848 O O . LEU A 1 373 ? -16.876 -12.549 16.659 1.00 97.75 373 LEU A O 1
ATOM 2852 N N . ARG A 1 374 ? -16.760 -12.237 14.439 1.00 97.62 374 ARG A N 1
ATOM 2853 C CA . ARG A 1 374 ? -18.097 -11.620 14.326 1.00 97.62 374 ARG A CA 1
ATOM 2854 C C . ARG A 1 374 ? -19.208 -12.641 14.528 1.00 97.62 374 ARG A C 1
ATOM 2856 O O . ARG A 1 374 ? -20.158 -12.347 15.242 1.00 97.62 374 ARG A O 1
ATOM 2863 N N . ASP A 1 375 ? -19.078 -13.834 13.960 1.00 97.56 375 ASP A N 1
ATOM 2864 C CA . ASP A 1 375 ? -20.065 -14.903 14.118 1.00 97.56 375 ASP A CA 1
ATOM 2865 C C . ASP A 1 375 ? -20.095 -15.420 15.563 1.00 97.56 375 ASP A C 1
ATOM 2867 O O . ASP A 1 375 ? -21.174 -15.582 16.132 1.00 97.56 375 ASP A O 1
ATOM 2871 N N . ALA A 1 376 ? -18.932 -15.570 16.205 1.00 97.69 376 ALA A N 1
ATOM 2872 C CA . ALA A 1 376 ? -18.822 -15.896 17.625 1.00 97.69 376 ALA A CA 1
ATOM 2873 C C . ALA A 1 376 ? -19.390 -14.784 18.524 1.00 97.69 376 ALA A C 1
ATOM 2875 O O . ALA A 1 376 ? -20.089 -15.088 19.488 1.00 97.69 376 ALA A O 1
ATOM 2876 N N . LEU A 1 377 ? -19.158 -13.505 18.199 1.00 97.50 377 LEU A N 1
ATOM 2877 C CA . LEU A 1 377 ? -19.755 -12.371 18.913 1.00 97.50 377 LEU A CA 1
ATOM 2878 C C . LEU A 1 377 ? -21.282 -12.352 18.755 1.00 97.50 377 LEU A C 1
ATOM 2880 O O . LEU A 1 377 ? -21.994 -12.243 19.747 1.00 97.50 377 LEU A O 1
ATOM 2884 N N . ASN A 1 378 ? -21.802 -12.532 17.540 1.00 96.94 378 ASN A N 1
ATOM 2885 C CA . ASN A 1 378 ? -23.241 -12.616 17.271 1.00 96.94 378 ASN A CA 1
ATOM 2886 C C . ASN A 1 378 ? -23.884 -13.822 17.982 1.00 96.94 378 ASN A C 1
ATOM 2888 O O . ASN A 1 378 ? -24.984 -13.715 18.532 1.00 96.94 378 ASN A O 1
ATOM 2892 N N . GLN A 1 379 ? -23.196 -14.967 18.020 1.00 97.31 379 GLN A N 1
ATOM 2893 C CA . GLN A 1 379 ? -23.641 -16.158 18.742 1.00 97.31 379 GLN A CA 1
ATOM 2894 C C . GLN A 1 379 ? -23.608 -15.950 20.264 1.00 97.31 379 GLN A C 1
ATOM 2896 O O . GLN A 1 379 ? -24.549 -16.344 20.950 1.00 97.31 379 GLN A O 1
ATOM 2901 N N . ALA A 1 380 ? -22.580 -15.288 20.800 1.00 95.50 380 ALA A N 1
ATOM 2902 C CA . ALA A 1 380 ? -22.489 -14.947 22.217 1.00 95.50 380 ALA A CA 1
ATOM 2903 C C . ALA A 1 380 ? -23.573 -13.938 22.631 1.00 95.50 380 ALA A C 1
ATOM 2905 O O . ALA A 1 380 ? -24.246 -14.158 23.637 1.00 95.50 380 ALA A O 1
ATOM 2906 N N . THR A 1 381 ? -23.803 -12.888 21.835 1.00 96.50 381 THR A N 1
ATOM 2907 C CA . THR A 1 381 ? -24.868 -11.896 22.058 1.00 96.50 381 THR A CA 1
ATOM 2908 C C . THR A 1 381 ? -26.245 -12.549 22.022 1.00 96.50 381 THR A C 1
ATOM 2910 O O . THR A 1 381 ? -26.984 -12.449 22.995 1.00 96.50 381 THR A O 1
ATOM 2913 N N . SER A 1 382 ? -26.574 -13.309 20.972 1.00 95.56 382 SER A N 1
ATOM 2914 C CA . SER A 1 382 ? -27.871 -14.002 20.885 1.00 95.56 382 SER A CA 1
ATOM 2915 C C . SER A 1 382 ? -28.056 -15.067 21.977 1.00 95.56 382 SER A C 1
ATOM 2917 O O . SER A 1 382 ? -29.166 -15.249 22.481 1.00 95.56 382 SER A O 1
ATOM 2919 N N . GLN A 1 383 ? -26.985 -15.732 22.429 1.00 96.56 383 GLN A N 1
ATOM 2920 C CA . GLN A 1 383 ? -27.046 -16.624 23.588 1.00 96.56 383 GLN A CA 1
ATOM 2921 C C . GLN A 1 383 ? -27.254 -15.853 24.903 1.00 96.56 383 GLN A C 1
ATOM 2923 O O . GLN A 1 383 ? -28.010 -16.318 25.758 1.00 96.56 383 GLN A O 1
ATOM 2928 N N . ALA A 1 384 ? -26.631 -14.685 25.079 1.00 94.56 384 ALA A N 1
ATOM 2929 C CA . ALA A 1 384 ? -26.827 -13.824 26.244 1.00 94.56 384 ALA A CA 1
ATOM 2930 C C . ALA A 1 384 ? -28.254 -13.254 26.289 1.00 94.56 384 ALA A C 1
ATOM 2932 O O . ALA A 1 384 ? -28.923 -13.383 27.312 1.00 94.56 384 ALA A O 1
ATOM 2933 N N . GLU A 1 385 ? -28.764 -12.734 25.170 1.00 95.31 385 GLU A N 1
ATOM 2934 C CA . GLU A 1 385 ? -30.156 -12.300 25.011 1.00 95.31 385 GLU A CA 1
ATOM 2935 C C . GLU A 1 385 ? -31.138 -13.450 25.272 1.00 95.31 385 GLU A C 1
ATOM 2937 O O . GLU A 1 385 ? -32.141 -13.266 25.963 1.00 95.31 385 GLU A O 1
ATOM 2942 N N . SER A 1 386 ? -30.851 -14.662 24.783 1.00 95.56 386 SER A N 1
ATOM 2943 C CA . SER A 1 386 ? -31.672 -15.843 25.071 1.00 95.56 386 SER A CA 1
ATOM 2944 C C . SER A 1 386 ? -31.673 -16.188 26.563 1.00 95.56 386 SER A C 1
ATOM 2946 O O . SER A 1 386 ? -32.737 -16.494 27.103 1.00 95.56 386 SER A O 1
ATOM 2948 N N . ARG A 1 387 ? -30.518 -16.133 27.244 1.00 95.25 387 ARG A N 1
ATOM 2949 C CA . ARG A 1 387 ? -30.417 -16.380 28.695 1.00 95.25 387 ARG A CA 1
ATOM 2950 C C . ARG A 1 387 ? -31.190 -15.324 29.482 1.00 95.25 387 ARG A C 1
ATOM 2952 O O . ARG A 1 387 ? -32.077 -15.690 30.252 1.00 95.25 387 ARG A O 1
ATOM 2959 N N . GLN A 1 388 ? -30.959 -14.041 29.202 1.00 95.94 388 GLN A N 1
ATOM 2960 C CA . GLN A 1 388 ? -31.690 -12.929 29.815 1.00 95.94 388 GLN A CA 1
ATOM 2961 C C . GLN A 1 388 ? -33.202 -13.048 29.596 1.00 95.94 388 GLN A C 1
ATOM 2963 O O . GLN A 1 388 ? -33.969 -12.862 30.535 1.00 95.94 388 GLN A O 1
ATOM 2968 N N . ASN A 1 389 ? -33.664 -13.436 28.402 1.00 96.12 389 ASN A N 1
ATOM 2969 C CA . ASN A 1 389 ? -35.088 -13.677 28.163 1.00 96.12 389 ASN A CA 1
ATOM 2970 C C . ASN A 1 389 ? -35.638 -14.855 28.989 1.00 96.12 389 ASN A C 1
ATOM 2972 O O . ASN A 1 389 ? -36.747 -14.749 29.517 1.00 96.12 389 ASN A O 1
ATOM 2976 N N . THR A 1 390 ? -34.882 -15.947 29.168 1.00 96.50 390 THR A N 1
ATOM 2977 C CA . THR A 1 390 ? -35.303 -17.045 30.063 1.00 96.50 390 THR A CA 1
ATOM 2978 C C . THR A 1 390 ? -35.305 -16.646 31.540 1.00 96.50 390 THR A C 1
ATOM 2980 O O . THR A 1 390 ? -36.211 -17.042 32.272 1.00 96.50 390 THR A O 1
ATOM 2983 N N . GLU A 1 391 ? -34.364 -15.811 31.981 1.00 96.88 391 GLU A N 1
ATOM 2984 C CA . GLU A 1 391 ? -34.307 -15.291 33.352 1.00 96.88 391 GLU A CA 1
ATOM 2985 C C . GLU A 1 391 ? -35.422 -14.275 33.619 1.00 96.88 391 GLU A C 1
ATOM 2987 O O . GLU A 1 391 ? -36.101 -14.371 34.636 1.00 96.88 391 GLU A O 1
ATOM 2992 N N . LEU A 1 392 ? -35.718 -13.378 32.674 1.00 97.19 392 LEU A N 1
ATOM 2993 C CA . LEU A 1 392 ? -36.872 -12.476 32.734 1.00 97.19 392 LEU A CA 1
ATOM 2994 C C . LEU A 1 392 ? -38.201 -13.243 32.730 1.00 97.19 392 LEU A C 1
ATOM 2996 O O . LEU A 1 392 ? -39.125 -12.871 33.455 1.00 97.19 392 LEU A O 1
ATOM 3000 N N . ALA A 1 393 ? -38.320 -14.323 31.951 1.00 96.81 393 ALA A N 1
ATOM 3001 C CA . ALA A 1 393 ? -39.493 -15.197 31.984 1.00 96.81 393 ALA A CA 1
ATOM 3002 C C . ALA A 1 393 ? -39.636 -15.906 33.343 1.00 96.81 393 ALA A C 1
ATOM 3004 O O . ALA A 1 393 ? -40.736 -15.944 33.899 1.00 96.81 393 ALA A O 1
ATOM 3005 N N . ARG A 1 394 ? -38.526 -16.394 33.911 1.00 97.75 394 ARG A N 1
ATOM 3006 C CA . ARG A 1 394 ? -38.479 -17.017 35.240 1.00 97.75 394 ARG A CA 1
ATOM 3007 C C . ARG A 1 394 ? -38.831 -16.028 36.351 1.00 97.75 394 ARG A C 1
ATOM 3009 O O . ARG A 1 394 ? -39.711 -16.327 37.146 1.00 97.75 394 ARG A O 1
ATOM 3016 N N . LEU A 1 395 ? -38.252 -14.827 36.352 1.00 97.75 395 LEU A N 1
ATOM 3017 C CA . LEU A 1 395 ? -38.578 -13.758 37.301 1.00 97.75 395 LEU A CA 1
ATOM 3018 C C . LEU A 1 395 ? -40.057 -13.359 37.213 1.00 97.75 395 LEU A C 1
ATOM 3020 O O . LEU A 1 395 ? -40.726 -13.262 38.236 1.00 97.75 395 LEU A O 1
ATOM 3024 N N . ARG A 1 396 ? -40.618 -13.222 36.002 1.00 97.06 396 ARG A N 1
ATOM 3025 C CA . ARG A 1 396 ? -42.065 -12.999 35.809 1.00 97.06 396 ARG A CA 1
ATOM 3026 C C . ARG A 1 396 ? -42.901 -14.148 36.389 1.00 97.06 396 ARG A C 1
ATOM 3028 O O . ARG A 1 396 ? -43.904 -13.892 37.055 1.00 97.06 396 ARG A O 1
ATOM 3035 N N . GLN A 1 397 ? -42.490 -15.401 36.186 1.00 97.56 397 GLN A N 1
ATOM 3036 C CA . GLN A 1 397 ? -43.151 -16.578 36.763 1.00 97.56 397 GLN A CA 1
ATOM 3037 C C . GLN A 1 397 ? -43.041 -16.616 38.297 1.00 97.56 397 GLN A C 1
ATOM 3039 O O . GLN A 1 397 ? -44.020 -16.958 38.963 1.00 97.56 397 GLN A O 1
ATOM 3044 N N . ASP A 1 398 ? -41.890 -16.240 38.856 1.00 97.44 398 ASP A N 1
ATOM 3045 C CA . ASP A 1 398 ? -41.628 -16.164 40.293 1.00 97.44 398 ASP A CA 1
ATOM 3046 C C . ASP A 1 398 ? -42.450 -15.042 40.948 1.00 97.44 398 ASP A C 1
ATOM 3048 O O . ASP A 1 398 ? -43.113 -15.299 41.950 1.00 97.44 398 ASP A O 1
ATOM 3052 N N . CYS A 1 399 ? -42.550 -13.853 40.341 1.00 96.75 399 CYS A N 1
ATOM 3053 C CA . CYS A 1 399 ? -43.474 -12.795 40.773 1.00 96.75 399 CYS A CA 1
ATOM 3054 C C . CYS A 1 399 ? -44.939 -13.267 40.753 1.00 96.75 399 CYS A C 1
ATOM 3056 O O . CYS A 1 399 ? -45.687 -13.018 41.698 1.00 96.75 399 CYS A O 1
ATOM 3058 N N . VAL A 1 400 ? -45.357 -14.002 39.715 1.00 97.44 400 VAL A N 1
ATOM 3059 C CA . VAL A 1 400 ? -46.711 -14.581 39.624 1.00 97.44 400 VAL A CA 1
ATOM 3060 C C . VAL A 1 400 ? -46.909 -15.752 40.601 1.00 97.44 400 VAL A C 1
ATOM 3062 O O . VAL A 1 400 ? -48.045 -16.046 40.980 1.00 97.44 400 VAL A O 1
ATOM 3065 N N . ARG A 1 401 ? -45.852 -16.440 41.054 1.00 97.88 401 ARG A N 1
ATOM 3066 C CA . ARG A 1 401 ? -45.934 -17.402 42.167 1.00 97.88 401 ARG A CA 1
ATOM 3067 C C . ARG A 1 401 ? -46.079 -16.667 43.502 1.00 97.88 401 ARG A C 1
ATOM 3069 O O . ARG A 1 401 ? -47.068 -16.909 44.185 1.00 97.88 401 ARG A O 1
ATOM 3076 N N . LEU A 1 402 ? -45.191 -15.721 43.803 1.00 97.06 402 LEU A N 1
ATOM 3077 C CA . LEU A 1 402 ? -45.207 -14.928 45.035 1.00 97.06 402 LEU A CA 1
ATOM 3078 C C . LEU A 1 402 ? -46.522 -14.153 45.203 1.00 97.06 402 LEU A C 1
ATOM 3080 O O . LEU A 1 402 ? -47.081 -14.143 46.290 1.00 97.06 402 LEU A O 1
ATOM 3084 N N . GLY A 1 403 ? -47.096 -13.594 44.132 1.00 97.50 403 GLY A N 1
ATOM 3085 C CA . GLY A 1 403 ? -48.424 -12.967 44.179 1.00 97.50 403 GLY A CA 1
ATOM 3086 C C . GLY A 1 403 ? -49.563 -13.949 44.502 1.00 97.50 403 GLY A C 1
ATOM 3087 O O . GLY A 1 403 ? -50.516 -13.588 45.194 1.00 97.50 403 GLY A O 1
ATOM 3088 N N . ARG A 1 404 ? -49.458 -15.214 44.065 1.00 97.25 404 ARG A N 1
ATOM 3089 C CA . ARG A 1 404 ? -50.396 -16.295 44.432 1.00 97.25 404 ARG A CA 1
ATOM 3090 C C . ARG A 1 404 ? -50.153 -16.845 45.838 1.00 97.25 404 ARG A C 1
ATOM 3092 O O . ARG A 1 404 ? -51.082 -17.361 46.444 1.00 97.25 404 ARG A O 1
ATOM 3099 N N . GLU A 1 405 ? -48.935 -16.762 46.356 1.00 96.94 405 GLU A N 1
ATOM 3100 C CA . GLU A 1 405 ? -48.608 -17.120 47.741 1.00 96.94 405 GLU A CA 1
ATOM 3101 C C . GLU A 1 405 ? -49.077 -16.022 48.701 1.00 96.94 405 GLU A C 1
ATOM 3103 O O . GLU A 1 405 ? -49.798 -16.319 49.648 1.00 96.94 405 GLU A O 1
ATOM 3108 N N . LEU A 1 406 ? -48.812 -14.752 48.386 1.00 96.81 406 LEU A N 1
ATOM 3109 C CA . LEU A 1 406 ? -49.306 -13.596 49.131 1.00 96.81 406 LEU A CA 1
ATOM 3110 C C . LEU A 1 406 ? -50.838 -13.589 49.212 1.00 96.81 406 LEU A C 1
ATOM 3112 O O . LEU A 1 406 ? -51.376 -13.519 50.308 1.00 96.81 406 LEU A O 1
ATOM 3116 N N . THR A 1 407 ? -51.548 -13.749 48.089 1.00 96.38 407 THR A N 1
ATOM 3117 C CA . THR A 1 407 ? -53.026 -13.806 48.103 1.00 96.38 407 THR A CA 1
ATOM 3118 C C . THR A 1 407 ? -53.575 -15.026 48.848 1.00 96.38 407 THR A C 1
ATOM 3120 O O . THR A 1 407 ? -54.584 -14.899 49.535 1.00 96.38 407 THR A O 1
ATOM 3123 N N . LYS A 1 408 ? -52.904 -16.190 48.815 1.00 97.38 408 LYS A N 1
ATOM 3124 C CA . LYS A 1 408 ? -53.251 -17.315 49.707 1.00 97.38 408 LYS A CA 1
ATOM 3125 C C . LYS A 1 408 ? -53.084 -16.942 51.180 1.00 97.38 408 LYS A C 1
ATOM 3127 O O . LYS A 1 408 ? -53.975 -17.248 51.964 1.00 97.38 408 LYS A O 1
ATOM 3132 N N . HIS A 1 409 ? -51.984 -16.285 51.552 1.00 96.75 409 HIS A N 1
ATOM 3133 C CA . HIS A 1 409 ? -51.757 -15.833 52.925 1.00 96.75 409 HIS A CA 1
ATOM 3134 C C . HIS A 1 409 ? -52.771 -14.765 53.357 1.00 96.75 409 HIS A C 1
ATOM 3136 O O . HIS A 1 409 ? -53.288 -14.861 54.463 1.00 96.75 409 HIS A O 1
ATOM 3142 N N . THR A 1 410 ? -53.134 -13.813 52.491 1.00 96.75 410 THR A N 1
ATOM 3143 C CA . THR A 1 410 ? -54.200 -12.833 52.761 1.00 96.75 410 THR A CA 1
ATOM 3144 C C . THR A 1 410 ? -55.549 -13.517 52.979 1.00 96.75 410 THR A C 1
ATOM 3146 O O . THR A 1 410 ? -56.213 -13.230 53.969 1.00 96.75 410 THR A O 1
ATOM 3149 N N . ASN A 1 411 ? -55.935 -14.462 52.117 1.00 96.56 411 ASN A N 1
ATOM 3150 C CA . ASN A 1 411 ? -57.203 -15.184 52.252 1.00 96.56 411 ASN A CA 1
ATOM 3151 C C . ASN A 1 411 ? -57.223 -16.090 53.500 1.00 96.56 411 ASN A C 1
ATOM 3153 O O . ASN A 1 411 ? -58.251 -16.210 54.162 1.00 96.56 411 ASN A O 1
ATOM 3157 N N . ALA A 1 412 ? -56.091 -16.716 53.842 1.00 96.50 412 ALA A N 1
ATOM 3158 C CA . ALA A 1 412 ? -55.952 -17.507 55.063 1.00 96.50 412 ALA A CA 1
ATOM 3159 C C . ALA A 1 412 ? -56.051 -16.628 56.320 1.00 96.50 412 ALA A C 1
ATOM 3161 O O . ALA A 1 412 ? -56.785 -16.975 57.238 1.00 96.50 412 ALA A O 1
ATOM 3162 N N . LEU A 1 413 ? -55.384 -15.467 56.326 1.00 95.88 413 LEU A N 1
ATOM 3163 C CA . LEU A 1 413 ? -55.466 -14.482 57.406 1.00 95.88 413 LEU A CA 1
ATOM 3164 C C . LEU A 1 413 ? -56.895 -13.946 57.570 1.00 95.88 413 LEU A C 1
ATOM 3166 O O . LEU A 1 413 ? -57.375 -13.845 58.690 1.00 95.88 413 LEU A O 1
ATOM 3170 N N . GLN A 1 414 ? -57.601 -13.660 56.471 1.00 95.38 414 GLN A N 1
ATOM 3171 C CA . GLN A 1 414 ? -59.011 -13.254 56.511 1.00 95.38 414 GLN A CA 1
ATOM 3172 C C . GLN A 1 414 ? -59.902 -14.346 57.116 1.00 95.38 414 GLN A C 1
ATOM 3174 O O . GLN A 1 414 ? -60.724 -14.044 57.975 1.00 95.38 414 GLN A O 1
ATOM 3179 N N . SER A 1 415 ? -59.708 -15.613 56.736 1.00 95.19 415 SER A N 1
ATOM 3180 C CA . SER A 1 415 ? -60.472 -16.728 57.310 1.00 95.19 415 SER A CA 1
ATOM 3181 C C . SER A 1 415 ? -60.156 -16.969 58.792 1.00 95.19 415 SER A C 1
ATOM 3183 O O . SER A 1 415 ? -61.057 -17.314 59.556 1.00 95.19 415 SER A O 1
ATOM 3185 N N . ASP A 1 416 ? -58.909 -16.768 59.223 1.00 92.81 416 ASP A N 1
ATOM 3186 C CA . ASP A 1 416 ? -58.519 -16.832 60.637 1.00 92.81 416 ASP A CA 1
ATOM 3187 C C . ASP A 1 416 ? -59.097 -15.648 61.435 1.00 92.81 416 ASP A C 1
ATOM 3189 O O . ASP A 1 416 ? -59.618 -15.821 62.534 1.00 92.81 416 ASP A O 1
ATOM 3193 N N . GLU A 1 417 ? -59.131 -14.450 60.847 1.00 94.75 417 GLU A N 1
ATOM 3194 C CA . GLU A 1 417 ? -59.739 -13.260 61.450 1.00 94.75 417 GLU A CA 1
ATOM 3195 C C . GLU A 1 417 ? -61.277 -13.372 61.544 1.00 94.75 417 GLU A C 1
ATOM 3197 O O . GLU A 1 417 ? -61.875 -12.931 62.527 1.00 94.75 417 GLU A O 1
ATOM 3202 N N . GLU A 1 418 ? -61.939 -14.008 60.572 1.00 95.69 418 GLU A N 1
ATOM 3203 C CA . GLU A 1 418 ? -63.359 -14.387 60.641 1.00 95.69 418 GLU A CA 1
ATOM 3204 C C . GLU A 1 418 ? -63.621 -15.448 61.721 1.00 95.69 418 GLU A C 1
ATOM 3206 O O . GLU A 1 418 ? -64.564 -15.316 62.509 1.00 95.69 418 GLU A O 1
ATOM 3211 N N . GLN A 1 419 ? -62.771 -16.478 61.811 1.00 94.56 419 GLN A N 1
ATOM 3212 C CA . GLN A 1 419 ? -62.855 -17.493 62.863 1.00 94.56 419 GLN A CA 1
ATOM 3213 C C . GLN A 1 419 ? -62.681 -16.866 64.248 1.00 94.56 419 GLN A C 1
ATOM 3215 O O . GLN A 1 419 ? -63.519 -17.115 65.123 1.00 94.56 419 GLN A O 1
ATOM 3220 N N . ARG A 1 420 ? -61.677 -15.991 64.415 1.00 95.88 420 ARG A N 1
ATOM 3221 C CA . ARG A 1 420 ? -61.439 -15.184 65.617 1.00 95.88 420 ARG A CA 1
ATOM 3222 C C . ARG A 1 420 ? -62.671 -14.366 65.984 1.00 95.88 420 ARG A C 1
ATOM 3224 O O . ARG A 1 420 ? -63.140 -14.509 67.105 1.00 95.88 420 ARG A O 1
ATOM 3231 N N . LYS A 1 421 ? -63.247 -13.591 65.058 1.00 96.56 421 LYS A N 1
ATOM 3232 C CA . LYS A 1 421 ? -64.481 -12.818 65.312 1.00 96.56 421 LYS A CA 1
ATOM 3233 C C . LYS A 1 421 ? -65.643 -13.723 65.743 1.00 96.56 421 LYS A C 1
ATOM 3235 O O . LYS A 1 421 ? -66.391 -13.368 66.650 1.00 96.56 421 LYS A O 1
ATOM 3240 N N . SER A 1 422 ? -65.778 -14.923 65.165 1.00 95.50 422 SER A N 1
ATOM 3241 C CA . SER A 1 422 ? -66.797 -15.890 65.608 1.00 95.50 422 SER A CA 1
ATOM 3242 C C . SER A 1 422 ? -66.535 -16.427 67.022 1.00 95.50 422 SER A C 1
ATOM 3244 O O . SER A 1 422 ? -67.486 -16.682 67.757 1.00 95.50 422 SER A O 1
ATOM 3246 N N . LEU A 1 423 ? -65.268 -16.626 67.402 1.00 93.94 423 LEU A N 1
ATOM 3247 C CA . LEU A 1 423 ? -64.870 -17.072 68.740 1.00 93.94 423 LEU A CA 1
ATOM 3248 C C . LEU A 1 423 ? -65.033 -15.952 69.773 1.00 93.94 423 LEU A C 1
ATOM 3250 O O . LEU A 1 423 ? -65.522 -16.212 70.862 1.00 93.94 423 LEU A O 1
ATOM 3254 N N . GLU A 1 424 ? -64.717 -14.714 69.408 1.00 95.56 424 GLU A N 1
ATOM 3255 C CA . GLU A 1 424 ? -64.877 -13.503 70.219 1.00 95.56 424 GLU A CA 1
ATOM 3256 C C . GLU A 1 424 ? -66.360 -13.243 70.536 1.00 95.56 424 GLU A C 1
ATOM 3258 O O . GLU A 1 424 ? -66.722 -13.077 71.699 1.00 95.56 424 GLU A O 1
ATOM 3263 N N . VAL A 1 425 ? -67.253 -13.368 69.543 1.00 96.38 425 VAL A N 1
ATOM 3264 C CA . VAL A 1 425 ? -68.715 -13.337 69.757 1.00 96.38 425 VAL A CA 1
ATOM 3265 C C . VAL A 1 425 ? -69.196 -14.501 70.638 1.00 96.38 425 VAL A C 1
ATOM 3267 O O . VAL A 1 425 ? -70.084 -14.310 71.467 1.00 96.38 425 VAL A O 1
ATOM 3270 N N . LYS A 1 426 ? -68.615 -15.703 70.506 1.00 95.44 426 LYS A N 1
ATOM 3271 C CA . LYS A 1 426 ? -68.948 -16.852 71.373 1.00 95.44 426 LYS A CA 1
ATOM 3272 C C . LYS A 1 426 ? -68.454 -16.665 72.809 1.00 95.44 426 LYS A C 1
ATOM 3274 O O . LYS A 1 426 ? -69.172 -17.064 73.720 1.00 95.44 426 LYS A O 1
ATOM 3279 N N . MET A 1 427 ? -67.287 -16.050 73.023 1.00 92.06 427 MET A N 1
ATOM 3280 C CA . MET A 1 427 ? -66.815 -15.699 74.366 1.00 92.06 427 MET A CA 1
ATOM 3281 C C . MET A 1 427 ? -67.719 -14.641 74.990 1.00 92.06 427 MET A C 1
ATOM 3283 O O . MET A 1 427 ? -68.237 -14.890 76.067 1.00 92.06 427 MET A O 1
ATOM 3287 N N . ALA A 1 428 ? -68.026 -13.547 74.287 1.00 94.62 428 ALA A N 1
ATOM 3288 C CA . ALA A 1 428 ? -68.935 -12.514 74.793 1.00 94.62 428 ALA A CA 1
ATOM 3289 C C . ALA A 1 428 ? -70.338 -13.066 75.133 1.00 94.62 428 ALA A C 1
ATOM 3291 O O . ALA A 1 428 ? -70.956 -12.656 76.116 1.00 94.62 428 ALA A O 1
ATOM 3292 N N . ALA A 1 429 ? -70.839 -14.038 74.360 1.00 94.75 429 ALA A N 1
ATOM 3293 C CA . ALA A 1 429 ? -72.077 -14.748 74.684 1.00 94.75 429 ALA A CA 1
ATOM 3294 C C . ALA A 1 429 ? -71.937 -15.641 75.934 1.00 94.75 429 ALA A C 1
ATOM 3296 O O . ALA A 1 429 ? -72.819 -15.631 76.789 1.00 94.75 429 ALA A O 1
ATOM 3297 N N . ALA A 1 430 ? -70.831 -16.378 76.076 1.00 92.12 430 ALA A N 1
ATOM 3298 C CA . ALA A 1 430 ? -70.559 -17.201 77.257 1.00 92.12 430 ALA A CA 1
ATOM 3299 C C . ALA A 1 430 ? -70.330 -16.359 78.528 1.00 92.12 430 ALA A C 1
ATOM 3301 O O . ALA A 1 430 ? -70.796 -16.733 79.599 1.00 92.12 430 ALA A O 1
ATOM 3302 N N . GLU A 1 431 ? -69.680 -15.200 78.409 1.00 94.19 431 GLU A N 1
ATOM 3303 C CA . GLU A 1 431 ? -69.530 -14.196 79.466 1.00 94.19 431 GLU A CA 1
ATOM 3304 C C . GLU A 1 431 ? -70.888 -13.605 79.867 1.00 94.19 431 GLU A C 1
ATOM 3306 O O . GLU A 1 431 ? -71.161 -13.455 81.057 1.00 94.19 431 GLU A O 1
ATOM 3311 N N . GLN A 1 432 ? -71.780 -13.333 78.906 1.00 94.69 432 GLN A N 1
ATOM 3312 C CA . GLN A 1 432 ? -73.140 -12.874 79.201 1.00 94.69 432 GLN A CA 1
ATOM 3313 C C . GLN A 1 432 ? -73.983 -13.952 79.905 1.00 94.69 432 GLN A C 1
ATOM 3315 O O . GLN A 1 432 ? -74.714 -13.624 80.841 1.00 94.69 432 GLN A O 1
ATOM 3320 N N . GLU A 1 433 ? -73.883 -15.223 79.507 1.00 93.25 433 GLU A N 1
ATOM 3321 C CA . GLU A 1 433 ? -74.540 -16.329 80.219 1.00 93.25 433 GLU A CA 1
ATOM 3322 C C . GLU A 1 433 ? -73.937 -16.558 81.614 1.00 93.25 433 GLU A C 1
ATOM 3324 O O . GLU A 1 433 ? -74.678 -16.786 82.570 1.00 93.25 433 GLU A O 1
ATOM 3329 N N . LEU A 1 434 ? -72.618 -16.414 81.778 1.00 93.19 434 LEU A N 1
ATOM 3330 C CA . LEU A 1 434 ? -71.962 -16.477 83.086 1.00 93.19 434 LEU A CA 1
ATOM 3331 C C . LEU A 1 434 ? -72.418 -15.331 84.002 1.00 93.19 434 LEU A C 1
ATOM 3333 O O . LEU A 1 434 ? -72.731 -15.573 85.165 1.00 93.19 434 LEU A O 1
ATOM 3337 N N . ALA A 1 435 ? -72.525 -14.106 83.482 1.00 93.94 435 ALA A N 1
ATOM 3338 C CA . ALA A 1 435 ? -73.042 -12.959 84.227 1.00 93.94 435 ALA A CA 1
ATOM 3339 C C . ALA A 1 435 ? -74.526 -13.133 84.603 1.00 93.94 435 ALA A C 1
ATOM 3341 O O . ALA A 1 435 ? -74.920 -12.801 85.720 1.00 93.94 435 ALA A O 1
ATOM 3342 N N . ARG A 1 436 ? -75.351 -13.716 83.716 1.00 94.31 436 ARG A N 1
ATOM 3343 C CA . ARG A 1 436 ? -76.736 -14.116 84.033 1.00 94.31 436 ARG A CA 1
ATOM 3344 C C . ARG A 1 436 ? -76.776 -15.155 85.153 1.00 94.31 436 ARG A C 1
ATOM 3346 O O . ARG A 1 436 ? -77.550 -14.993 86.092 1.00 94.31 436 ARG A O 1
ATOM 3353 N N . ALA A 1 437 ? -75.931 -16.182 85.082 1.00 92.56 437 ALA A N 1
ATOM 3354 C CA . ALA A 1 437 ? -75.840 -17.217 86.107 1.00 92.56 437 ALA A CA 1
ATOM 3355 C C . ALA A 1 437 ? -75.379 -16.653 87.462 1.00 92.56 437 ALA A C 1
ATOM 3357 O O . ALA A 1 437 ? -75.942 -17.025 88.485 1.00 92.56 437 ALA A O 1
ATOM 3358 N N . GLN A 1 438 ? -74.420 -15.720 87.479 1.00 93.19 438 GLN A N 1
ATOM 3359 C CA . GLN A 1 438 ? -73.979 -15.018 88.691 1.00 93.19 438 GLN A CA 1
ATOM 3360 C C . GLN A 1 438 ? -75.085 -14.150 89.306 1.00 93.19 438 GLN A C 1
ATOM 3362 O O . GLN A 1 438 ? -75.239 -14.145 90.524 1.00 93.19 438 GLN A O 1
ATOM 3367 N N . LEU A 1 439 ? -75.876 -13.450 88.487 1.00 94.06 439 LEU A N 1
ATOM 3368 C CA . LEU A 1 439 ? -76.989 -12.626 88.970 1.00 94.06 439 LEU A CA 1
ATOM 3369 C C . LEU A 1 439 ? -78.093 -13.509 89.577 1.00 94.06 439 LEU A C 1
ATOM 3371 O O . LEU A 1 439 ? -78.504 -13.277 90.708 1.00 94.06 439 LEU A O 1
ATOM 3375 N N . VAL A 1 440 ? -78.477 -14.596 88.895 1.00 93.94 440 VAL A N 1
ATOM 3376 C CA . VAL A 1 440 ? -79.418 -15.592 89.441 1.00 93.94 440 VAL A CA 1
ATOM 3377 C C . VAL A 1 440 ? -78.872 -16.249 90.716 1.00 93.94 440 VAL A C 1
ATOM 3379 O O . VAL A 1 440 ? -79.635 -16.466 91.652 1.00 93.94 440 VAL A O 1
ATOM 3382 N N . HIS A 1 441 ? -77.566 -16.531 90.791 1.00 91.81 441 HIS A N 1
ATOM 3383 C CA . HIS A 1 441 ? -76.932 -17.055 92.004 1.00 91.81 441 HIS A CA 1
ATOM 3384 C C . HIS A 1 441 ? -77.096 -16.071 93.171 1.00 91.81 441 HIS A C 1
ATOM 3386 O O . HIS A 1 441 ? -77.638 -16.456 94.205 1.00 91.81 441 HIS A O 1
ATOM 3392 N N . ALA A 1 442 ? -76.746 -14.797 92.970 1.00 93.81 442 ALA A N 1
ATOM 3393 C CA . ALA A 1 442 ? -76.894 -13.745 93.974 1.00 93.81 442 ALA A CA 1
ATOM 3394 C C . ALA A 1 442 ? -78.359 -13.531 94.405 1.00 93.81 442 ALA A C 1
ATOM 3396 O O . ALA A 1 442 ? -78.626 -13.412 95.600 1.00 93.81 442 ALA A O 1
ATOM 3397 N N . ASP A 1 443 ? -79.316 -13.561 93.470 1.00 93.12 443 ASP A N 1
ATOM 3398 C CA . ASP A 1 443 ? -80.751 -13.505 93.781 1.00 93.12 443 ASP A CA 1
ATOM 3399 C C . ASP A 1 443 ? -81.188 -14.709 94.641 1.00 93.12 443 ASP A C 1
ATOM 3401 O O . ASP A 1 443 ? -81.944 -14.547 95.601 1.00 93.12 443 ASP A O 1
ATOM 3405 N N . THR A 1 444 ? -80.692 -15.921 94.348 1.00 90.00 444 THR A N 1
ATOM 3406 C CA . THR A 1 444 ? -80.989 -17.112 95.166 1.00 90.00 444 THR A CA 1
ATOM 3407 C C . THR A 1 444 ? -80.298 -17.099 96.528 1.00 90.00 444 THR A C 1
ATOM 3409 O O . THR A 1 444 ? -80.915 -17.500 97.512 1.00 90.00 444 THR A O 1
ATOM 3412 N N . GLU A 1 445 ? -79.066 -16.594 96.630 1.00 90.31 445 GLU A N 1
ATOM 3413 C CA . GLU A 1 445 ? -78.373 -16.396 97.908 1.00 90.31 445 GLU A CA 1
ATOM 3414 C C . GLU A 1 445 ? -79.107 -15.371 98.774 1.00 90.31 445 GLU A C 1
ATOM 3416 O O . GLU A 1 445 ? -79.341 -15.628 99.952 1.00 90.31 445 GLU A O 1
ATOM 3421 N N . HIS A 1 446 ? -79.550 -14.258 98.186 1.00 92.62 446 HIS A N 1
ATOM 3422 C CA . HIS A 1 446 ? -80.342 -13.241 98.873 1.00 92.62 446 HIS A CA 1
ATOM 3423 C C . HIS A 1 446 ? -81.708 -13.786 99.322 1.00 92.62 446 HIS A C 1
ATOM 3425 O O . HIS A 1 446 ? -82.121 -13.552 100.456 1.00 92.62 446 HIS A O 1
ATOM 3431 N N . ALA A 1 447 ? -82.396 -14.576 98.491 1.00 92.69 447 ALA A N 1
ATOM 3432 C CA . ALA A 1 447 ? -83.649 -15.231 98.877 1.00 92.69 447 ALA A CA 1
ATOM 3433 C C . ALA A 1 447 ? -83.457 -16.249 100.022 1.00 92.69 447 ALA A C 1
ATOM 3435 O O . ALA A 1 447 ? -84.274 -16.311 100.943 1.00 92.69 447 ALA A O 1
ATOM 3436 N N . LEU A 1 448 ? -82.358 -17.013 100.011 1.00 92.06 448 LEU A N 1
ATOM 3437 C CA . LEU A 1 448 ? -81.992 -17.920 101.105 1.00 92.06 448 LEU A CA 1
ATOM 3438 C C . LEU A 1 448 ? -81.601 -17.158 102.381 1.00 92.06 448 LEU A C 1
ATOM 3440 O O . LEU A 1 448 ? -81.957 -17.590 103.475 1.00 92.06 448 LEU A O 1
ATOM 3444 N N . GLN A 1 449 ? -80.927 -16.011 102.260 1.00 90.19 449 GLN A N 1
ATOM 3445 C CA . GLN A 1 449 ? -80.619 -15.116 103.381 1.00 90.19 449 GLN A CA 1
ATOM 3446 C C . GLN A 1 449 ? -81.890 -14.506 103.983 1.00 90.19 449 GLN A C 1
ATOM 3448 O O . GLN A 1 449 ? -82.026 -14.502 105.203 1.00 90.19 449 GLN A O 1
ATOM 3453 N N . GLN A 1 450 ? -82.856 -14.086 103.159 1.00 92.44 450 GLN A N 1
ATOM 3454 C CA . GLN A 1 450 ? -84.169 -13.628 103.627 1.00 92.44 450 GLN A CA 1
ATOM 3455 C C . GLN A 1 450 ? -84.934 -14.736 104.360 1.00 92.44 450 GLN A C 1
ATOM 3457 O O . GLN A 1 450 ? -85.470 -14.485 105.436 1.00 92.44 450 GLN A O 1
ATOM 3462 N N . GLN A 1 451 ? -84.939 -15.974 103.848 1.00 91.44 451 GLN A N 1
ATOM 3463 C CA . GLN A 1 451 ? -85.549 -17.097 104.570 1.00 91.44 451 GLN A CA 1
ATOM 3464 C C . GLN A 1 451 ? -84.799 -17.448 105.863 1.00 91.44 451 GLN A C 1
ATOM 3466 O O . GLN A 1 451 ? -85.439 -17.795 106.851 1.00 91.44 451 GLN A O 1
ATOM 3471 N N . LEU A 1 452 ? -83.470 -17.321 105.906 1.00 89.81 452 LEU A N 1
ATOM 3472 C CA . LEU A 1 452 ? -82.690 -17.474 107.138 1.00 89.81 452 LEU A CA 1
ATOM 3473 C C . LEU A 1 452 ? -83.011 -16.384 108.165 1.00 89.81 452 LEU A C 1
ATOM 3475 O O . LEU A 1 452 ? -83.175 -16.697 109.343 1.00 89.81 452 LEU A O 1
ATOM 3479 N N . GLU A 1 453 ? -83.126 -15.125 107.744 1.00 90.00 453 GLU A N 1
ATOM 3480 C CA . GLU A 1 453 ? -83.482 -14.014 108.627 1.00 90.00 453 GLU A CA 1
ATOM 3481 C C . GLU A 1 453 ? -84.931 -14.124 109.120 1.00 90.00 453 GLU A C 1
ATOM 3483 O O . GLU A 1 453 ? -85.181 -13.906 110.306 1.00 90.00 453 GLU A O 1
ATOM 3488 N N . GLU A 1 454 ? -85.868 -14.553 108.269 1.00 91.75 454 GLU A N 1
ATOM 3489 C CA . GLU A 1 454 ? -87.248 -14.812 108.679 1.00 91.75 454 GLU A CA 1
ATOM 3490 C C . GLU A 1 454 ? -87.362 -16.038 109.600 1.00 91.75 454 GLU A C 1
ATOM 3492 O O . GLU A 1 454 ? -88.036 -15.964 110.621 1.00 91.75 454 GLU A O 1
ATOM 3497 N N . VAL A 1 455 ? -86.636 -17.133 109.353 1.00 91.25 455 VAL A N 1
ATOM 3498 C CA . VAL A 1 455 ? -86.557 -18.249 110.316 1.00 91.25 455 VAL A CA 1
ATOM 3499 C C . VAL A 1 455 ? -85.916 -17.792 111.631 1.00 91.25 455 VAL A C 1
ATOM 3501 O O . VAL A 1 455 ? -86.351 -18.213 112.699 1.00 91.25 455 VAL A O 1
ATOM 3504 N N . CYS A 1 456 ? -84.940 -16.880 111.600 1.00 86.00 456 CYS A N 1
ATOM 3505 C CA . CYS A 1 456 ? -84.367 -16.296 112.813 1.00 86.00 456 CYS A CA 1
ATOM 3506 C C . CYS A 1 456 ? -85.326 -15.330 113.529 1.00 86.00 456 CYS A C 1
ATOM 3508 O O . CYS A 1 456 ? -85.259 -15.226 114.755 1.00 86.00 456 CYS A O 1
ATOM 3510 N N . SER A 1 457 ? -86.209 -14.621 112.820 1.00 85.19 457 SER A N 1
ATOM 3511 C CA . SER A 1 457 ? -87.220 -13.749 113.431 1.00 85.19 457 SER A CA 1
ATOM 3512 C C . SER A 1 457 ? -88.389 -14.560 113.994 1.00 85.19 457 SER A C 1
ATOM 3514 O O . SER A 1 457 ? -88.792 -14.311 115.127 1.00 85.19 457 SER A O 1
ATOM 3516 N N . GLN A 1 458 ? -88.839 -15.604 113.290 1.00 88.38 458 GLN A N 1
ATOM 3517 C CA . GLN A 1 458 ? -89.802 -16.594 113.778 1.00 88.38 458 GLN A CA 1
ATOM 3518 C C . GLN A 1 458 ? -89.247 -17.373 114.981 1.00 88.38 458 GLN A C 1
ATOM 3520 O O . GLN A 1 458 ? -89.968 -17.576 115.954 1.00 88.38 458 GLN A O 1
ATOM 3525 N N . LEU A 1 459 ? -87.959 -17.740 114.983 1.00 85.00 459 LEU A N 1
ATOM 3526 C CA . LEU A 1 459 ? -87.309 -18.365 116.140 1.00 85.00 459 LEU A CA 1
ATOM 3527 C C . LEU A 1 459 ? -87.243 -17.405 117.334 1.00 85.00 459 LEU A C 1
ATOM 3529 O O . LEU A 1 459 ? -87.569 -17.817 118.441 1.00 85.00 459 LEU A O 1
ATOM 3533 N N . LYS A 1 460 ? -86.881 -16.130 117.132 1.00 82.31 460 LYS A N 1
ATOM 3534 C CA . LYS A 1 460 ? -86.908 -15.107 118.198 1.00 82.31 460 LYS A CA 1
ATOM 3535 C C . LYS A 1 460 ? -88.324 -14.868 118.725 1.00 82.31 460 LYS A C 1
ATOM 3537 O O . LYS A 1 460 ? -88.496 -14.779 119.934 1.00 82.31 460 LYS A O 1
ATOM 3542 N N . ALA A 1 461 ? -89.324 -14.808 117.846 1.00 83.75 461 ALA A N 1
ATOM 3543 C CA . ALA A 1 461 ? -90.727 -14.681 118.226 1.00 83.75 461 ALA A CA 1
ATOM 3544 C C . ALA A 1 461 ? -91.184 -15.899 119.039 1.00 83.75 461 ALA A C 1
ATOM 3546 O O . ALA A 1 461 ? -91.678 -15.726 120.142 1.00 83.75 461 ALA A O 1
ATOM 3547 N N . SER A 1 462 ? -90.902 -17.120 118.578 1.00 75.88 462 SER A N 1
ATOM 3548 C CA . SER A 1 462 ? -91.190 -18.360 119.310 1.00 75.88 462 SER A CA 1
ATOM 3549 C C . SER A 1 462 ? -90.425 -18.456 120.638 1.00 75.88 462 SER A C 1
ATOM 3551 O O . SER A 1 462 ? -90.953 -18.967 121.619 1.00 75.88 462 SER A O 1
ATOM 3553 N N . GLN A 1 463 ? -89.205 -17.919 120.715 1.00 77.00 463 GLN A N 1
ATOM 3554 C CA . GLN A 1 463 ? -88.411 -17.850 121.944 1.00 77.00 463 GLN A CA 1
ATOM 3555 C C . GLN A 1 463 ? -88.956 -16.792 122.922 1.00 77.00 463 GLN A C 1
ATOM 3557 O O . GLN A 1 463 ? -88.909 -17.002 124.131 1.00 77.00 463 GLN A O 1
ATOM 3562 N N . GLN A 1 464 ? -89.532 -15.698 122.416 1.00 76.94 464 GLN A N 1
ATOM 3563 C CA . GLN A 1 464 ? -90.236 -14.684 123.205 1.00 76.94 464 GLN A CA 1
ATOM 3564 C C . GLN A 1 464 ? -91.640 -15.152 123.628 1.00 76.94 464 GLN A C 1
ATOM 3566 O O . GLN A 1 464 ? -92.065 -14.858 124.739 1.00 76.94 464 GLN A O 1
ATOM 3571 N N . GLU A 1 465 ? -92.334 -15.938 122.804 1.00 78.38 465 GLU A N 1
ATOM 3572 C CA . GLU A 1 465 ? -93.559 -16.656 123.172 1.00 78.38 465 GLU A CA 1
ATOM 3573 C C . GLU A 1 465 ? -93.265 -17.734 124.220 1.00 78.38 465 GLU A C 1
ATOM 3575 O O . GLU A 1 465 ? -94.011 -17.855 125.183 1.00 78.38 465 GLU A O 1
ATOM 3580 N N . ALA A 1 466 ? -92.154 -18.467 124.104 1.00 73.31 466 ALA A N 1
ATOM 3581 C CA . ALA A 1 466 ? -91.706 -19.415 125.123 1.00 73.31 466 ALA A CA 1
ATOM 3582 C C . ALA A 1 466 ? -91.316 -18.710 126.433 1.00 73.31 466 ALA A C 1
ATOM 3584 O O . ALA A 1 466 ? -91.633 -19.215 127.508 1.00 73.31 466 ALA A O 1
ATOM 3585 N N . ALA A 1 467 ? -90.698 -17.526 126.364 1.00 75.50 467 ALA A N 1
ATOM 3586 C CA . ALA A 1 467 ? -90.457 -16.683 127.534 1.00 75.50 467 ALA A CA 1
ATOM 3587 C C . ALA A 1 467 ? -91.777 -16.199 128.159 1.00 75.50 467 ALA A C 1
ATOM 3589 O O . ALA A 1 467 ? -91.961 -16.360 129.357 1.00 75.50 467 ALA A O 1
ATOM 3590 N N . ALA A 1 468 ? -92.737 -15.724 127.360 1.00 76.94 468 ALA A N 1
ATOM 3591 C CA . ALA A 1 468 ? -94.065 -15.336 127.840 1.00 76.94 468 ALA A CA 1
ATOM 3592 C C . ALA A 1 468 ? -94.869 -16.529 128.395 1.00 76.94 468 ALA A C 1
ATOM 3594 O O . ALA A 1 468 ? -95.630 -16.369 129.343 1.00 76.94 468 ALA A O 1
ATOM 3595 N N . VAL A 1 469 ? -94.685 -17.741 127.860 1.00 74.69 469 VAL A N 1
ATOM 3596 C CA . VAL A 1 469 ? -95.227 -18.984 128.433 1.00 74.69 469 VAL A CA 1
ATOM 3597 C C . VAL A 1 469 ? -94.524 -19.332 129.745 1.00 74.69 469 VAL A C 1
ATOM 3599 O O . VAL A 1 469 ? -95.198 -19.780 130.664 1.00 74.69 469 VAL A O 1
ATOM 3602 N N . SER A 1 470 ? -93.221 -19.070 129.885 1.00 71.50 470 SER A N 1
ATOM 3603 C CA . SER A 1 470 ? -92.492 -19.226 131.151 1.00 71.50 470 SER A CA 1
ATOM 3604 C C . SER A 1 470 ? -92.950 -18.208 132.203 1.00 71.50 470 SER A C 1
ATOM 3606 O O . SER A 1 470 ? -93.220 -18.594 133.334 1.00 71.50 470 SER A O 1
ATOM 3608 N N . GLU A 1 471 ? -93.129 -16.935 131.837 1.00 75.00 471 GLU A N 1
ATOM 3609 C CA . GLU A 1 471 ? -93.715 -15.894 132.698 1.00 75.00 471 GLU A CA 1
ATOM 3610 C C . GLU A 1 471 ? -95.164 -16.239 133.077 1.00 75.00 471 GLU A C 1
ATOM 3612 O O . GLU A 1 471 ? -95.568 -16.079 134.228 1.00 75.00 471 GLU A O 1
ATOM 3617 N N . LEU A 1 472 ? -95.948 -16.788 132.141 1.00 74.06 472 LEU A N 1
ATOM 3618 C CA . LEU A 1 472 ? -97.279 -17.319 132.431 1.00 74.06 472 LEU A CA 1
ATOM 3619 C C . LEU A 1 472 ? -97.225 -18.564 133.321 1.00 74.06 472 LEU A C 1
ATOM 3621 O O . LEU A 1 472 ? -98.129 -18.724 134.129 1.00 74.06 472 LEU A O 1
ATOM 3625 N N . GLN A 1 473 ? -96.201 -19.418 133.234 1.00 70.50 473 GLN A N 1
ATOM 3626 C CA . GLN A 1 473 ? -96.001 -20.541 134.157 1.00 70.50 473 GLN A CA 1
ATOM 3627 C C . GLN A 1 473 ? -95.579 -20.067 135.552 1.00 70.50 473 GLN A C 1
ATOM 3629 O O . GLN A 1 473 ? -96.072 -20.623 136.528 1.00 70.50 473 GLN A O 1
ATOM 3634 N N . GLU A 1 474 ? -94.761 -19.020 135.680 1.00 71.56 474 GLU A N 1
ATOM 3635 C CA . GLU A 1 474 ? -94.468 -18.380 136.971 1.00 71.56 474 GLU A CA 1
ATOM 3636 C C . GLU A 1 474 ? -95.713 -17.692 137.555 1.00 71.56 474 GLU A C 1
ATOM 3638 O O . GLU A 1 474 ? -95.980 -17.808 138.751 1.00 71.56 474 GLU A O 1
ATOM 3643 N N . ALA A 1 475 ? -96.540 -17.057 136.719 1.00 70.38 475 ALA A N 1
ATOM 3644 C CA . ALA A 1 475 ? -97.834 -16.506 137.123 1.00 70.38 475 ALA A CA 1
ATOM 3645 C C . ALA A 1 475 ? -98.880 -17.590 137.452 1.00 70.38 475 ALA A C 1
ATOM 3647 O O . ALA A 1 475 ? -99.763 -17.366 138.281 1.00 70.38 475 ALA A O 1
ATOM 3648 N N . LEU A 1 476 ? -98.793 -18.776 136.839 1.00 64.56 476 LEU A N 1
ATOM 3649 C CA . LEU A 1 476 ? -99.625 -19.932 137.183 1.00 64.56 476 LEU A CA 1
ATOM 3650 C C . LEU A 1 476 ? -99.137 -20.557 138.496 1.00 64.56 476 LEU A C 1
ATOM 3652 O O . LEU A 1 476 ? -99.960 -20.847 139.352 1.00 64.56 476 LEU A O 1
ATOM 3656 N N . ALA A 1 477 ? -97.823 -20.651 138.716 1.00 68.88 477 ALA A N 1
ATOM 3657 C CA . ALA A 1 477 ? -97.230 -21.089 139.978 1.00 68.88 477 ALA A CA 1
ATOM 3658 C C . ALA A 1 477 ? -97.537 -20.121 141.137 1.00 68.88 477 ALA A C 1
ATOM 3660 O O . ALA A 1 477 ? -97.831 -20.568 142.244 1.00 68.88 477 ALA A O 1
ATOM 3661 N N . SER A 1 478 ? -97.558 -18.803 140.901 1.00 67.44 478 SER A N 1
ATOM 3662 C CA . SER A 1 478 ? -98.014 -17.834 141.909 1.00 67.44 478 SER A CA 1
ATOM 3663 C C . SER A 1 478 ? -99.527 -17.923 142.148 1.00 67.44 478 SER A C 1
ATOM 3665 O O . SER A 1 478 ? -99.970 -17.830 143.291 1.00 67.44 478 SER A O 1
ATOM 3667 N N . ARG A 1 479 ? -100.330 -18.232 141.120 1.00 62.19 479 ARG A N 1
ATOM 3668 C CA . ARG A 1 479 ? -101.754 -18.585 141.275 1.00 62.19 479 ARG A CA 1
ATOM 3669 C C . ARG A 1 479 ? -101.986 -19.908 142.001 1.00 62.19 479 ARG A C 1
ATOM 3671 O O . ARG A 1 479 ? -102.968 -20.021 142.731 1.00 62.19 479 ARG A O 1
ATOM 3678 N N . GLU A 1 480 ? -101.107 -20.891 141.842 1.00 63.66 480 GLU A N 1
ATOM 3679 C CA . GLU A 1 480 ? -101.116 -22.127 142.624 1.00 63.66 480 GLU A CA 1
ATOM 3680 C C . GLU A 1 480 ? -100.696 -21.863 144.073 1.00 63.66 480 GLU A C 1
ATOM 3682 O O . GLU A 1 480 ? -101.299 -22.445 144.970 1.00 63.66 480 GLU A O 1
ATOM 3687 N N . ALA A 1 481 ? -99.775 -20.928 144.327 1.00 63.69 481 ALA A N 1
ATOM 3688 C CA . ALA A 1 481 ? -99.455 -20.457 145.674 1.00 63.69 481 ALA A CA 1
ATOM 3689 C C . ALA A 1 481 ? -100.644 -19.720 146.328 1.00 63.69 481 ALA A C 1
ATOM 3691 O O . ALA A 1 481 ? -101.012 -20.057 147.451 1.00 63.69 481 ALA A O 1
ATOM 3692 N N . GLU A 1 482 ? -101.326 -18.807 145.622 1.00 64.12 482 GLU A N 1
ATOM 3693 C CA . GLU A 1 482 ? -102.567 -18.163 146.104 1.00 64.12 482 GLU A CA 1
ATOM 3694 C C . GLU A 1 482 ? -103.684 -19.194 146.383 1.00 64.12 482 GLU A C 1
ATOM 3696 O O . GLU A 1 482 ? -104.429 -19.082 147.362 1.00 64.12 482 GLU A O 1
ATOM 3701 N N . LEU A 1 483 ? -103.799 -20.238 145.551 1.00 55.53 483 LEU A N 1
ATOM 3702 C CA . LEU A 1 483 ? -104.746 -21.339 145.765 1.00 55.53 483 LEU A CA 1
ATOM 3703 C C . LEU A 1 483 ? -104.319 -22.289 146.893 1.00 55.53 483 LEU A C 1
ATOM 3705 O O . LEU A 1 483 ? -105.186 -22.865 147.549 1.00 55.53 483 LEU A O 1
ATOM 3709 N N . GLN A 1 484 ? -103.021 -22.450 147.155 1.00 56.78 484 GLN A N 1
ATOM 3710 C CA . GLN A 1 484 ? -102.512 -23.166 148.326 1.00 56.78 484 GLN A CA 1
ATOM 3711 C C . GLN A 1 484 ? -102.762 -22.364 149.607 1.00 56.78 484 GLN A C 1
ATOM 3713 O O . GLN A 1 484 ? -103.224 -22.944 150.585 1.00 56.78 484 GLN A O 1
ATOM 3718 N N . GLU A 1 485 ? -102.572 -21.044 149.599 1.00 56.94 485 GLU A N 1
ATOM 3719 C CA . GLU A 1 485 ? -102.855 -20.171 150.744 1.00 56.94 485 GLU A CA 1
ATOM 3720 C C . GLU A 1 485 ? -104.345 -20.218 151.135 1.00 56.94 485 GLU A C 1
ATOM 3722 O O . GLU A 1 485 ? -104.675 -20.451 152.302 1.00 56.94 485 GLU A O 1
ATOM 3727 N N . LEU A 1 486 ? -105.255 -20.149 150.155 1.00 52.16 486 LEU A N 1
ATOM 3728 C CA . LEU A 1 486 ? -106.696 -20.352 150.377 1.00 52.16 486 LEU A CA 1
ATOM 3729 C C . LEU A 1 486 ? -107.070 -21.781 150.813 1.00 52.16 486 LEU A C 1
ATOM 3731 O O . LEU A 1 486 ? -108.099 -21.969 151.462 1.00 52.16 486 LEU A O 1
ATOM 3735 N N . LYS A 1 487 ? -106.259 -22.791 150.481 1.00 49.16 487 LYS A N 1
ATOM 3736 C CA . LYS A 1 487 ? -106.503 -24.200 150.838 1.00 49.16 487 LYS A CA 1
ATOM 3737 C C . LYS A 1 487 ? -105.908 -24.593 152.196 1.00 49.16 487 LYS A C 1
ATOM 3739 O O . LYS A 1 487 ? -106.399 -25.530 152.817 1.00 49.16 487 LYS A O 1
ATOM 3744 N N . VAL A 1 488 ? -104.897 -23.871 152.683 1.00 47.12 488 VAL A N 1
ATOM 3745 C CA . VAL A 1 488 ? -104.267 -24.084 154.000 1.00 47.12 488 VAL A CA 1
ATOM 3746 C C . VAL A 1 488 ? -105.065 -23.429 155.136 1.00 47.12 488 VAL A C 1
ATOM 3748 O O . VAL A 1 488 ? -105.046 -23.929 156.260 1.00 47.12 488 VAL A O 1
ATOM 3751 N N . GLN A 1 489 ? -105.849 -22.378 154.865 1.00 41.50 489 GLN A N 1
ATOM 3752 C CA . GLN A 1 489 ? -106.697 -21.742 155.889 1.00 41.50 489 GLN A CA 1
ATOM 3753 C C . GLN A 1 489 ? -107.909 -22.583 156.346 1.00 41.50 489 GLN A C 1
ATOM 3755 O O . GLN A 1 489 ? -108.582 -22.190 157.300 1.00 41.50 489 GLN A O 1
ATOM 3760 N N . LEU A 1 490 ? -108.182 -23.743 155.730 1.00 42.69 490 LEU A N 1
ATOM 3761 C CA . LEU A 1 490 ? -109.294 -24.621 156.115 1.00 42.69 490 LEU A CA 1
ATOM 3762 C C . LEU A 1 490 ? -108.913 -26.114 156.194 1.00 42.69 490 LEU A C 1
ATOM 3764 O O . LEU A 1 490 ? -109.545 -26.947 155.553 1.00 42.69 490 LEU A O 1
ATOM 3768 N N . GLU A 1 491 ? -107.895 -26.448 156.995 1.00 35.53 491 GLU A N 1
ATOM 3769 C CA . GLU A 1 491 ? -108.081 -27.210 158.254 1.00 35.53 491 GLU A CA 1
ATOM 3770 C C . GLU A 1 491 ? -106.714 -27.540 158.901 1.00 35.53 491 GLU A C 1
ATOM 3772 O O . GLU A 1 491 ? -105.876 -28.237 158.333 1.00 35.53 491 GLU A O 1
ATOM 3777 N N . ASN A 1 492 ? -106.460 -27.021 160.109 1.00 32.97 492 ASN A N 1
ATOM 3778 C CA . ASN A 1 492 ? -105.208 -27.262 160.840 1.00 32.97 492 ASN A CA 1
ATOM 3779 C C . ASN A 1 492 ? -105.215 -28.646 161.518 1.00 32.97 492 ASN A C 1
ATOM 3781 O O . ASN A 1 492 ? -106.121 -28.880 162.314 1.00 32.97 492 ASN A O 1
ATOM 3785 N N . GLN A 1 493 ? -104.168 -29.475 161.345 1.00 28.42 493 GLN A N 1
ATOM 3786 C CA . GLN A 1 493 ? -103.087 -29.726 162.341 1.00 28.42 493 GLN A CA 1
ATOM 3787 C C . GLN A 1 493 ? -102.194 -30.955 161.989 1.00 28.42 493 GLN A C 1
ATOM 3789 O O . GLN A 1 493 ? -102.698 -31.917 161.427 1.00 28.42 493 GLN A O 1
ATOM 3794 N N . VAL A 1 494 ? -100.927 -30.963 162.466 1.00 32.62 494 VAL A N 1
ATOM 3795 C CA . VAL A 1 494 ? -100.006 -32.135 162.654 1.00 32.62 494 VAL A CA 1
ATOM 3796 C C . VAL A 1 494 ? -99.467 -32.846 161.382 1.00 32.62 494 VAL A C 1
ATOM 3798 O O . VAL A 1 494 ? -100.263 -33.205 160.530 1.00 32.62 494 VAL A O 1
ATOM 3801 N N . THR A 1 495 ? -98.191 -33.250 161.177 1.00 26.53 495 THR A N 1
ATOM 3802 C CA . THR A 1 495 ? -96.766 -32.863 161.491 1.00 26.53 495 THR A CA 1
ATOM 3803 C C . THR A 1 495 ? -95.864 -33.684 160.482 1.00 26.53 495 THR A C 1
ATOM 3805 O O . THR A 1 495 ? -96.437 -34.230 159.546 1.00 26.53 495 THR A O 1
ATOM 3808 N N . ILE A 1 496 ? -94.518 -33.872 160.466 1.00 29.91 496 ILE A N 1
ATOM 3809 C CA . ILE A 1 496 ? -93.333 -33.557 161.310 1.00 29.91 496 ILE A CA 1
ATOM 3810 C C . ILE A 1 496 ? -92.007 -33.653 160.476 1.00 29.91 496 ILE A C 1
ATOM 3812 O O . ILE A 1 496 ? -91.934 -34.526 159.623 1.00 29.91 496 ILE A O 1
ATOM 3816 N N . GLN A 1 497 ? -90.958 -32.859 160.798 1.00 27.14 497 GLN A N 1
ATOM 3817 C CA . GLN A 1 497 ? -89.506 -32.999 160.417 1.00 27.14 497 GLN A CA 1
ATOM 3818 C C . GLN A 1 497 ? -89.095 -33.061 158.908 1.00 27.14 497 GLN A C 1
ATOM 3820 O O . GLN A 1 497 ? -89.884 -33.438 158.058 1.00 27.14 497 GLN A O 1
ATOM 3825 N N . GLY A 1 498 ? -87.858 -32.721 158.486 1.00 24.20 498 GLY A N 1
ATOM 3826 C CA . GLY A 1 498 ? -86.714 -32.059 159.161 1.00 24.20 498 GLY A CA 1
ATOM 3827 C C . GLY A 1 498 ? -85.332 -32.314 158.486 1.00 24.20 498 GLY A C 1
ATOM 3828 O O . GLY A 1 498 ? -85.176 -33.349 157.849 1.00 24.20 498 GLY A O 1
ATOM 3829 N N . SER A 1 499 ? -84.326 -31.438 158.719 1.00 26.25 499 SER A N 1
ATOM 3830 C CA . SER A 1 499 ? -82.892 -31.525 158.272 1.00 26.25 499 SER A CA 1
ATOM 3831 C C . SER A 1 499 ? -82.641 -31.420 156.745 1.00 26.25 499 SER A C 1
ATOM 3833 O O . SER A 1 499 ? -83.499 -31.836 155.980 1.00 26.25 499 SER A O 1
ATOM 3835 N N . GLY A 1 500 ? -81.537 -30.910 156.163 1.00 24.25 500 GLY A N 1
ATOM 3836 C CA . GLY A 1 500 ? -80.212 -30.357 156.562 1.00 24.25 500 GLY A CA 1
ATOM 3837 C C . GLY A 1 500 ? -79.300 -30.372 155.293 1.00 24.25 500 GLY A C 1
ATOM 3838 O O . GLY A 1 500 ? -79.707 -30.989 154.312 1.00 24.25 500 GLY A O 1
ATOM 3839 N N . SER A 1 501 ? -78.106 -29.772 155.152 1.00 30.27 501 SER A N 1
ATOM 3840 C CA . SER A 1 501 ? -77.225 -28.940 156.003 1.00 30.27 501 SER A CA 1
ATOM 3841 C C . SER A 1 501 ? -76.013 -28.419 155.174 1.00 30.27 501 SER A C 1
ATOM 3843 O O . SER A 1 501 ? -75.520 -29.191 154.360 1.00 30.27 501 SER A O 1
ATOM 3845 N N . GLU A 1 502 ? -75.473 -27.221 155.485 1.00 26.16 502 GLU A N 1
ATOM 3846 C CA . GLU A 1 502 ? -74.022 -26.843 155.382 1.00 26.16 502 GLU A CA 1
ATOM 3847 C C . GLU A 1 502 ? -73.346 -26.759 153.966 1.00 26.16 502 GLU A C 1
ATOM 3849 O O . GLU A 1 502 ? -73.869 -27.304 153.002 1.00 26.16 502 GLU A O 1
ATOM 3854 N N . THR A 1 503 ? -72.227 -26.045 153.700 1.00 27.30 503 THR A N 1
ATOM 3855 C CA . THR A 1 503 ? -71.318 -25.166 154.498 1.00 27.30 503 THR A CA 1
ATOM 3856 C C . THR A 1 503 ? -70.598 -24.096 153.625 1.00 27.30 503 THR A C 1
ATOM 3858 O O . THR A 1 503 ? -70.446 -24.286 152.424 1.00 27.30 503 THR A O 1
ATOM 3861 N N . GLU A 1 504 ? -70.191 -22.984 154.267 1.00 28.59 504 GLU A N 1
ATOM 3862 C CA . GLU A 1 504 ? -68.907 -22.202 154.271 1.00 28.59 504 GLU A CA 1
ATOM 3863 C C . GLU A 1 504 ? -67.810 -22.414 153.168 1.00 28.59 504 GLU A C 1
ATOM 3865 O O . GLU A 1 504 ? -67.796 -23.419 152.474 1.00 28.59 504 GLU A O 1
ATOM 3870 N N . SER A 1 505 ? -66.800 -21.544 152.935 1.00 29.72 505 SER A N 1
ATOM 3871 C CA . SER A 1 505 ? -66.116 -20.544 153.797 1.00 29.72 505 SER A CA 1
ATOM 3872 C C . SER A 1 505 ? -65.419 -19.385 153.008 1.00 29.72 505 SER A C 1
ATOM 3874 O O . SER A 1 505 ? -65.822 -19.075 151.890 1.00 29.72 505 SER A O 1
ATOM 3876 N N . GLU A 1 506 ? -64.420 -18.708 153.604 1.00 35.97 506 GLU A N 1
ATOM 3877 C CA . GLU A 1 506 ? -63.951 -17.334 153.286 1.00 35.97 506 GLU A CA 1
ATOM 3878 C C . GLU A 1 506 ? -62.627 -17.184 152.450 1.00 35.97 506 GLU A C 1
ATOM 3880 O O . GLU A 1 506 ? -62.262 -18.042 151.651 1.00 35.97 506 GLU A O 1
ATOM 3885 N N . GLN A 1 507 ? -61.959 -16.020 152.588 1.00 42.62 507 GLN A N 1
ATOM 3886 C CA . GLN A 1 507 ? -60.758 -15.462 151.902 1.00 42.62 507 GLN A CA 1
ATOM 3887 C C . GLN A 1 507 ? -59.412 -16.145 152.351 1.00 42.62 507 GLN A C 1
ATOM 3889 O O . GLN A 1 507 ? -59.524 -17.070 153.156 1.00 42.62 507 GLN A O 1
ATOM 3894 N N . PRO A 1 508 ? -58.147 -15.748 151.970 1.00 47.59 508 PRO A N 1
ATOM 3895 C CA . PRO A 1 508 ? -57.651 -14.492 151.351 1.00 47.59 508 PRO A CA 1
ATOM 3896 C C . PRO A 1 508 ? -56.420 -14.587 150.374 1.00 47.59 508 PRO A C 1
ATOM 3898 O O . PRO A 1 508 ? -56.210 -15.586 149.699 1.00 47.59 508 PRO A O 1
ATOM 3901 N N . PHE A 1 509 ? -55.657 -13.479 150.274 1.00 47.25 509 PHE A N 1
ATOM 3902 C CA . PHE A 1 509 ? -54.431 -13.168 149.494 1.00 47.25 509 PHE A CA 1
ATOM 3903 C C . PHE A 1 509 ? -53.342 -14.264 149.340 1.00 47.25 509 PHE A C 1
ATOM 3905 O O . PHE A 1 509 ? -53.001 -14.903 150.326 1.00 47.25 509 PHE A O 1
ATOM 3912 N N . GLU A 1 510 ? -52.684 -14.319 148.158 1.00 47.38 510 GLU A N 1
ATOM 3913 C CA . GLU A 1 510 ? -51.212 -14.163 147.920 1.00 47.38 510 GLU A CA 1
ATOM 3914 C C . GLU A 1 510 ? -50.767 -14.659 146.508 1.00 47.38 510 GLU A C 1
ATOM 3916 O O . GLU A 1 510 ? -50.619 -15.860 146.286 1.00 47.38 510 GLU A O 1
ATOM 3921 N N . SER A 1 511 ? -50.487 -13.764 145.536 1.00 43.44 511 SER A N 1
ATOM 3922 C CA . SER A 1 511 ? -49.871 -14.170 144.236 1.00 43.44 511 SER A CA 1
ATOM 3923 C C . SER A 1 511 ? -49.176 -13.088 143.376 1.00 43.44 511 SER A C 1
ATOM 3925 O O . SER A 1 511 ? -48.415 -13.441 142.472 1.00 43.44 511 SER A O 1
ATOM 3927 N N . LEU A 1 512 ? -49.408 -11.792 143.630 1.00 48.78 512 LEU A N 1
ATOM 3928 C CA . LEU A 1 512 ? -49.281 -10.703 142.636 1.00 48.78 512 LEU A CA 1
ATOM 3929 C C . LEU A 1 512 ? -47.869 -10.427 142.054 1.00 48.78 512 LEU A C 1
ATOM 3931 O O . LEU A 1 512 ? -47.743 -9.704 141.068 1.00 48.78 512 LEU A O 1
ATOM 3935 N N . GLU A 1 513 ? -46.796 -10.992 142.614 1.00 54.78 513 GLU A N 1
ATOM 3936 C CA . GLU A 1 513 ? -45.429 -10.811 142.088 1.00 54.78 513 GLU A CA 1
ATOM 3937 C C . GLU A 1 513 ? -45.108 -11.657 140.843 1.00 54.78 513 GLU A C 1
ATOM 3939 O O . GLU A 1 513 ? -44.190 -11.316 140.098 1.00 54.78 513 GLU A O 1
ATOM 3944 N N . LYS A 1 514 ? -45.848 -12.743 140.579 1.00 56.22 514 LYS A N 1
ATOM 3945 C CA . LYS A 1 514 ? -45.535 -13.650 139.456 1.00 56.22 514 LYS A CA 1
ATOM 3946 C C . LYS A 1 514 ? -46.012 -13.108 138.108 1.00 56.22 514 LYS A C 1
ATOM 3948 O O . LYS A 1 514 ? -45.262 -13.159 137.134 1.00 56.22 514 LYS A O 1
ATOM 3953 N N . ASP A 1 515 ? -47.201 -12.517 138.069 1.00 58.25 515 ASP A N 1
ATOM 3954 C CA . ASP A 1 515 ? -47.809 -12.032 136.823 1.00 58.25 515 ASP A CA 1
ATOM 3955 C C . ASP A 1 515 ? -47.106 -10.767 136.295 1.00 58.25 515 ASP A C 1
ATOM 3957 O O . ASP A 1 515 ? -46.946 -10.593 135.090 1.00 58.25 515 ASP A O 1
ATOM 3961 N N . SER A 1 516 ? -46.582 -9.930 137.200 1.00 62.28 516 SER A N 1
ATOM 3962 C CA . SER A 1 516 ? -45.773 -8.741 136.874 1.00 62.28 516 SER A CA 1
ATOM 3963 C C . SER A 1 516 ? -44.462 -9.086 136.146 1.00 62.28 516 SER A C 1
ATOM 3965 O O . SER A 1 516 ? -44.023 -8.360 135.251 1.00 62.28 516 SER A O 1
ATOM 3967 N N . LEU A 1 517 ? -43.845 -10.223 136.491 1.00 62.81 517 LEU A N 1
ATOM 3968 C CA . LEU A 1 517 ? -42.654 -10.733 135.804 1.00 62.81 517 LEU A CA 1
ATOM 3969 C C . LEU A 1 517 ? -43.001 -11.409 134.473 1.00 62.81 517 LEU A C 1
ATOM 3971 O O . LEU A 1 517 ? -42.246 -11.269 133.512 1.00 62.81 517 LEU A O 1
ATOM 3975 N N . LEU A 1 518 ? -44.144 -12.100 134.397 1.00 68.00 518 LEU A N 1
ATOM 3976 C CA . LEU A 1 518 ? -44.606 -12.758 133.174 1.00 68.00 518 LEU A CA 1
ATOM 3977 C C . LEU A 1 518 ? -44.939 -11.728 132.084 1.00 68.00 518 LEU A C 1
ATOM 3979 O O . LEU A 1 518 ? -44.450 -11.863 130.964 1.00 68.00 518 LEU A O 1
ATOM 3983 N N . LEU A 1 519 ? -45.657 -10.651 132.432 1.00 72.12 519 LEU A N 1
ATOM 3984 C CA . LEU A 1 519 ? -45.980 -9.570 131.493 1.00 72.12 519 LEU A CA 1
ATOM 3985 C C . LEU A 1 519 ? -44.718 -8.914 130.909 1.00 72.12 519 LEU A C 1
ATOM 3987 O O . LEU A 1 519 ? -44.659 -8.650 129.713 1.00 72.12 519 LEU A O 1
ATOM 3991 N N . ARG A 1 520 ? -43.685 -8.693 131.736 1.00 74.81 520 ARG A N 1
ATOM 3992 C CA . ARG A 1 520 ? -42.410 -8.109 131.285 1.00 74.81 520 ARG A CA 1
ATOM 3993 C C . ARG A 1 520 ? -41.640 -9.043 130.351 1.00 74.81 520 ARG A C 1
ATOM 3995 O O . ARG A 1 520 ? -41.078 -8.577 129.367 1.00 74.81 520 ARG A O 1
ATOM 4002 N N . LEU A 1 521 ? -41.642 -10.348 130.630 1.00 71.19 521 LEU A N 1
ATOM 4003 C CA . LEU A 1 521 ? -41.003 -11.337 129.759 1.00 71.19 521 LEU A CA 1
ATOM 4004 C C . LEU A 1 521 ? -41.724 -11.447 128.403 1.00 71.19 521 LEU A C 1
ATOM 4006 O O . LEU A 1 521 ? -41.080 -11.601 127.367 1.00 71.19 521 LEU A O 1
ATOM 4010 N N . GLU A 1 522 ? -43.055 -11.344 128.400 1.00 75.75 522 GLU A N 1
ATOM 4011 C CA . GLU A 1 522 ? -43.859 -11.337 127.176 1.00 75.75 522 GLU A CA 1
ATOM 4012 C C . GLU A 1 522 ? -43.689 -10.031 126.381 1.00 75.75 522 GLU A C 1
ATOM 4014 O O . GLU A 1 522 ? -43.582 -10.073 125.157 1.00 75.75 522 GLU A O 1
ATOM 4019 N N . GLU A 1 523 ? -43.555 -8.882 127.048 1.00 78.50 523 GLU A N 1
ATO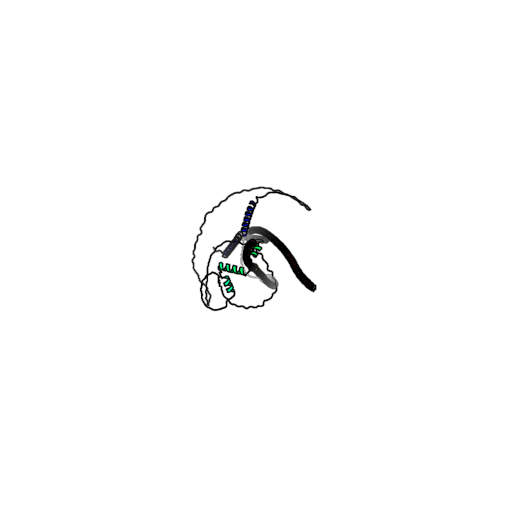M 4020 C CA . GLU A 1 523 ? -43.263 -7.590 126.413 1.00 78.50 523 GLU A CA 1
ATOM 4021 C C . GLU A 1 523 ? -41.852 -7.556 125.784 1.00 78.50 523 GLU A C 1
ATOM 4023 O O . GLU A 1 523 ? -41.692 -7.080 124.658 1.00 78.50 523 GLU A O 1
ATOM 4028 N N . GLU A 1 524 ? -40.841 -8.154 126.430 1.00 76.69 524 GLU A N 1
ATOM 4029 C CA . GLU A 1 524 ? -39.496 -8.355 125.857 1.00 76.69 524 GLU A CA 1
ATOM 4030 C C . GLU A 1 524 ? -39.499 -9.344 124.669 1.00 76.69 524 GLU A C 1
ATOM 4032 O O . GLU A 1 524 ? -38.827 -9.111 123.654 1.00 76.69 524 GLU A O 1
ATOM 4037 N N . LEU A 1 525 ? -40.298 -10.417 124.728 1.00 77.31 525 LEU A N 1
ATOM 4038 C CA . LEU A 1 525 ? -40.506 -11.328 123.593 1.00 77.31 525 LEU A CA 1
ATOM 4039 C C . LEU A 1 525 ? -41.241 -10.644 122.429 1.00 77.31 525 LEU A C 1
ATOM 4041 O O . LEU A 1 525 ? -40.889 -10.854 121.268 1.00 77.31 525 LEU A O 1
ATOM 4045 N N . GLN A 1 526 ? -42.213 -9.777 122.714 1.00 77.94 526 GLN A N 1
ATOM 4046 C CA . GLN A 1 526 ? -42.926 -9.011 121.694 1.00 77.94 526 GLN A CA 1
ATOM 4047 C C . GLN A 1 526 ? -42.016 -7.949 121.053 1.00 77.94 526 GLN A C 1
ATOM 4049 O O . GLN A 1 526 ? -42.029 -7.787 119.832 1.00 77.94 526 GLN A O 1
ATOM 4054 N N . GLN A 1 527 ? -41.166 -7.269 121.836 1.00 77.62 527 GLN A N 1
ATOM 4055 C CA . GLN A 1 527 ? -40.154 -6.346 121.308 1.00 77.62 527 GLN A CA 1
ATOM 4056 C C . GLN A 1 527 ? -39.123 -7.058 120.430 1.00 77.62 527 GLN A C 1
ATOM 4058 O O . GLN A 1 527 ? -38.865 -6.607 119.314 1.00 77.62 527 GLN A O 1
ATOM 4063 N N . THR A 1 528 ? -38.556 -8.181 120.881 1.00 73.31 528 THR A N 1
ATOM 4064 C CA . THR A 1 528 ? -37.573 -8.938 120.084 1.00 73.31 528 THR A CA 1
ATOM 4065 C C . THR A 1 528 ? -38.189 -9.531 118.816 1.00 73.31 528 THR A C 1
ATOM 4067 O O . THR A 1 528 ? -37.549 -9.499 117.763 1.00 73.31 528 THR A O 1
ATOM 4070 N N . ARG A 1 529 ? -39.453 -9.974 118.858 1.00 81.38 529 ARG A N 1
ATOM 4071 C CA . ARG A 1 529 ? -40.206 -10.414 117.672 1.00 81.38 529 ARG A CA 1
ATOM 4072 C C . ARG A 1 529 ? -40.456 -9.279 116.678 1.00 81.38 529 ARG A C 1
ATOM 4074 O O . ARG A 1 529 ? -40.201 -9.448 115.487 1.00 81.38 529 ARG A O 1
ATOM 4081 N N . ASN A 1 530 ? -40.910 -8.120 117.154 1.00 81.06 530 ASN A N 1
ATOM 4082 C CA . ASN A 1 530 ? -41.154 -6.955 116.303 1.00 81.06 530 ASN A CA 1
ATOM 4083 C C . ASN A 1 530 ? -39.851 -6.420 115.695 1.00 81.06 530 ASN A C 1
ATOM 4085 O O . ASN A 1 530 ? -39.808 -6.149 114.498 1.00 81.06 530 ASN A O 1
ATOM 4089 N N . HIS A 1 531 ? -38.770 -6.349 116.478 1.00 80.38 531 HIS A N 1
ATOM 4090 C CA . HIS A 1 531 ? -37.452 -5.966 115.977 1.00 80.38 531 HIS A CA 1
ATOM 4091 C C . HIS A 1 531 ? -36.910 -6.972 114.952 1.00 80.38 531 HIS A C 1
ATOM 4093 O O . HIS A 1 531 ? -36.355 -6.557 113.940 1.00 80.38 531 HIS A O 1
ATOM 4099 N N . GLY A 1 532 ? -37.122 -8.278 115.158 1.00 80.56 532 GLY A N 1
ATOM 4100 C CA . GLY A 1 532 ? -36.769 -9.320 114.190 1.00 80.56 532 GLY A CA 1
ATOM 4101 C C . GLY A 1 532 ? -37.498 -9.164 112.852 1.00 80.56 532 GLY A C 1
ATOM 4102 O O . GLY A 1 532 ? -36.853 -9.177 111.804 1.00 80.56 532 GLY A O 1
ATOM 4103 N N . ASN A 1 533 ? -38.816 -8.933 112.886 1.00 83.81 533 ASN A N 1
ATOM 4104 C CA . ASN A 1 533 ? -39.616 -8.647 111.690 1.00 83.81 533 ASN A CA 1
ATOM 4105 C C . ASN A 1 533 ? -39.118 -7.382 110.968 1.00 83.81 533 ASN A C 1
ATOM 4107 O O . ASN A 1 533 ? -38.901 -7.406 109.760 1.00 83.81 533 ASN A O 1
ATOM 4111 N N . GLU A 1 534 ? -38.882 -6.297 111.710 1.00 85.50 534 GLU A N 1
ATOM 4112 C CA . GLU A 1 534 ? -38.414 -5.020 111.160 1.00 85.50 534 GLU A CA 1
ATOM 4113 C C . GLU A 1 534 ? -36.991 -5.134 110.568 1.00 85.50 534 GLU A C 1
ATOM 4115 O O . GLU A 1 534 ? -36.677 -4.504 109.556 1.00 85.50 534 GLU A O 1
ATOM 4120 N N . LEU A 1 535 ? -36.125 -5.975 111.150 1.00 83.00 535 LEU A N 1
ATOM 4121 C CA . LEU A 1 535 ? -34.819 -6.309 110.575 1.00 83.00 535 LEU A CA 1
ATOM 4122 C C . LEU A 1 535 ? -34.969 -7.118 109.281 1.00 83.00 535 LEU A C 1
ATOM 4124 O O . LEU A 1 535 ? -34.244 -6.872 108.320 1.00 83.00 535 LEU A O 1
ATOM 4128 N N . GLN A 1 536 ? -35.898 -8.076 109.250 1.00 83.50 536 GLN A N 1
ATOM 4129 C CA . GLN A 1 536 ? -36.155 -8.927 108.089 1.00 83.50 536 GLN A CA 1
ATOM 4130 C C . GLN A 1 536 ? -36.741 -8.129 106.915 1.00 83.50 536 GLN A C 1
ATOM 4132 O O . GLN A 1 536 ? -36.292 -8.309 105.785 1.00 83.50 536 GLN A O 1
ATOM 4137 N N . GLU A 1 537 ? -37.650 -7.189 107.176 1.00 85.69 537 GLU A N 1
ATOM 4138 C CA . GLU A 1 537 ? -38.168 -6.245 106.180 1.00 85.69 537 GLU A CA 1
ATOM 4139 C C . GLU A 1 537 ? -37.060 -5.314 105.658 1.00 85.69 537 GLU A C 1
ATOM 4141 O O . GLU A 1 537 ? -36.882 -5.176 104.447 1.00 85.69 537 GLU A O 1
ATOM 4146 N N . LYS A 1 538 ? -36.220 -4.759 106.545 1.00 86.06 538 LYS A N 1
ATOM 4147 C CA . LYS A 1 538 ? -35.051 -3.951 106.147 1.00 86.06 538 LYS A CA 1
ATOM 4148 C C . LYS A 1 538 ? -34.017 -4.755 105.352 1.00 86.06 538 LYS A C 1
ATOM 4150 O O . LYS A 1 538 ? -33.361 -4.188 104.479 1.00 86.06 538 LYS A O 1
ATOM 4155 N N . MET A 1 539 ? -33.863 -6.056 105.610 1.00 82.19 539 MET A N 1
ATOM 4156 C CA . MET A 1 539 ? -33.018 -6.941 104.799 1.00 82.19 539 MET A CA 1
ATOM 4157 C C . MET A 1 539 ? -33.647 -7.249 103.435 1.00 82.19 539 MET A C 1
ATOM 4159 O O . MET A 1 539 ? -32.930 -7.203 102.438 1.00 82.19 539 MET A O 1
ATOM 4163 N N . ALA A 1 540 ? -34.961 -7.486 103.364 1.00 84.62 540 ALA A N 1
ATOM 4164 C CA . ALA A 1 540 ? -35.680 -7.700 102.107 1.00 84.62 540 ALA A CA 1
ATOM 4165 C C . ALA A 1 540 ? -35.616 -6.457 101.203 1.00 84.62 540 ALA A C 1
ATOM 4167 O O . ALA A 1 540 ? -35.098 -6.536 100.091 1.00 84.62 540 ALA A O 1
ATOM 4168 N N . ALA A 1 541 ? -36.001 -5.285 101.717 1.00 86.06 541 ALA A N 1
ATOM 4169 C CA . ALA A 1 541 ? -35.933 -4.020 100.983 1.00 86.06 541 ALA A CA 1
ATOM 4170 C C . ALA A 1 541 ? -34.499 -3.679 100.529 1.00 86.06 541 ALA A C 1
ATOM 4172 O O . ALA A 1 541 ? -34.292 -3.140 99.442 1.00 86.06 541 ALA A O 1
ATOM 4173 N N . LYS A 1 542 ? -33.480 -4.031 101.327 1.00 82.31 542 LYS A N 1
ATOM 4174 C CA . LYS A 1 542 ? -32.071 -3.848 100.948 1.00 82.31 542 LYS A CA 1
ATOM 4175 C C . LYS A 1 542 ? -31.603 -4.852 99.886 1.00 82.31 542 LYS A C 1
ATOM 4177 O O . LYS A 1 542 ? -30.765 -4.487 99.066 1.00 82.31 542 LYS A O 1
ATOM 4182 N N . ALA A 1 543 ? -32.138 -6.073 99.865 1.00 85.69 543 ALA A N 1
ATOM 4183 C CA . ALA A 1 543 ? -31.877 -7.052 98.809 1.00 85.69 543 ALA A CA 1
ATOM 4184 C C . ALA A 1 543 ? -32.551 -6.653 97.482 1.00 85.69 543 ALA A C 1
ATOM 4186 O O . ALA A 1 543 ? -31.921 -6.733 96.430 1.00 85.69 543 ALA A O 1
ATOM 4187 N N . GLU A 1 544 ? -33.782 -6.137 97.525 1.00 85.31 544 GLU A N 1
ATOM 4188 C CA . GLU A 1 544 ? -34.472 -5.580 96.352 1.00 85.31 544 GLU A CA 1
ATOM 4189 C C . GLU A 1 544 ? -33.763 -4.329 95.811 1.00 85.31 544 GLU A C 1
ATOM 4191 O O . GLU A 1 544 ? -33.532 -4.218 94.604 1.00 85.31 544 GLU A O 1
ATOM 4196 N N . ALA A 1 545 ? -33.318 -3.424 96.691 1.00 84.75 545 ALA A N 1
ATOM 4197 C CA . ALA A 1 545 ? -32.485 -2.279 96.317 1.00 84.75 545 ALA A CA 1
ATOM 4198 C C . ALA A 1 545 ? -31.141 -2.705 95.693 1.00 84.75 545 ALA A C 1
ATOM 4200 O O . ALA A 1 545 ? -30.652 -2.052 94.772 1.00 84.75 545 ALA A O 1
ATOM 4201 N N . PHE A 1 546 ? -30.551 -3.817 96.149 1.00 81.69 546 PHE A N 1
ATOM 4202 C CA . PHE A 1 546 ? -29.334 -4.363 95.546 1.00 81.69 546 PHE A CA 1
ATOM 4203 C C . PHE A 1 546 ? -29.614 -4.966 94.162 1.00 81.69 546 PHE A C 1
ATOM 4205 O O . PHE A 1 546 ? -28.945 -4.602 93.204 1.00 81.69 546 PHE A O 1
ATOM 4212 N N . SER A 1 547 ? -30.650 -5.799 94.017 1.00 83.00 547 SER A N 1
ATOM 4213 C CA . SER A 1 547 ? -30.994 -6.458 92.743 1.00 83.00 547 SER A CA 1
ATOM 4214 C C . SER A 1 547 ? -31.545 -5.491 91.676 1.00 83.00 547 SER A C 1
ATOM 4216 O O . SER A 1 547 ? -31.521 -5.784 90.477 1.00 83.00 547 SER A O 1
ATOM 4218 N N . THR A 1 548 ? -32.035 -4.315 92.078 1.00 86.06 548 THR A N 1
ATOM 4219 C CA . THR A 1 548 ? -32.381 -3.220 91.154 1.00 86.06 548 THR A CA 1
ATOM 4220 C C . THR A 1 548 ? -31.158 -2.387 90.764 1.00 86.06 548 THR A C 1
ATOM 4222 O O . THR A 1 548 ? -31.009 -2.069 89.585 1.00 86.06 548 THR A O 1
ATOM 4225 N N . ALA A 1 549 ? -30.239 -2.100 91.693 1.00 84.88 549 ALA A N 1
ATOM 4226 C CA . ALA A 1 549 ? -28.957 -1.466 91.373 1.00 84.88 549 ALA A CA 1
ATOM 4227 C C . ALA A 1 549 ? -28.077 -2.346 90.459 1.00 84.88 549 ALA A C 1
ATOM 4229 O O . ALA A 1 549 ? -27.468 -1.840 89.519 1.00 84.88 549 ALA A O 1
ATOM 4230 N N . GLU A 1 550 ? -28.071 -3.659 90.696 1.00 87.75 550 GLU A N 1
ATOM 4231 C CA . GLU A 1 550 ? -27.390 -4.678 89.893 1.00 87.75 550 GLU A CA 1
ATOM 4232 C C . GLU A 1 550 ? -27.897 -4.657 88.443 1.00 87.75 550 GLU A C 1
ATOM 4234 O O . GLU A 1 550 ? -27.117 -4.345 87.543 1.00 87.75 550 GLU A O 1
ATOM 4239 N N . ARG A 1 551 ? -29.213 -4.798 88.217 1.00 90.44 551 ARG A N 1
ATOM 4240 C CA . ARG A 1 551 ? -29.824 -4.674 86.875 1.00 90.44 551 ARG A CA 1
ATOM 4241 C C . ARG A 1 551 ? -29.539 -3.339 86.188 1.00 90.44 551 ARG A C 1
ATOM 4243 O O . ARG A 1 551 ? -29.328 -3.308 84.980 1.00 90.44 551 ARG A O 1
ATOM 4250 N N . LEU A 1 552 ? -29.526 -2.227 86.929 1.00 89.69 552 LEU A N 1
ATOM 4251 C CA . LEU A 1 552 ? -29.176 -0.918 86.362 1.00 89.69 552 LEU A CA 1
ATOM 4252 C C . LEU A 1 552 ? -27.696 -0.841 85.957 1.00 89.69 552 LEU A C 1
ATOM 4254 O O . LEU A 1 552 ? -27.365 -0.133 85.006 1.00 89.69 552 LEU A O 1
ATOM 4258 N N . SER A 1 553 ? -26.808 -1.575 86.634 1.00 79.62 553 SER A N 1
ATOM 4259 C CA . SER A 1 553 ? -25.402 -1.693 86.233 1.00 79.62 553 SER A CA 1
ATOM 4260 C C . SER A 1 553 ? -25.219 -2.605 85.013 1.00 79.62 553 SER A C 1
ATOM 4262 O O . SER A 1 553 ? -24.532 -2.207 84.073 1.00 79.62 553 SER A O 1
ATOM 4264 N N . GLU A 1 554 ? -25.922 -3.742 84.953 1.00 90.81 554 GLU A N 1
ATOM 4265 C CA . GLU A 1 554 ? -25.962 -4.631 83.782 1.00 90.81 554 GLU A CA 1
ATOM 4266 C C . GLU A 1 554 ? -26.505 -3.900 82.545 1.00 90.81 554 GLU A C 1
ATOM 4268 O O . GLU A 1 554 ? -25.915 -3.977 81.467 1.00 90.81 554 GLU A O 1
ATOM 4273 N N . GLN A 1 555 ? -27.590 -3.128 82.701 1.00 91.38 555 GLN A N 1
ATOM 4274 C CA . GLN A 1 555 ? -28.151 -2.306 81.628 1.00 91.38 555 GLN A CA 1
ATOM 4275 C C . GLN A 1 555 ? -27.138 -1.260 81.143 1.00 91.38 555 GLN A C 1
ATOM 4277 O O . GLN A 1 555 ? -26.947 -1.120 79.938 1.00 91.38 555 GLN A O 1
ATOM 4282 N N . ARG A 1 556 ? -26.444 -0.560 82.051 1.00 89.25 556 ARG A N 1
ATOM 4283 C CA . ARG A 1 556 ? -25.398 0.407 81.676 1.00 89.25 556 ARG A CA 1
ATOM 4284 C C . ARG A 1 556 ? -24.221 -0.246 80.955 1.00 89.25 556 ARG A C 1
ATOM 4286 O O . ARG A 1 556 ? -23.680 0.351 80.027 1.00 89.25 556 ARG A O 1
ATOM 4293 N N . GLU A 1 557 ? -23.828 -1.457 81.341 1.00 87.25 557 GLU A N 1
ATOM 4294 C CA . GLU A 1 557 ? -22.772 -2.201 80.650 1.00 87.25 557 GLU A CA 1
ATOM 4295 C C . GLU A 1 557 ? -23.228 -2.667 79.255 1.00 87.25 557 GLU A C 1
ATOM 4297 O O . GLU A 1 557 ? -22.464 -2.572 78.292 1.00 87.25 557 GLU A O 1
ATOM 4302 N N . ALA A 1 558 ? -24.483 -3.103 79.115 1.00 91.12 558 ALA A N 1
ATOM 4303 C CA . ALA A 1 558 ? -25.082 -3.455 77.829 1.00 91.12 558 ALA A CA 1
ATOM 4304 C C . ALA A 1 558 ? -25.218 -2.236 76.895 1.00 91.12 558 ALA A C 1
ATOM 4306 O O . ALA A 1 558 ? -24.861 -2.330 75.722 1.00 91.12 558 ALA A O 1
ATOM 4307 N N . GLU A 1 559 ? -25.657 -1.084 77.412 1.00 90.88 559 GLU A N 1
ATOM 4308 C CA . GLU A 1 559 ? -25.724 0.189 76.679 1.00 90.88 559 GLU A CA 1
ATOM 4309 C C . GLU A 1 559 ? -24.336 0.640 76.196 1.00 90.88 559 GLU A C 1
ATOM 4311 O O . GLU A 1 559 ? -24.186 1.030 75.038 1.00 90.88 559 GLU A O 1
ATOM 4316 N N . LEU A 1 560 ? -23.300 0.530 77.039 1.00 90.19 560 LEU A N 1
ATOM 4317 C CA . LEU A 1 560 ? -21.921 0.859 76.660 1.00 90.19 560 LEU A CA 1
ATOM 4318 C C . LEU A 1 560 ? -21.347 -0.107 75.613 1.00 90.19 560 LEU A C 1
ATOM 4320 O O . LEU A 1 560 ? -20.687 0.342 74.677 1.00 90.19 560 LEU A O 1
ATOM 4324 N N . LYS A 1 561 ? -21.622 -1.414 75.715 1.00 91.69 561 LYS A N 1
ATOM 4325 C CA . LYS A 1 561 ? -21.222 -2.406 74.697 1.00 91.69 561 LYS A CA 1
ATOM 4326 C C . LYS A 1 561 ? -21.942 -2.179 73.365 1.00 91.69 561 LYS A C 1
ATOM 4328 O O . LYS A 1 561 ? -21.309 -2.235 72.311 1.00 91.69 561 LYS A O 1
ATOM 4333 N N . ALA A 1 562 ? -23.237 -1.868 73.401 1.00 92.56 562 ALA A N 1
ATOM 4334 C CA . ALA A 1 562 ? -23.998 -1.505 72.209 1.00 92.56 562 ALA A CA 1
ATOM 4335 C C . ALA A 1 562 ? -23.425 -0.238 71.551 1.00 92.56 562 ALA A C 1
ATOM 4337 O O . ALA A 1 562 ? -23.121 -0.260 70.363 1.00 92.56 562 ALA A O 1
ATOM 4338 N N . ALA A 1 563 ? -23.179 0.825 72.323 1.00 89.12 563 ALA A N 1
ATOM 4339 C CA . ALA A 1 563 ? -22.583 2.064 71.819 1.00 89.12 563 ALA A CA 1
ATOM 4340 C C . ALA A 1 563 ? -21.159 1.867 71.261 1.00 89.12 563 ALA A C 1
ATOM 4342 O O . ALA A 1 563 ? -20.801 2.495 70.264 1.00 89.12 563 ALA A O 1
ATOM 4343 N N . LEU A 1 564 ? -20.357 0.975 71.857 1.00 91.62 564 LEU A N 1
ATOM 4344 C CA . LEU A 1 564 ? -19.039 0.618 71.329 1.00 91.62 564 LEU A CA 1
ATOM 4345 C C . LEU A 1 564 ? -19.165 -0.044 69.949 1.00 91.62 564 LEU A C 1
ATOM 4347 O O . LEU A 1 564 ? -18.600 0.471 68.989 1.00 91.62 564 LEU A O 1
ATOM 4351 N N . THR A 1 565 ? -19.970 -1.102 69.821 1.00 91.56 565 THR A N 1
ATOM 4352 C CA . THR A 1 565 ? -20.162 -1.813 68.537 1.00 91.56 565 THR A CA 1
ATOM 4353 C C . THR A 1 565 ? -20.826 -0.947 67.455 1.00 91.56 565 THR A C 1
ATOM 4355 O O . THR A 1 565 ? -20.473 -1.040 66.279 1.00 91.56 565 THR A O 1
ATOM 4358 N N . ASP A 1 566 ? -21.728 -0.038 67.833 1.00 90.75 566 ASP A N 1
ATOM 4359 C CA . ASP A 1 566 ? -22.297 1.002 66.963 1.00 90.75 566 ASP A CA 1
ATOM 4360 C C . ASP A 1 566 ? -21.221 2.000 66.484 1.00 90.75 566 ASP A C 1
ATOM 4362 O O . ASP A 1 566 ? -21.209 2.398 65.321 1.00 90.75 566 ASP A O 1
ATOM 4366 N N . SER A 1 567 ? -20.245 2.354 67.329 1.00 81.69 567 SER A N 1
ATOM 4367 C CA . SER A 1 567 ? -19.099 3.170 66.905 1.00 81.69 567 SER A CA 1
ATOM 4368 C C . SER A 1 567 ? -18.134 2.405 65.985 1.00 81.69 567 SER A C 1
ATOM 4370 O O . SER A 1 567 ? -17.738 2.930 64.945 1.00 81.69 567 SER A O 1
ATOM 4372 N N . GLU A 1 568 ? -17.812 1.148 66.302 1.00 88.38 568 GLU A N 1
ATOM 4373 C CA . GLU A 1 568 ? -16.908 0.295 65.518 1.00 88.38 568 GLU A CA 1
ATOM 4374 C C . GLU A 1 568 ? -17.471 0.019 64.117 1.00 88.38 568 GLU A C 1
ATOM 4376 O O . GLU A 1 568 ? -16.763 0.165 63.119 1.00 88.38 568 GLU A O 1
ATOM 4381 N N . THR A 1 569 ? -18.765 -0.300 64.020 1.00 88.75 569 THR A N 1
ATOM 4382 C CA . THR A 1 569 ? -19.448 -0.510 62.732 1.00 88.75 569 THR A CA 1
ATOM 4383 C C . THR A 1 569 ? -19.529 0.770 61.899 1.00 88.75 569 THR A C 1
ATOM 4385 O O . THR A 1 569 ? -19.323 0.710 60.686 1.00 88.75 569 THR A O 1
ATOM 4388 N N . ARG A 1 570 ? -19.723 1.945 62.518 1.00 90.62 570 ARG A N 1
ATOM 4389 C CA . ARG A 1 570 ? -19.634 3.244 61.820 1.00 90.62 570 ARG A CA 1
ATOM 4390 C C . ARG A 1 570 ? -18.223 3.545 61.317 1.00 90.62 570 ARG A C 1
ATOM 4392 O O . ARG A 1 570 ? -18.084 4.024 60.195 1.00 90.62 570 ARG A O 1
ATOM 4399 N N . PHE A 1 571 ? -17.177 3.239 62.088 1.00 84.31 571 PHE A N 1
ATOM 4400 C CA . PHE A 1 571 ? -15.792 3.379 61.621 1.00 84.31 571 PHE A CA 1
ATOM 4401 C C . PHE A 1 571 ? -15.458 2.403 60.482 1.00 84.31 571 PHE A C 1
ATOM 4403 O O . PHE A 1 571 ? -14.775 2.793 59.536 1.00 84.31 571 PHE A O 1
ATOM 4410 N N . ALA A 1 572 ? -15.970 1.169 60.523 1.00 85.50 572 ALA A N 1
ATOM 4411 C CA . ALA A 1 572 ? -15.816 0.204 59.434 1.00 85.50 572 ALA A CA 1
ATOM 4412 C C . ALA A 1 572 ? -16.525 0.664 58.145 1.00 85.50 572 ALA A C 1
ATOM 4414 O O . ALA A 1 57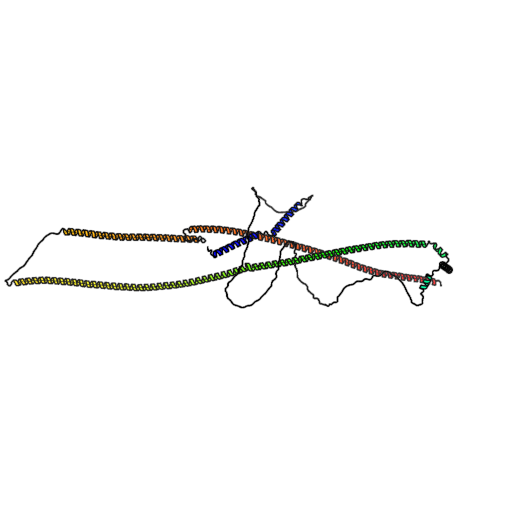2 ? -15.924 0.627 57.072 1.00 85.50 572 ALA A O 1
ATOM 4415 N N . ALA A 1 573 ? -17.759 1.171 58.252 1.00 87.12 573 ALA A N 1
ATOM 4416 C CA . ALA A 1 573 ? -18.485 1.758 57.126 1.00 87.12 573 ALA A CA 1
ATOM 4417 C C . ALA A 1 573 ? -17.741 2.971 56.538 1.00 87.12 573 ALA A C 1
ATOM 4419 O O . ALA A 1 573 ? -17.507 3.022 55.334 1.00 87.12 573 ALA A O 1
ATOM 4420 N N . LEU A 1 574 ? -17.265 3.891 57.385 1.00 88.19 574 LEU A N 1
ATOM 4421 C CA . LEU A 1 574 ? -16.521 5.073 56.941 1.00 88.19 574 LEU A CA 1
ATOM 4422 C C . LEU A 1 574 ? -15.184 4.714 56.262 1.00 88.19 574 LEU A C 1
ATOM 4424 O O . LEU A 1 574 ? -14.791 5.380 55.304 1.00 88.19 574 LEU A O 1
ATOM 4428 N N . ARG A 1 575 ? -14.495 3.649 56.709 1.00 85.06 575 ARG A N 1
ATOM 4429 C CA . ARG A 1 575 ? -13.312 3.107 56.009 1.00 85.06 575 ARG A CA 1
ATOM 4430 C C . ARG A 1 575 ? -13.666 2.598 54.609 1.00 85.06 575 ARG A C 1
ATOM 4432 O O . ARG A 1 575 ? -12.932 2.900 53.672 1.00 85.06 575 ARG A O 1
ATOM 4439 N N . LEU A 1 576 ? -14.773 1.865 54.464 1.00 86.12 576 LEU A N 1
ATOM 4440 C CA . LEU A 1 576 ? -15.237 1.348 53.171 1.00 86.12 576 LEU A CA 1
ATOM 4441 C C . LEU A 1 576 ? -15.665 2.473 52.216 1.00 86.12 576 LEU A C 1
ATOM 4443 O O . LEU A 1 576 ? -15.248 2.465 51.060 1.00 86.12 576 LEU A O 1
ATOM 4447 N N . ASP A 1 577 ? -16.411 3.472 52.693 1.00 86.62 577 ASP A N 1
ATOM 4448 C CA . ASP A 1 577 ? -16.820 4.631 51.885 1.00 86.62 577 ASP A CA 1
ATOM 4449 C C . ASP A 1 577 ? -15.608 5.457 51.417 1.00 86.62 577 ASP A C 1
ATOM 4451 O O . ASP A 1 577 ? -15.549 5.903 50.265 1.00 86.62 577 ASP A O 1
ATOM 4455 N N . PHE A 1 578 ? -14.600 5.631 52.280 1.00 84.88 578 PHE A N 1
ATOM 4456 C CA . PHE A 1 578 ? -13.351 6.312 51.929 1.00 84.88 578 PHE A CA 1
ATOM 4457 C C . PHE A 1 578 ? -12.521 5.510 50.913 1.00 84.88 578 PHE A C 1
ATOM 4459 O O . PHE A 1 578 ? -12.037 6.076 49.932 1.00 84.88 578 PHE A O 1
ATOM 4466 N N . GLN A 1 579 ? -12.417 4.189 51.089 1.00 83.25 579 GLN A N 1
ATOM 4467 C CA . GLN A 1 579 ? -11.766 3.291 50.133 1.00 83.25 579 GLN A CA 1
ATOM 4468 C C . GLN A 1 579 ? -12.462 3.307 48.764 1.00 83.25 579 GLN A C 1
ATOM 4470 O O . GLN A 1 579 ? -11.794 3.454 47.740 1.00 83.25 579 GLN A O 1
ATOM 4475 N N . ALA A 1 580 ? -13.794 3.212 48.734 1.00 84.56 580 ALA A N 1
ATOM 4476 C CA . ALA A 1 580 ? -14.579 3.290 47.506 1.00 84.56 580 ALA A CA 1
ATOM 4477 C C . ALA A 1 580 ? -14.389 4.646 46.805 1.00 84.56 580 ALA A C 1
ATOM 4479 O O . ALA A 1 580 ? -14.177 4.691 45.593 1.00 84.56 580 ALA A O 1
ATOM 4480 N N . SER A 1 581 ? -14.378 5.744 47.568 1.00 85.75 581 SER A N 1
ATOM 4481 C CA . SER A 1 581 ? -14.116 7.091 47.045 1.00 85.75 581 SER A CA 1
ATOM 4482 C C . SER A 1 581 ? -12.722 7.206 46.416 1.00 85.75 581 SER A C 1
ATOM 4484 O O . SER A 1 581 ? -12.589 7.729 45.310 1.00 85.75 581 SER A O 1
ATOM 4486 N N . LEU A 1 582 ? -11.683 6.674 47.070 1.00 83.25 582 LEU A N 1
ATOM 4487 C CA . LEU A 1 582 ? -10.322 6.650 46.525 1.00 83.25 582 LEU A CA 1
ATOM 4488 C C . LEU A 1 582 ? -10.209 5.782 45.265 1.00 83.25 582 LEU A C 1
ATOM 4490 O O . LEU A 1 582 ? -9.544 6.187 44.313 1.00 83.25 582 LEU A O 1
ATOM 4494 N N . GLN A 1 583 ? -10.879 4.630 45.212 1.00 83.38 583 GLN A N 1
ATOM 4495 C CA . GLN A 1 583 ? -10.825 3.752 44.040 1.00 83.38 583 GLN A CA 1
ATOM 4496 C C . GLN A 1 583 ? -11.642 4.286 42.847 1.00 83.38 583 GLN A C 1
ATOM 4498 O O . GLN A 1 583 ? -11.277 4.039 41.699 1.00 83.38 583 GLN A O 1
ATOM 4503 N N . VAL A 1 584 ? -12.682 5.093 43.091 1.00 84.56 584 VAL A N 1
ATOM 4504 C CA . VAL A 1 584 ? -13.363 5.884 42.047 1.00 84.56 584 VAL A CA 1
ATOM 4505 C C . VAL A 1 584 ? -12.461 7.004 41.509 1.00 84.56 584 VAL A C 1
ATOM 4507 O O . VAL A 1 584 ? -12.487 7.278 40.310 1.00 84.56 584 VAL A O 1
ATOM 4510 N N . LEU A 1 585 ? -11.645 7.635 42.362 1.00 83.00 585 LEU A N 1
ATOM 4511 C CA . LEU A 1 585 ? -10.697 8.681 41.954 1.00 83.00 585 LEU A CA 1
ATOM 4512 C C . LEU A 1 585 ? -9.457 8.128 41.228 1.00 83.00 585 LEU A C 1
ATOM 4514 O O . LEU A 1 585 ? -8.939 8.797 40.335 1.00 83.00 585 LEU A O 1
ATOM 4518 N N . PHE A 1 586 ? -9.009 6.911 41.558 1.00 79.56 586 PHE A N 1
ATOM 4519 C CA . PHE A 1 586 ? -7.841 6.263 40.944 1.00 79.56 586 PHE A CA 1
ATOM 4520 C C . PHE A 1 586 ? -8.140 4.820 40.473 1.00 79.56 586 PHE A C 1
ATOM 4522 O O . PHE A 1 586 ? -7.603 3.866 41.042 1.00 79.56 586 PHE A O 1
ATOM 4529 N N . PRO A 1 587 ? -8.936 4.616 39.399 1.00 77.31 587 PRO A N 1
ATOM 4530 C CA . PRO A 1 587 ? -9.379 3.278 38.976 1.00 77.31 587 PRO A CA 1
ATOM 4531 C C . PRO A 1 587 ? -8.262 2.307 38.562 1.00 77.31 587 PRO A C 1
ATOM 4533 O O . PRO A 1 587 ? -8.478 1.099 38.533 1.00 77.31 587 PRO A O 1
ATOM 4536 N N . GLY A 1 588 ? -7.072 2.819 38.224 1.00 69.06 588 GLY A N 1
ATOM 4537 C CA . GLY A 1 588 ? -5.898 2.007 37.880 1.00 69.06 588 GLY A CA 1
ATOM 4538 C C . GLY A 1 588 ? -5.132 1.446 39.084 1.00 69.06 588 GLY A C 1
ATOM 4539 O O . GLY A 1 588 ? -4.255 0.604 38.899 1.00 69.06 588 GLY A O 1
ATOM 4540 N N . VAL A 1 589 ? -5.441 1.886 40.310 1.00 72.62 589 VAL A N 1
ATOM 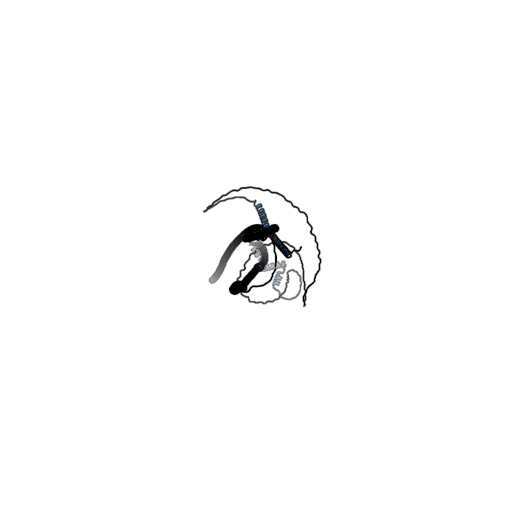4541 C CA . VAL A 1 589 ? -4.732 1.469 41.526 1.00 72.62 589 VAL A CA 1
ATOM 4542 C C . VAL A 1 589 ? -5.605 0.514 42.336 1.00 72.62 589 VAL A C 1
ATOM 4544 O O . VAL A 1 589 ? -6.712 0.845 42.758 1.00 72.62 589 VAL A O 1
ATOM 4547 N N . SER A 1 590 ? -5.087 -0.694 42.567 1.00 67.69 590 SER A N 1
ATOM 4548 C CA . SER A 1 590 ? -5.739 -1.724 43.378 1.00 67.69 590 SER A CA 1
ATOM 4549 C C . SER A 1 590 ? -4.765 -2.311 44.400 1.00 67.69 590 SER A C 1
ATOM 4551 O O . SER A 1 590 ? -3.624 -2.651 44.062 1.00 67.69 590 SER A O 1
ATOM 4553 N N . VAL A 1 591 ? -5.227 -2.379 45.651 1.00 67.31 591 VAL A N 1
ATOM 4554 C CA . VAL A 1 591 ? -4.507 -2.833 46.851 1.00 67.31 591 VAL A CA 1
ATOM 4555 C C . VAL A 1 591 ? -5.518 -3.525 47.776 1.00 67.31 591 VAL A C 1
ATOM 4557 O O . VAL A 1 591 ? -6.661 -3.077 47.886 1.00 67.31 591 VAL A O 1
ATOM 4560 N N . GLU A 1 592 ? -5.115 -4.621 48.417 1.00 64.75 592 GLU A N 1
ATOM 4561 C CA . GLU A 1 592 ? -5.997 -5.557 49.130 1.00 64.75 592 GLU A CA 1
ATOM 4562 C C . GLU A 1 592 ? -6.496 -5.000 50.478 1.00 64.75 592 GLU A C 1
ATOM 4564 O O . GLU A 1 592 ? -5.709 -4.635 51.349 1.00 64.75 592 GLU A O 1
ATOM 4569 N N . ALA A 1 593 ? -7.821 -4.941 50.646 1.00 59.12 593 ALA A N 1
ATOM 4570 C CA . ALA A 1 593 ? -8.512 -4.108 51.641 1.00 59.12 593 ALA A CA 1
ATOM 4571 C C . ALA A 1 593 ? -8.261 -4.442 53.129 1.00 59.12 593 ALA A C 1
ATOM 4573 O O . ALA A 1 593 ? -8.578 -3.633 54.000 1.00 59.12 593 ALA A O 1
ATOM 4574 N N . GLU A 1 594 ? -7.743 -5.633 53.436 1.00 59.06 594 GLU A N 1
ATOM 4575 C CA . GLU A 1 594 ? -7.708 -6.177 54.804 1.00 59.06 594 GLU A CA 1
ATOM 4576 C C . GLU A 1 594 ? -6.484 -5.735 55.626 1.00 59.06 594 GLU A C 1
ATOM 4578 O O . GLU A 1 594 ? -6.443 -5.940 56.839 1.00 59.06 594 GLU A O 1
ATOM 4583 N N . GLN A 1 595 ? -5.485 -5.108 54.998 1.00 64.00 595 GLN A N 1
ATOM 4584 C CA . GLN A 1 595 ? -4.267 -4.672 55.685 1.00 64.00 595 GLN A CA 1
ATOM 4585 C C . GLN A 1 595 ? -4.484 -3.337 56.420 1.00 64.00 595 GLN A C 1
ATOM 4587 O O . GLN A 1 595 ? -5.122 -2.416 55.906 1.00 64.00 595 GLN A O 1
ATOM 4592 N N . ASN A 1 596 ? -3.923 -3.194 57.626 1.00 69.69 596 ASN A N 1
ATOM 4593 C CA . ASN A 1 596 ? -3.985 -1.925 58.367 1.00 69.69 596 ASN A CA 1
ATOM 4594 C C . ASN A 1 596 ? -3.215 -0.802 57.653 1.00 69.69 596 ASN A C 1
ATOM 4596 O O . ASN A 1 596 ? -3.649 0.347 57.677 1.00 69.69 596 ASN A O 1
ATOM 4600 N N . ASP A 1 597 ? -2.153 -1.165 56.933 1.00 76.56 597 ASP A N 1
ATOM 4601 C CA . ASP A 1 597 ? -1.250 -0.245 56.233 1.00 76.56 597 ASP A CA 1
ATOM 4602 C C . ASP A 1 597 ? -1.686 0.007 54.768 1.00 76.56 597 ASP A C 1
ATOM 4604 O O . ASP A 1 597 ? -0.965 0.618 53.976 1.00 76.56 597 ASP A O 1
ATOM 4608 N N . TRP A 1 598 ? -2.900 -0.437 54.396 1.00 82.94 598 TRP A N 1
ATOM 4609 C CA . TRP A 1 598 ? -3.479 -0.344 53.045 1.00 82.94 598 TRP A CA 1
ATOM 4610 C C . TRP A 1 598 ? -3.354 1.048 52.414 1.00 82.94 598 TRP A C 1
ATOM 4612 O O . TRP A 1 598 ? -3.067 1.161 51.224 1.00 82.94 598 TRP A O 1
ATOM 4622 N N . LEU A 1 599 ? -3.547 2.110 53.202 1.00 81.25 599 LEU A N 1
ATOM 4623 C CA . LEU A 1 599 ? -3.519 3.488 52.706 1.00 81.25 599 LEU A CA 1
ATOM 4624 C C . LEU A 1 599 ? -2.108 3.936 52.289 1.00 81.25 599 LEU A C 1
ATOM 4626 O O . LEU A 1 599 ? -1.966 4.706 51.338 1.00 81.25 599 LEU A O 1
ATOM 4630 N N . GLU A 1 600 ? -1.066 3.445 52.963 1.00 82.69 600 GLU A N 1
ATOM 4631 C CA . GLU A 1 600 ? 0.329 3.750 52.628 1.00 82.69 600 GLU A CA 1
ATOM 4632 C C . GLU A 1 600 ? 0.741 3.008 51.350 1.00 82.69 600 GLU A C 1
ATOM 4634 O O . GLU A 1 600 ? 1.254 3.628 50.418 1.00 82.69 600 GLU A O 1
ATOM 4639 N N . LEU A 1 601 ? 0.376 1.725 51.234 1.00 82.12 601 LEU A N 1
ATOM 4640 C CA . LEU A 1 601 ? 0.550 0.930 50.011 1.00 82.12 601 LEU A CA 1
ATOM 4641 C C . LEU A 1 601 ? -0.233 1.503 48.815 1.00 82.12 601 LEU A C 1
ATOM 4643 O O . LEU A 1 601 ? 0.281 1.539 47.697 1.00 82.12 601 LEU A O 1
ATOM 4647 N N . PHE A 1 602 ? -1.459 1.988 49.033 1.00 84.81 602 PHE A N 1
ATOM 4648 C CA . PHE A 1 602 ? -2.250 2.678 48.010 1.00 84.81 602 PHE A CA 1
ATOM 4649 C C . PHE A 1 602 ? -1.559 3.969 47.556 1.00 84.81 602 PHE A C 1
ATOM 4651 O O . PHE A 1 602 ? -1.390 4.182 46.358 1.00 84.81 602 PHE A O 1
ATOM 4658 N N . THR A 1 603 ? -1.085 4.790 48.498 1.00 85.25 603 THR A N 1
ATOM 4659 C CA . THR A 1 603 ? -0.370 6.044 48.202 1.00 85.25 603 THR A CA 1
ATOM 4660 C C . THR A 1 603 ? 0.932 5.785 47.437 1.00 85.25 603 THR A C 1
ATOM 4662 O O . THR A 1 603 ? 1.186 6.428 46.418 1.00 85.25 603 THR A O 1
ATOM 4665 N N . GLN A 1 604 ? 1.720 4.790 47.859 1.00 86.06 604 GLN A N 1
ATOM 4666 C CA . GLN A 1 604 ? 2.931 4.358 47.158 1.00 86.06 604 GLN A CA 1
ATOM 4667 C C . GLN A 1 604 ? 2.625 3.918 45.720 1.00 86.06 604 GLN A C 1
ATOM 4669 O O . GLN A 1 604 ? 3.363 4.262 44.797 1.00 86.06 604 GLN A O 1
ATOM 4674 N N . LYS A 1 605 ? 1.526 3.183 45.511 1.00 85.88 605 LYS A N 1
ATOM 4675 C CA . LYS A 1 605 ? 1.161 2.648 44.195 1.00 85.88 605 LYS A CA 1
ATOM 4676 C C . LYS A 1 605 ? 0.521 3.687 43.268 1.00 85.88 605 LYS A C 1
ATOM 4678 O O . LYS A 1 605 ? 0.717 3.594 42.059 1.00 85.88 605 LYS A O 1
ATOM 4683 N N . VAL A 1 606 ? -0.145 4.713 43.810 1.00 85.81 606 VAL A N 1
ATOM 4684 C CA . VAL A 1 606 ? -0.501 5.933 43.060 1.00 85.81 606 VAL A CA 1
ATOM 4685 C C . VAL A 1 606 ? 0.768 6.611 42.539 1.00 85.81 606 VAL A C 1
ATOM 4687 O O . VAL A 1 606 ? 0.886 6.807 41.330 1.00 85.81 606 VAL A O 1
ATOM 4690 N N . GLU A 1 607 ? 1.745 6.898 43.404 1.00 85.00 607 GLU A N 1
ATOM 4691 C CA . GLU A 1 607 ? 2.971 7.599 42.995 1.00 85.00 607 GLU A CA 1
ATOM 4692 C C . GLU A 1 607 ? 3.822 6.763 42.019 1.00 85.00 607 GLU A C 1
ATOM 4694 O O . GLU A 1 607 ? 4.333 7.298 41.036 1.00 85.00 607 GLU A O 1
ATOM 4699 N N . GLN A 1 608 ? 3.892 5.437 42.199 1.00 85.88 608 GLN A N 1
ATOM 4700 C CA . GLN A 1 608 ? 4.515 4.540 41.220 1.00 85.88 608 GLN A CA 1
ATOM 4701 C C . GLN A 1 608 ? 3.794 4.592 39.861 1.00 85.88 608 GLN A C 1
ATOM 4703 O O . GLN A 1 608 ? 4.452 4.774 38.839 1.00 85.88 608 GLN A O 1
ATOM 4708 N N . SER A 1 609 ? 2.457 4.502 39.832 1.00 83.19 609 SER A N 1
ATOM 4709 C CA . SER A 1 609 ? 1.686 4.566 38.578 1.00 83.19 609 SER A CA 1
ATOM 4710 C C . SER A 1 609 ? 1.835 5.910 37.851 1.00 83.19 609 SER A C 1
ATOM 4712 O O . SER A 1 609 ? 1.818 5.960 36.623 1.00 83.19 609 SER A O 1
ATOM 4714 N N . LYS A 1 610 ? 2.049 6.999 38.601 1.00 85.19 610 LYS A N 1
ATOM 4715 C CA . LYS A 1 610 ? 2.371 8.324 38.065 1.00 85.19 610 LYS A CA 1
ATOM 4716 C C . LYS A 1 610 ? 3.766 8.346 37.435 1.00 85.19 610 LYS A C 1
ATOM 4718 O O . LYS A 1 610 ? 3.888 8.805 36.305 1.00 85.19 610 LYS A O 1
ATOM 4723 N N . ILE A 1 611 ? 4.790 7.816 38.107 1.00 85.81 611 ILE A N 1
ATOM 4724 C CA . ILE A 1 611 ? 6.149 7.713 37.543 1.00 85.81 611 ILE A CA 1
ATOM 4725 C C . ILE A 1 611 ? 6.137 6.850 36.271 1.00 85.81 611 ILE A C 1
ATOM 4727 O O . ILE A 1 611 ? 6.729 7.233 35.266 1.00 85.81 611 ILE A O 1
ATOM 4731 N N . GLU A 1 612 ? 5.414 5.727 36.276 1.00 84.62 612 GLU A N 1
ATOM 4732 C CA . GLU A 1 612 ? 5.240 4.850 35.108 1.00 84.62 612 GLU A CA 1
ATOM 4733 C C . GLU A 1 612 ? 4.473 5.536 33.959 1.00 84.62 612 GLU A C 1
ATOM 4735 O O . GLU A 1 612 ? 4.773 5.303 32.786 1.00 84.62 612 GLU A O 1
ATOM 4740 N N . ALA A 1 613 ? 3.525 6.430 34.264 1.00 83.94 613 ALA A N 1
ATOM 4741 C CA . ALA A 1 613 ? 2.849 7.258 33.266 1.00 83.94 613 ALA A CA 1
ATOM 4742 C C . ALA A 1 613 ? 3.752 8.379 32.715 1.00 83.94 613 ALA A C 1
ATOM 4744 O O . ALA A 1 613 ? 3.728 8.642 31.512 1.00 83.94 613 ALA A O 1
ATOM 4745 N N . GLU A 1 614 ? 4.572 9.016 33.556 1.00 87.44 614 GLU A N 1
ATOM 4746 C CA . GLU A 1 614 ? 5.527 10.061 33.160 1.00 87.44 614 GLU A CA 1
ATOM 4747 C C . GLU A 1 614 ? 6.651 9.496 32.272 1.00 87.44 614 GLU A C 1
ATOM 4749 O O . GLU A 1 614 ? 6.960 10.083 31.230 1.00 87.44 614 GLU A O 1
ATOM 4754 N N . THR A 1 615 ? 7.206 8.321 32.600 1.00 88.88 615 THR A N 1
ATOM 4755 C CA . THR A 1 615 ? 8.180 7.631 31.734 1.00 88.88 615 THR A CA 1
ATOM 4756 C C . THR A 1 615 ? 7.540 7.167 30.428 1.00 88.88 615 THR A C 1
ATOM 4758 O O . THR A 1 615 ? 8.094 7.435 29.362 1.00 88.88 615 THR A O 1
ATOM 4761 N N . SER A 1 616 ? 6.340 6.576 30.473 1.00 87.75 616 SER A N 1
ATOM 4762 C CA . SER A 1 616 ? 5.591 6.192 29.265 1.00 87.75 616 SER A CA 1
ATOM 4763 C C . SER A 1 616 ? 5.288 7.394 28.364 1.00 87.75 616 SER A C 1
ATOM 4765 O O . SER A 1 616 ? 5.382 7.293 27.141 1.00 87.75 616 SER A O 1
ATOM 4767 N N . HIS A 1 617 ? 4.958 8.554 28.940 1.00 89.75 617 HIS A N 1
ATOM 4768 C CA . HIS A 1 617 ? 4.738 9.781 28.177 1.00 89.75 617 HIS A CA 1
ATOM 4769 C C . HIS A 1 617 ? 6.037 10.297 27.542 1.00 89.75 617 HIS A C 1
ATOM 4771 O O . HIS A 1 617 ? 6.030 10.683 26.374 1.00 89.75 617 HIS A O 1
ATOM 4777 N N . SER A 1 618 ? 7.159 10.245 28.268 1.00 91.44 618 SER A N 1
ATOM 4778 C CA . SER A 1 618 ? 8.483 10.601 27.744 1.00 91.44 618 SER A CA 1
ATOM 4779 C C . SER A 1 618 ? 8.925 9.674 26.601 1.00 91.44 618 SER A C 1
ATOM 4781 O O . SER A 1 618 ? 9.375 10.154 25.559 1.00 91.44 618 SER A O 1
ATOM 4783 N N . GLU A 1 619 ? 8.708 8.359 26.725 1.00 93.31 619 GLU A N 1
ATOM 4784 C CA . GLU A 1 619 ? 8.936 7.403 25.635 1.00 93.31 619 GLU A CA 1
ATOM 4785 C C . GLU A 1 619 ? 8.052 7.687 24.416 1.00 93.31 619 GLU A C 1
ATOM 4787 O O . GLU A 1 619 ? 8.536 7.642 23.286 1.00 93.31 619 GLU A O 1
ATOM 4792 N N . LEU A 1 620 ? 6.769 8.008 24.614 1.00 93.12 620 LEU A N 1
ATOM 4793 C CA . LEU A 1 620 ? 5.861 8.344 23.514 1.00 93.12 620 LEU A CA 1
ATOM 4794 C C . LEU A 1 620 ? 6.251 9.657 22.817 1.00 93.12 620 LEU A C 1
ATOM 4796 O O . LEU A 1 620 ? 6.219 9.705 21.589 1.00 93.12 620 LEU A O 1
ATOM 4800 N N . GLN A 1 621 ? 6.685 10.686 23.555 1.00 93.56 621 GLN A N 1
ATOM 4801 C CA . GLN A 1 621 ? 7.250 11.909 22.966 1.00 93.56 621 GLN A CA 1
ATOM 4802 C C . GLN A 1 621 ? 8.538 11.617 22.180 1.00 93.56 621 GLN A C 1
ATOM 4804 O O . GLN A 1 621 ? 8.714 12.117 21.070 1.00 93.56 621 GLN A O 1
ATOM 4809 N N . SER A 1 622 ? 9.424 10.774 22.720 1.00 93.12 622 SER A N 1
ATOM 4810 C CA . SER A 1 622 ? 10.661 10.367 22.046 1.00 93.12 622 SER A CA 1
ATOM 4811 C C . SER A 1 622 ? 10.373 9.630 20.733 1.00 93.12 622 SER A C 1
ATOM 4813 O O . SER A 1 622 ? 10.901 10.011 19.688 1.00 93.12 622 SER A O 1
ATOM 4815 N N . ARG A 1 623 ? 9.455 8.652 20.752 1.00 94.19 623 ARG A N 1
ATOM 4816 C CA . ARG A 1 623 ? 9.014 7.906 19.559 1.00 94.19 623 ARG A CA 1
ATOM 4817 C C . ARG A 1 623 ? 8.287 8.790 18.544 1.00 94.19 623 ARG A C 1
ATOM 4819 O O . ARG A 1 623 ? 8.447 8.565 17.347 1.00 94.19 623 ARG A O 1
ATOM 4826 N N . LEU A 1 624 ? 7.532 9.799 18.989 1.00 95.19 624 LEU A N 1
ATOM 4827 C CA . LEU A 1 624 ? 6.923 10.795 18.101 1.00 95.19 624 LEU A CA 1
ATOM 4828 C C . LEU A 1 624 ? 8.010 11.598 17.372 1.00 95.19 624 LEU A C 1
ATOM 4830 O O . LEU A 1 624 ? 8.033 11.609 16.149 1.00 95.19 624 LEU A O 1
ATOM 4834 N N . HIS A 1 625 ? 8.990 12.142 18.095 1.00 93.81 625 HIS A N 1
ATOM 4835 C CA . HIS A 1 625 ? 10.122 12.862 17.498 1.00 93.81 625 HIS A CA 1
ATOM 4836 C C . HIS A 1 625 ? 11.085 11.986 16.677 1.00 93.81 625 HIS A C 1
ATOM 4838 O O . HIS A 1 625 ? 11.872 12.507 15.879 1.00 93.81 625 HIS A O 1
ATOM 4844 N N . GLU A 1 626 ? 11.075 10.668 16.873 1.00 95.06 626 GLU A N 1
ATOM 4845 C CA . GLU A 1 626 ? 11.763 9.709 16.006 1.00 95.06 626 GLU A CA 1
ATOM 4846 C C . GLU A 1 626 ? 10.967 9.463 14.711 1.00 95.06 626 GLU A C 1
ATOM 4848 O O . GLU A 1 626 ? 11.553 9.407 13.630 1.00 95.06 626 GLU A O 1
ATOM 4853 N N . ALA A 1 627 ? 9.635 9.375 14.798 1.00 92.38 627 ALA A N 1
ATOM 4854 C CA . ALA A 1 627 ? 8.748 9.281 13.640 1.00 92.38 627 ALA A CA 1
ATOM 4855 C C . ALA A 1 627 ? 8.768 10.568 12.794 1.00 92.38 627 ALA A C 1
ATOM 4857 O O . ALA A 1 627 ? 8.910 10.473 11.577 1.00 92.38 627 ALA A O 1
ATOM 4858 N N . ASP A 1 628 ? 8.733 11.748 13.423 1.00 93.38 628 ASP A N 1
ATOM 4859 C CA . ASP A 1 628 ? 8.851 13.056 12.761 1.00 93.38 628 ASP A CA 1
ATOM 4860 C C . ASP A 1 628 ? 10.155 13.151 11.945 1.00 93.38 628 ASP A C 1
ATOM 4862 O O . ASP A 1 628 ? 10.146 13.570 10.786 1.00 93.38 628 ASP A O 1
ATOM 4866 N N . ARG A 1 629 ? 11.286 12.709 12.525 1.00 95.88 629 ARG A N 1
ATOM 4867 C CA . ARG A 1 629 ? 12.582 12.658 11.824 1.00 95.88 629 ARG A CA 1
ATOM 4868 C C . ARG A 1 629 ? 12.548 11.709 10.636 1.00 95.88 629 ARG A C 1
ATOM 4870 O O . ARG A 1 629 ? 12.929 12.113 9.545 1.00 95.88 629 ARG A O 1
ATOM 4877 N N . LYS A 1 630 ? 12.048 10.485 10.820 1.00 94.12 630 LYS A N 1
ATOM 4878 C CA . LYS A 1 630 ? 11.934 9.497 9.734 1.00 94.12 630 LYS A CA 1
ATOM 4879 C C . LYS A 1 630 ? 11.007 9.976 8.618 1.00 94.12 630 LYS A C 1
ATOM 4881 O O . LYS A 1 630 ? 11.275 9.705 7.452 1.00 94.12 630 LYS A O 1
ATOM 4886 N N . GLN A 1 631 ? 9.950 10.720 8.945 1.00 92.81 631 GLN A N 1
ATOM 4887 C CA . GLN A 1 631 ? 9.092 11.352 7.946 1.00 92.81 631 GLN A CA 1
ATOM 4888 C C . GLN A 1 631 ? 9.848 12.440 7.168 1.00 92.81 631 GLN A C 1
ATOM 4890 O O . GLN A 1 631 ? 9.789 12.437 5.943 1.00 92.81 631 GLN A O 1
ATOM 4895 N N . ALA A 1 632 ? 10.602 13.313 7.844 1.00 95.12 632 ALA A N 1
ATOM 4896 C CA . ALA A 1 632 ? 11.419 14.337 7.188 1.00 95.12 632 ALA A CA 1
ATOM 4897 C C . ALA A 1 632 ? 12.561 13.743 6.333 1.00 95.12 632 ALA A C 1
ATOM 4899 O O . ALA A 1 632 ? 12.870 14.266 5.264 1.00 95.12 632 ALA A O 1
ATOM 4900 N N . GLU A 1 633 ? 13.163 12.631 6.764 1.00 95.75 633 GLU A N 1
ATOM 4901 C CA . GLU A 1 633 ? 14.166 11.876 5.999 1.00 95.75 633 GLU A CA 1
ATOM 4902 C C . GLU A 1 633 ? 13.556 11.254 4.729 1.00 95.75 633 GLU A C 1
ATOM 4904 O O . GLU A 1 633 ? 14.105 11.426 3.641 1.00 95.75 633 GLU A O 1
ATOM 4909 N N . LEU A 1 634 ? 12.384 10.615 4.833 1.00 95.31 634 LEU A N 1
ATOM 4910 C CA . LEU A 1 634 ? 11.648 10.068 3.683 1.00 95.31 634 LEU A CA 1
ATOM 4911 C C . LEU A 1 634 ? 11.127 11.161 2.735 1.00 95.31 634 LEU A C 1
ATOM 4913 O O . LEU A 1 634 ? 11.093 10.966 1.519 1.00 95.31 634 LEU A O 1
ATOM 4917 N N . GLU A 1 635 ? 10.738 12.324 3.260 1.00 95.44 635 GLU A N 1
ATOM 4918 C CA . GLU A 1 635 ? 10.355 13.486 2.455 1.00 95.44 635 GLU A CA 1
ATOM 4919 C C . GLU A 1 635 ? 11.568 14.047 1.695 1.00 95.44 635 GLU A C 1
ATOM 4921 O O . GLU A 1 635 ? 11.475 14.292 0.492 1.00 95.44 635 GLU A O 1
ATOM 4926 N N . ALA A 1 636 ? 12.738 14.131 2.337 1.00 96.75 636 ALA A N 1
ATOM 4927 C CA . ALA A 1 636 ? 13.992 14.507 1.686 1.00 96.75 636 ALA A CA 1
ATOM 4928 C C . ALA A 1 636 ? 14.455 13.485 0.625 1.00 96.75 636 ALA A C 1
ATOM 4930 O O . ALA A 1 636 ? 14.939 13.889 -0.436 1.00 96.75 636 ALA A O 1
ATOM 4931 N N . GLU A 1 637 ? 14.277 12.179 0.856 1.00 96.31 637 GLU A N 1
ATOM 4932 C CA . GLU A 1 637 ? 14.575 11.123 -0.125 1.00 96.31 637 GLU A CA 1
ATOM 4933 C C . GLU A 1 637 ? 13.597 11.151 -1.316 1.00 96.31 637 GLU A C 1
ATOM 4935 O O . GLU A 1 637 ? 14.015 11.019 -2.472 1.00 96.31 637 GLU A O 1
ATOM 4940 N N . SER A 1 638 ? 12.310 11.412 -1.066 1.00 91.19 638 SER A N 1
ATOM 4941 C CA . SER A 1 638 ? 11.293 11.674 -2.096 1.00 91.19 638 SER A CA 1
ATOM 4942 C C . SER A 1 638 ? 11.655 12.897 -2.945 1.00 91.19 638 SER A C 1
ATOM 4944 O O . SER A 1 638 ? 11.608 12.847 -4.176 1.00 91.19 638 SER A O 1
ATOM 4946 N N . ASP A 1 639 ? 12.083 13.989 -2.308 1.00 96.75 639 ASP A N 1
ATOM 4947 C CA . ASP A 1 639 ? 12.537 15.210 -2.974 1.00 96.75 639 ASP A CA 1
ATOM 4948 C C . ASP A 1 639 ? 13.825 15.008 -3.780 1.00 96.75 639 ASP A C 1
ATOM 4950 O O . ASP A 1 639 ? 13.959 15.555 -4.878 1.00 96.75 639 ASP A O 1
ATOM 4954 N N . HIS A 1 640 ? 14.770 14.216 -3.270 1.00 97.00 640 HIS A N 1
ATOM 4955 C CA . HIS A 1 640 ? 15.985 13.849 -3.996 1.00 97.00 640 HIS A CA 1
ATOM 4956 C C . HIS A 1 640 ? 15.662 12.975 -5.215 1.00 97.00 640 HIS A C 1
ATOM 4958 O O . HIS A 1 640 ? 16.106 13.280 -6.321 1.00 97.00 640 HIS A O 1
ATOM 4964 N N . SER A 1 641 ? 14.806 11.966 -5.044 1.00 94.25 641 SER A N 1
ATOM 4965 C CA . SER A 1 641 ? 14.320 11.108 -6.130 1.00 94.25 641 SER A CA 1
ATOM 4966 C C . SER A 1 641 ? 13.607 11.916 -7.218 1.00 94.25 641 SER A C 1
ATOM 4968 O O . SER A 1 641 ? 13.827 11.692 -8.407 1.00 94.25 641 SER A O 1
ATOM 4970 N N . ARG A 1 642 ? 12.800 12.915 -6.833 1.00 97.25 642 ARG A N 1
ATOM 4971 C CA . ARG A 1 642 ? 12.113 13.817 -7.771 1.00 97.25 642 ARG A CA 1
ATOM 4972 C C . ARG A 1 642 ? 13.088 14.690 -8.565 1.00 97.25 642 ARG A C 1
ATOM 4974 O O . ARG A 1 642 ? 12.878 14.878 -9.759 1.00 97.25 642 ARG A O 1
ATOM 4981 N N . LYS A 1 643 ? 14.167 15.172 -7.935 1.00 97.56 643 LYS A N 1
ATOM 4982 C CA . LYS A 1 643 ? 15.245 15.923 -8.608 1.00 97.56 643 LYS A CA 1
ATOM 4983 C C . LYS A 1 643 ? 16.015 15.040 -9.593 1.00 97.56 643 LYS A C 1
ATOM 4985 O O . LYS A 1 643 ? 16.193 15.443 -10.735 1.00 97.56 643 LYS A O 1
ATOM 4990 N N . LEU A 1 644 ? 16.371 13.812 -9.205 1.00 97.50 644 LEU A N 1
ATOM 4991 C CA . LEU A 1 644 ? 17.024 12.849 -10.104 1.00 97.50 644 LEU A CA 1
ATOM 4992 C C . LEU A 1 644 ? 16.147 12.488 -11.316 1.00 97.50 644 LEU A C 1
ATOM 4994 O O . LEU A 1 644 ? 16.663 12.345 -12.423 1.00 97.50 644 LEU A O 1
ATOM 4998 N N . LEU A 1 645 ? 14.824 12.384 -11.139 1.00 96.06 645 LEU A N 1
ATOM 4999 C CA . LEU A 1 645 ? 13.891 12.205 -12.256 1.00 96.06 645 LEU A CA 1
ATOM 5000 C C . LEU A 1 645 ? 13.860 13.431 -13.181 1.00 96.06 645 LEU A C 1
ATOM 5002 O O . LEU A 1 645 ? 13.931 13.259 -14.393 1.00 96.06 645 LEU A O 1
ATOM 5006 N N . GLN A 1 646 ? 13.835 14.653 -12.639 1.00 97.06 646 GLN A N 1
ATOM 5007 C CA . GLN A 1 646 ? 13.896 15.887 -13.438 1.00 97.06 646 GLN A CA 1
ATOM 5008 C C . GLN A 1 646 ? 15.221 16.028 -14.209 1.00 97.06 646 GLN A C 1
ATOM 5010 O O . GLN A 1 646 ? 15.219 16.447 -15.366 1.00 97.06 646 GLN A O 1
ATOM 5015 N N . GLU A 1 647 ? 16.350 15.645 -13.607 1.00 96.75 647 GLU A N 1
ATOM 5016 C CA . GLU A 1 647 ? 17.658 15.613 -14.276 1.00 96.75 647 GLU A CA 1
ATOM 5017 C C . GLU A 1 647 ? 17.691 14.565 -15.404 1.00 96.75 647 GLU A C 1
ATOM 5019 O O . GLU A 1 647 ? 18.158 14.861 -16.507 1.00 96.75 647 GLU A O 1
ATOM 5024 N N . ALA A 1 648 ? 17.123 13.375 -15.179 1.00 95.31 648 ALA A N 1
ATOM 5025 C CA . ALA A 1 648 ? 17.008 12.332 -16.199 1.00 95.31 648 ALA A CA 1
ATOM 5026 C C . ALA A 1 648 ? 16.058 12.722 -17.350 1.00 95.31 648 ALA A C 1
ATOM 5028 O O . ALA A 1 648 ? 16.362 12.461 -18.515 1.00 95.31 648 ALA A O 1
ATOM 5029 N N . GLU A 1 649 ? 14.932 13.382 -17.059 1.00 96.19 649 GLU A N 1
ATOM 5030 C CA . GLU A 1 649 ? 14.030 13.940 -18.076 1.00 96.19 649 GLU A CA 1
ATOM 5031 C C . GLU A 1 649 ? 14.730 15.028 -18.906 1.00 96.19 649 GLU A C 1
ATOM 5033 O O . GLU A 1 649 ? 14.627 15.024 -20.136 1.00 96.19 649 GLU A O 1
ATOM 5038 N N . ALA A 1 650 ? 15.516 15.904 -18.270 1.00 97.12 650 ALA A N 1
ATOM 5039 C CA . ALA A 1 650 ? 16.302 16.924 -18.960 1.00 97.12 650 ALA A CA 1
ATOM 5040 C C . ALA A 1 650 ? 17.407 16.325 -19.856 1.00 97.12 650 ALA A C 1
ATOM 5042 O O . ALA A 1 650 ? 17.604 16.799 -20.980 1.00 97.12 650 ALA A O 1
ATOM 5043 N N . GLU A 1 651 ? 18.101 15.265 -19.419 1.00 97.06 651 GLU A N 1
ATOM 5044 C CA . GLU A 1 651 ? 19.070 14.556 -20.268 1.00 97.06 651 GLU A CA 1
ATOM 5045 C C . GLU A 1 651 ? 18.377 13.843 -21.443 1.00 97.06 651 GLU A C 1
ATOM 5047 O O . GLU A 1 651 ? 18.848 13.934 -22.581 1.00 97.06 651 GLU A O 1
ATOM 5052 N N . LEU A 1 652 ? 17.221 13.208 -21.220 1.00 97.06 652 LEU A N 1
ATOM 5053 C CA . LEU A 1 652 ? 16.420 12.599 -22.287 1.00 97.06 652 LEU A CA 1
ATOM 5054 C C . LEU A 1 652 ? 15.932 13.637 -23.308 1.00 97.06 652 LEU A C 1
ATOM 5056 O O . LEU A 1 652 ? 15.996 13.381 -24.515 1.00 97.06 652 LEU A O 1
ATOM 5060 N N . GLU A 1 653 ? 15.505 14.825 -22.872 1.00 97.62 653 GLU A N 1
ATOM 5061 C CA . GLU A 1 653 ? 15.193 15.925 -23.786 1.00 97.62 653 GLU A CA 1
ATOM 5062 C C . GLU A 1 653 ? 16.428 16.421 -24.557 1.00 97.62 653 GLU A C 1
ATOM 5064 O O . GLU A 1 653 ? 16.331 16.704 -25.754 1.00 97.62 653 GLU A O 1
ATOM 5069 N N . ALA A 1 654 ? 17.592 16.535 -23.911 1.00 97.06 654 ALA A N 1
ATOM 5070 C CA . ALA A 1 654 ? 18.829 16.964 -24.564 1.00 97.06 654 ALA A CA 1
ATOM 5071 C C . ALA A 1 654 ? 19.295 15.951 -25.625 1.00 97.06 654 ALA A C 1
ATOM 5073 O O . ALA A 1 654 ? 19.615 16.331 -26.755 1.00 97.06 654 ALA A O 1
ATOM 5074 N N . LEU A 1 655 ? 19.252 14.654 -25.305 1.00 97.31 655 LEU A N 1
ATOM 5075 C CA . LEU A 1 655 ? 19.504 13.560 -26.247 1.00 97.31 655 LEU A CA 1
ATOM 5076 C C . LEU A 1 655 ? 18.488 13.559 -27.394 1.00 97.31 655 LEU A C 1
ATOM 5078 O O . LEU A 1 655 ? 18.861 13.328 -28.548 1.00 97.31 655 LEU A O 1
ATOM 5082 N N . ARG A 1 656 ? 17.217 13.871 -27.113 1.00 96.31 656 ARG A N 1
ATOM 5083 C CA . ARG A 1 656 ? 16.181 14.015 -28.140 1.00 96.31 656 ARG A CA 1
ATOM 5084 C C . ARG A 1 656 ? 16.469 15.180 -29.087 1.00 96.31 656 ARG A C 1
ATOM 5086 O O . ARG A 1 656 ? 16.481 14.951 -30.296 1.00 96.31 656 ARG A O 1
ATOM 5093 N N . ARG A 1 657 ? 16.735 16.386 -28.567 1.00 97.38 657 ARG A N 1
ATOM 5094 C CA . ARG A 1 657 ? 17.076 17.575 -29.376 1.00 97.38 657 ARG A CA 1
ATOM 5095 C C . ARG A 1 657 ? 18.290 17.297 -30.256 1.00 97.38 657 ARG A C 1
ATOM 5097 O O . ARG A 1 657 ? 18.193 17.430 -31.471 1.00 97.38 657 ARG A O 1
ATOM 5104 N N . ARG A 1 658 ? 19.364 16.749 -29.680 1.00 97.00 658 ARG A N 1
ATOM 5105 C CA . ARG A 1 658 ? 20.558 16.322 -30.422 1.00 97.00 658 ARG A CA 1
ATOM 5106 C C . ARG A 1 658 ? 20.246 15.287 -31.510 1.00 97.00 658 ARG A C 1
ATOM 5108 O O . ARG A 1 658 ? 20.748 15.388 -32.622 1.00 97.00 658 ARG A O 1
ATOM 5115 N N . SER A 1 659 ? 19.380 14.313 -31.229 1.00 94.12 659 SER A N 1
ATOM 5116 C CA . SER A 1 659 ? 18.945 13.327 -32.225 1.00 94.12 659 SER A CA 1
ATOM 5117 C C . SER A 1 659 ? 18.112 13.950 -33.354 1.00 94.12 659 SER A C 1
ATOM 5119 O O . SER A 1 659 ? 18.133 13.457 -34.480 1.00 94.12 659 SER A O 1
ATOM 5121 N N . GLU A 1 660 ? 17.348 15.008 -33.082 1.00 97.62 660 GLU A N 1
ATOM 5122 C CA . GLU A 1 660 ? 16.588 15.764 -34.084 1.00 97.62 660 GLU A CA 1
ATOM 5123 C C . GLU A 1 660 ? 17.507 16.701 -34.900 1.00 97.62 660 GLU A C 1
ATOM 5125 O O . GLU A 1 660 ? 17.375 16.768 -36.124 1.00 97.62 660 GLU A O 1
ATOM 5130 N N . GLU A 1 661 ? 18.518 17.309 -34.275 1.00 97.75 661 GLU A N 1
ATOM 5131 C CA . GLU A 1 661 ? 19.614 18.044 -34.927 1.00 97.75 661 GLU A CA 1
ATOM 5132 C C . GLU A 1 661 ? 20.427 17.144 -35.872 1.00 97.75 661 GLU A C 1
ATOM 5134 O O . GLU A 1 661 ? 20.551 17.460 -37.057 1.00 97.75 661 GLU A O 1
ATOM 5139 N N . ASP A 1 662 ? 20.904 15.985 -35.404 1.00 96.56 662 ASP A N 1
ATOM 5140 C CA . ASP A 1 662 ? 21.648 15.019 -36.222 1.00 96.56 662 ASP A CA 1
ATOM 5141 C C . ASP A 1 662 ? 20.807 14.532 -37.420 1.00 96.56 662 ASP A C 1
ATOM 5143 O O . ASP A 1 662 ? 21.302 14.474 -38.550 1.00 96.56 662 ASP A O 1
ATOM 5147 N N . LYS A 1 663 ? 19.505 14.256 -37.225 1.00 96.50 663 LYS A N 1
ATOM 5148 C CA . LYS A 1 663 ? 18.570 13.928 -38.323 1.00 96.50 663 LYS A CA 1
ATOM 5149 C C . LYS A 1 663 ? 18.452 15.065 -39.340 1.00 96.50 663 LYS A C 1
ATOM 5151 O O . LYS A 1 663 ? 18.383 14.793 -40.539 1.00 96.50 663 LYS A O 1
ATOM 5156 N N . ASN A 1 664 ? 18.439 16.320 -38.896 1.00 97.31 664 ASN A N 1
ATOM 5157 C CA . ASN A 1 664 ? 18.374 17.482 -39.783 1.00 97.31 664 ASN A CA 1
ATOM 5158 C C . ASN A 1 664 ? 19.692 17.698 -40.546 1.00 97.31 664 ASN A C 1
ATOM 5160 O O . ASN A 1 664 ? 19.655 17.936 -41.753 1.00 97.31 664 ASN A O 1
ATOM 5164 N N . VAL A 1 665 ? 20.846 17.497 -39.904 1.00 98.31 665 VAL A N 1
ATOM 5165 C CA . VAL A 1 665 ? 22.166 17.501 -40.562 1.00 98.31 665 VAL A CA 1
ATOM 5166 C C . VAL A 1 665 ? 22.267 16.389 -41.614 1.00 98.31 665 VAL A C 1
ATOM 5168 O O . VAL A 1 665 ? 22.768 16.623 -42.715 1.00 98.31 665 VAL A O 1
ATOM 5171 N N . TRP A 1 666 ? 21.764 15.183 -41.329 1.00 96.56 666 TRP A N 1
ATOM 5172 C CA . TRP A 1 666 ? 21.699 14.105 -42.322 1.00 96.56 666 TRP A CA 1
ATOM 5173 C C . TRP A 1 666 ? 20.723 14.412 -43.462 1.00 96.56 666 TRP A C 1
ATOM 5175 O O . TRP A 1 666 ? 21.071 14.193 -44.622 1.00 96.56 666 TRP A O 1
ATOM 5185 N N . ARG A 1 667 ? 19.548 14.989 -43.173 1.00 98.06 667 ARG A N 1
ATOM 5186 C CA . ARG A 1 667 ? 18.592 15.454 -44.194 1.00 98.06 667 ARG A CA 1
ATOM 5187 C C . ARG A 1 667 ? 19.226 16.489 -45.129 1.00 98.06 667 ARG A C 1
ATOM 5189 O O . ARG A 1 667 ? 19.094 16.356 -46.344 1.00 98.06 667 ARG A O 1
ATOM 5196 N N . GLN A 1 668 ? 19.959 17.464 -44.583 1.00 98.19 668 GLN A N 1
ATOM 5197 C CA . GLN A 1 668 ? 20.699 18.445 -45.379 1.00 98.19 668 GLN A CA 1
ATOM 5198 C C . GLN A 1 668 ? 21.739 17.753 -46.271 1.00 98.19 668 GLN A C 1
ATOM 5200 O O . GLN A 1 668 ? 21.701 17.932 -47.488 1.00 98.19 668 GLN A O 1
ATOM 5205 N N . LYS A 1 669 ? 22.609 16.904 -45.704 1.00 97.81 669 LYS A N 1
ATOM 5206 C CA . LYS A 1 669 ? 23.631 16.156 -46.464 1.00 97.81 669 LYS A CA 1
ATOM 5207 C C . LYS A 1 669 ? 23.033 15.322 -47.600 1.00 97.81 669 LYS A C 1
ATOM 5209 O O . LYS A 1 669 ? 23.617 15.278 -48.679 1.00 97.81 669 LYS A O 1
ATOM 5214 N N . MET A 1 670 ? 21.871 14.701 -47.384 1.00 94.81 670 MET A N 1
ATOM 5215 C CA . MET A 1 670 ? 21.147 13.980 -48.435 1.00 94.81 670 MET A CA 1
ATOM 5216 C C . MET A 1 670 ? 20.660 14.922 -49.540 1.00 94.81 670 MET A C 1
ATOM 5218 O O . MET A 1 670 ? 20.899 14.633 -50.708 1.00 94.81 670 MET A O 1
ATOM 5222 N N . SER A 1 671 ? 20.067 16.072 -49.197 1.00 96.50 671 SER A N 1
ATOM 5223 C CA . SER A 1 671 ? 19.634 17.061 -50.198 1.00 96.50 671 SER A CA 1
ATOM 5224 C C . SER A 1 671 ? 20.804 17.656 -50.996 1.00 96.50 671 SER A C 1
ATOM 5226 O O . SER A 1 671 ? 20.706 17.809 -52.209 1.00 96.50 671 SER A O 1
ATOM 5228 N N . GLU A 1 672 ? 21.955 17.894 -50.360 1.00 97.44 672 GLU A N 1
ATOM 5229 C CA . GLU A 1 672 ? 23.172 18.323 -51.053 1.00 97.44 672 GLU A CA 1
ATOM 5230 C C . GLU A 1 672 ? 23.736 17.234 -51.977 1.00 97.44 672 GLU A C 1
ATOM 5232 O O . GLU A 1 672 ? 24.257 17.541 -53.048 1.00 97.44 672 GLU A O 1
ATOM 5237 N N . ALA A 1 673 ? 23.685 15.963 -51.566 1.00 95.19 673 ALA A N 1
ATOM 5238 C CA . ALA A 1 673 ? 24.118 14.838 -52.393 1.00 95.19 673 ALA A CA 1
ATOM 5239 C C . ALA A 1 673 ? 23.180 14.627 -53.593 1.00 95.19 673 ALA A C 1
ATOM 5241 O O . ALA A 1 673 ? 23.646 14.338 -54.695 1.00 95.19 673 ALA A O 1
ATOM 5242 N N . GLU A 1 674 ? 21.876 14.826 -53.401 1.00 96.38 674 GLU A N 1
ATOM 5243 C CA . GLU A 1 674 ? 20.865 14.769 -54.456 1.00 96.38 674 GLU A CA 1
ATOM 5244 C C . GLU A 1 674 ? 20.998 15.933 -55.449 1.00 96.38 674 GLU A C 1
ATOM 5246 O O . GLU A 1 674 ? 20.980 15.701 -56.656 1.00 96.38 674 GLU A O 1
ATOM 5251 N N . GLN A 1 675 ? 21.266 17.154 -54.972 1.00 97.56 675 GLN A N 1
ATOM 5252 C CA . GLN A 1 675 ? 21.630 18.290 -55.827 1.00 97.56 675 GLN A CA 1
ATOM 5253 C C . GLN A 1 675 ? 22.902 18.007 -56.637 1.00 97.56 675 GLN A C 1
ATOM 5255 O O . GLN A 1 675 ? 22.894 18.165 -57.853 1.00 97.56 675 GLN A O 1
ATOM 5260 N N . LYS A 1 676 ? 23.977 17.519 -55.997 1.00 96.38 676 LYS A N 1
ATOM 5261 C CA . LYS A 1 676 ? 25.238 17.160 -56.681 1.00 96.38 676 LYS A CA 1
ATOM 5262 C C . LYS A 1 676 ? 25.021 16.068 -57.738 1.00 96.38 676 LYS A C 1
ATOM 5264 O O . LYS A 1 676 ? 25.567 16.169 -58.833 1.00 96.38 676 LYS A O 1
ATOM 5269 N N . LYS A 1 677 ? 24.187 15.060 -57.447 1.00 94.56 677 LYS A N 1
ATOM 5270 C CA . LYS A 1 677 ? 23.743 14.046 -58.419 1.00 94.56 677 LYS A CA 1
ATOM 5271 C C . LYS A 1 677 ? 23.004 14.693 -59.594 1.00 94.56 677 LYS A C 1
ATOM 5273 O O . LYS A 1 677 ? 23.318 14.358 -60.732 1.00 94.56 677 LYS A O 1
ATOM 5278 N N . GLN A 1 678 ? 22.058 15.600 -59.340 1.00 96.75 678 GLN A N 1
ATOM 5279 C CA . GLN A 1 678 ? 21.315 16.274 -60.405 1.00 96.75 678 GLN A CA 1
ATOM 5280 C C . GLN A 1 678 ? 22.250 17.098 -61.297 1.00 96.75 678 GLN A C 1
ATOM 5282 O O . GLN A 1 678 ? 22.249 16.890 -62.501 1.00 96.75 678 GLN A O 1
ATOM 5287 N N . THR A 1 679 ? 23.152 17.900 -60.723 1.00 97.25 679 THR A N 1
ATOM 5288 C CA . THR A 1 679 ? 24.138 18.675 -61.498 1.00 97.25 679 THR A CA 1
ATOM 5289 C C . THR A 1 679 ? 25.030 17.793 -62.383 1.00 97.25 679 THR A C 1
ATOM 5291 O O . THR A 1 679 ? 25.388 18.198 -63.486 1.00 97.25 679 THR A O 1
ATOM 5294 N N . VAL A 1 680 ? 25.377 16.578 -61.941 1.00 96.00 680 VAL A N 1
ATOM 5295 C CA . VAL A 1 680 ? 26.112 15.608 -62.775 1.00 96.00 680 VAL A CA 1
ATOM 5296 C C . VAL A 1 680 ? 25.231 15.026 -63.888 1.00 96.00 680 VAL A C 1
ATOM 5298 O O . VAL A 1 680 ? 25.727 14.822 -64.991 1.00 96.00 680 VAL A O 1
ATOM 5301 N N . LEU A 1 681 ? 23.935 14.793 -63.649 1.00 96.69 681 LEU A N 1
ATOM 5302 C CA . LEU A 1 681 ? 22.992 14.396 -64.703 1.00 96.69 681 LEU A CA 1
ATOM 5303 C C . LEU A 1 681 ? 22.813 15.510 -65.745 1.00 96.69 681 LEU A C 1
ATOM 5305 O O . LEU A 1 681 ? 22.891 15.225 -66.936 1.00 96.69 681 LEU A O 1
ATOM 5309 N N . ASP A 1 682 ? 22.669 16.764 -65.313 1.00 96.94 682 ASP A N 1
ATOM 5310 C CA . ASP A 1 682 ? 22.545 17.930 -66.197 1.00 96.94 682 ASP A CA 1
ATOM 5311 C C . ASP A 1 682 ? 23.813 18.106 -67.066 1.00 96.94 682 ASP A C 1
ATOM 5313 O O . ASP A 1 682 ? 23.735 18.382 -68.263 1.00 96.94 682 ASP A O 1
ATOM 5317 N N . GLN A 1 683 ? 25.003 17.880 -66.489 1.00 96.62 683 GLN A N 1
ATOM 5318 C CA . GLN A 1 683 ? 26.278 17.879 -67.223 1.00 96.62 683 GLN A CA 1
ATOM 5319 C C . GLN A 1 683 ? 26.403 16.708 -68.206 1.00 96.62 683 GLN A C 1
ATOM 5321 O O . GLN A 1 683 ? 26.935 16.887 -69.301 1.00 96.62 683 GLN A O 1
ATOM 5326 N N . LEU A 1 684 ? 25.920 15.515 -67.844 1.00 95.62 684 LEU A N 1
ATOM 5327 C CA . LEU A 1 684 ? 25.903 14.361 -68.746 1.00 95.62 684 LEU A CA 1
ATOM 5328 C C . LEU A 1 684 ? 24.939 14.579 -69.919 1.00 95.62 684 LEU A C 1
ATOM 5330 O O . LEU A 1 684 ? 25.297 14.236 -71.041 1.00 95.62 684 LEU A O 1
ATOM 5334 N N . GLN A 1 685 ? 23.780 15.204 -69.688 1.00 96.19 685 GLN A N 1
ATOM 5335 C CA . GLN A 1 685 ? 22.854 15.607 -70.751 1.00 96.19 685 GLN A CA 1
ATOM 5336 C C . GLN A 1 685 ? 23.487 16.638 -71.692 1.00 96.19 685 GLN A C 1
ATOM 5338 O O . GLN A 1 685 ? 23.426 16.465 -72.904 1.00 96.19 685 GLN A O 1
ATOM 5343 N N . LEU A 1 686 ? 24.176 17.657 -71.162 1.00 97.25 686 LEU A N 1
ATOM 5344 C CA . LEU A 1 686 ? 24.884 18.637 -71.993 1.00 97.25 686 LEU A CA 1
ATOM 5345 C C . LEU A 1 686 ? 25.973 17.984 -72.866 1.00 97.25 686 LEU A C 1
ATOM 5347 O O . LEU A 1 686 ? 26.093 18.307 -74.047 1.00 97.25 686 LEU A O 1
ATOM 5351 N N . LEU A 1 687 ? 26.747 17.048 -72.307 1.00 95.25 687 LEU A N 1
ATOM 5352 C CA . LEU A 1 687 ? 27.754 16.292 -73.060 1.00 95.25 687 LEU A CA 1
ATOM 5353 C C . LEU A 1 687 ? 27.122 15.338 -74.085 1.00 95.25 687 LEU A C 1
ATOM 5355 O O . LEU A 1 687 ? 27.679 15.153 -75.166 1.00 95.25 687 LEU A O 1
ATOM 5359 N N . GLU A 1 688 ? 25.965 14.749 -73.781 1.00 95.31 688 GLU A N 1
ATOM 5360 C CA . GLU A 1 688 ? 25.203 13.937 -74.730 1.00 95.31 688 GLU A CA 1
ATOM 5361 C C . GLU A 1 688 ? 24.679 14.792 -75.897 1.00 95.31 688 GLU A C 1
ATOM 5363 O O . GLU A 1 688 ? 24.902 14.425 -77.051 1.00 95.31 688 GLU A O 1
ATOM 5368 N N . ASP A 1 689 ? 24.105 15.968 -75.630 1.00 95.69 689 ASP A N 1
ATOM 5369 C CA . ASP A 1 689 ? 23.679 16.939 -76.648 1.00 95.69 689 ASP A CA 1
ATOM 5370 C C . ASP A 1 689 ? 24.851 17.423 -77.520 1.00 95.69 689 ASP A C 1
ATOM 5372 O O . ASP A 1 689 ? 24.705 17.590 -78.734 1.00 95.69 689 ASP A O 1
ATOM 5376 N N . GLU A 1 690 ? 26.033 17.646 -76.937 1.00 95.88 690 GLU A N 1
ATOM 5377 C CA . GLU A 1 690 ? 27.240 18.004 -77.690 1.00 95.88 690 GLU A CA 1
ATOM 5378 C C . GLU A 1 690 ? 27.765 16.847 -78.549 1.00 95.88 690 GLU A C 1
ATOM 5380 O O . GLU A 1 690 ? 28.160 17.071 -79.694 1.00 95.88 690 GLU A O 1
ATOM 5385 N N . VAL A 1 691 ? 27.707 15.604 -78.060 1.00 94.56 691 VAL A N 1
ATOM 5386 C CA . VAL A 1 691 ? 28.057 14.406 -78.843 1.00 94.56 691 VAL A CA 1
ATOM 5387 C C . VAL A 1 691 ? 27.042 14.149 -79.963 1.00 94.56 691 VAL A C 1
ATOM 5389 O O . VAL A 1 691 ? 27.445 13.792 -81.073 1.00 94.56 691 VAL A O 1
ATOM 5392 N N . GLN A 1 692 ? 25.746 14.373 -79.728 1.00 94.06 692 GLN A N 1
ATOM 5393 C CA . GLN A 1 692 ? 24.711 14.291 -80.762 1.00 94.06 692 GLN A CA 1
ATOM 5394 C C . GLN A 1 692 ? 24.912 15.372 -81.835 1.00 94.06 692 GLN A C 1
ATOM 5396 O O . GLN A 1 692 ? 24.949 15.050 -83.021 1.00 94.06 692 GLN A O 1
ATOM 5401 N N . ARG A 1 693 ? 25.159 16.628 -81.438 1.00 94.38 693 ARG A N 1
ATOM 5402 C CA . ARG A 1 693 ? 25.481 17.746 -82.349 1.00 94.38 693 ARG A CA 1
ATOM 5403 C C . ARG A 1 693 ? 26.786 17.517 -83.123 1.00 94.38 693 ARG A C 1
ATOM 5405 O O . ARG A 1 693 ? 26.894 17.872 -84.296 1.00 94.38 693 ARG A O 1
ATOM 5412 N N . GLY A 1 694 ? 27.776 16.893 -82.483 1.00 92.81 694 GLY A N 1
ATOM 5413 C CA . GLY A 1 694 ? 29.009 16.444 -83.126 1.00 92.81 694 GLY A CA 1
ATOM 5414 C C . GLY A 1 694 ? 28.750 15.362 -84.175 1.00 92.81 694 GLY A C 1
ATOM 5415 O O . GLY A 1 694 ? 29.295 15.436 -85.276 1.00 92.81 694 GLY A O 1
ATOM 5416 N N . ARG A 1 695 ? 27.864 14.398 -83.882 1.00 94.38 695 ARG A N 1
ATOM 5417 C CA . ARG A 1 695 ? 27.431 13.379 -84.848 1.00 94.38 695 ARG A CA 1
ATOM 5418 C C . ARG A 1 695 ? 26.709 14.001 -86.042 1.00 94.38 695 ARG A C 1
ATOM 5420 O O . ARG A 1 695 ? 27.098 13.694 -87.164 1.00 94.38 695 ARG A O 1
ATOM 5427 N N . THR A 1 696 ? 25.730 14.886 -85.836 1.00 93.12 696 THR A N 1
ATOM 5428 C CA . THR A 1 696 ? 25.028 15.525 -86.964 1.00 93.12 696 THR A CA 1
ATOM 5429 C C . THR A 1 696 ? 26.000 16.336 -87.821 1.00 93.12 696 THR A C 1
ATOM 5431 O O . THR A 1 696 ? 26.012 16.166 -89.031 1.00 93.12 696 THR A O 1
ATOM 5434 N N . GLY A 1 697 ? 26.934 17.085 -87.221 1.00 93.19 697 GLY A N 1
ATOM 5435 C CA . GLY A 1 697 ? 27.991 17.775 -87.973 1.00 93.19 697 GLY A CA 1
ATOM 5436 C C . GLY A 1 697 ? 28.942 16.837 -88.741 1.00 93.19 697 GLY A C 1
ATOM 5437 O O . GLY A 1 697 ? 29.427 17.184 -89.822 1.00 93.19 697 GLY A O 1
ATOM 5438 N N . MET A 1 698 ? 29.200 15.624 -88.240 1.00 91.12 698 MET A N 1
ATOM 5439 C CA . MET A 1 698 ? 29.928 14.584 -88.985 1.00 91.12 698 MET A CA 1
ATOM 5440 C C . MET A 1 698 ? 29.101 13.995 -90.138 1.00 91.12 698 MET A C 1
ATOM 5442 O O . MET A 1 698 ? 29.666 13.651 -91.175 1.00 91.12 698 MET A O 1
ATOM 5446 N N . GLU A 1 699 ? 27.782 13.900 -89.988 1.00 92.94 699 GLU A N 1
ATOM 5447 C CA . GLU A 1 699 ? 26.855 13.461 -91.036 1.00 92.94 699 GLU A CA 1
ATOM 5448 C C . GLU A 1 699 ? 26.682 14.547 -92.117 1.00 92.94 699 GLU A C 1
ATOM 5450 O O . GLU A 1 699 ? 26.769 14.237 -93.305 1.00 92.94 699 GLU A O 1
ATOM 5455 N N . ASP A 1 700 ? 26.576 15.823 -91.740 1.00 93.38 700 ASP A N 1
ATOM 5456 C CA . ASP A 1 700 ? 26.529 16.977 -92.650 1.00 93.38 700 ASP A CA 1
ATOM 5457 C C . ASP A 1 700 ? 27.834 17.121 -93.449 1.00 93.38 700 ASP A C 1
ATOM 5459 O O . ASP A 1 700 ? 27.827 17.236 -94.676 1.00 93.38 700 ASP A O 1
ATOM 5463 N N . THR A 1 701 ? 28.992 17.053 -92.780 1.00 92.12 701 THR A N 1
ATOM 5464 C CA . THR A 1 701 ? 30.298 17.114 -93.467 1.00 92.12 701 THR A CA 1
ATOM 5465 C C . THR A 1 701 ? 30.590 15.869 -94.303 1.00 92.12 701 THR A C 1
ATOM 5467 O O . THR A 1 701 ? 31.386 15.942 -95.242 1.00 92.12 701 THR A O 1
ATOM 5470 N N . ARG A 1 702 ? 29.940 14.733 -94.018 1.00 93.50 702 ARG A N 1
ATOM 5471 C CA . ARG A 1 702 ? 29.936 13.566 -94.904 1.00 93.50 702 ARG A CA 1
ATOM 5472 C C . ARG A 1 702 ? 29.083 13.822 -96.149 1.00 93.50 702 ARG A C 1
ATOM 5474 O O . ARG A 1 702 ? 29.596 13.630 -97.247 1.00 93.50 702 ARG A O 1
ATOM 5481 N N . GLN A 1 703 ? 27.848 14.303 -95.999 1.00 94.19 703 GLN A N 1
ATOM 5482 C CA . GLN A 1 703 ? 26.983 14.664 -97.132 1.00 94.19 703 GLN A CA 1
ATOM 5483 C C . GLN A 1 703 ? 27.662 15.695 -98.047 1.00 94.19 703 GLN A C 1
ATOM 5485 O O . GLN A 1 703 ? 27.660 15.539 -99.266 1.00 94.19 703 GLN A O 1
ATOM 5490 N N . LEU A 1 704 ? 28.329 16.702 -97.473 1.00 94.50 704 LEU A N 1
ATOM 5491 C CA . LEU A 1 704 ? 29.073 17.710 -98.233 1.00 94.50 704 LEU A CA 1
ATOM 5492 C C . LEU A 1 704 ? 30.265 17.113 -99.006 1.00 94.50 704 LEU A C 1
ATOM 5494 O O . LEU A 1 704 ? 30.549 17.548 -100.118 1.00 94.50 704 LEU A O 1
ATOM 5498 N N . LYS A 1 705 ? 30.947 16.095 -98.460 1.00 93.50 705 LYS A N 1
ATOM 5499 C CA . LYS A 1 705 ? 32.005 15.351 -99.174 1.00 93.50 705 LYS A CA 1
ATOM 5500 C C . LYS A 1 705 ? 31.446 14.488 -100.303 1.00 93.50 705 LYS A C 1
ATOM 5502 O O . LYS A 1 705 ? 32.055 14.427 -101.364 1.00 93.50 705 LYS A O 1
ATOM 5507 N N . GLU A 1 706 ? 30.297 13.851 -100.094 1.00 93.50 706 GLU A N 1
ATOM 5508 C CA . GLU A 1 706 ? 29.604 13.069 -101.127 1.00 93.50 706 GLU A CA 1
ATOM 5509 C C . GLU A 1 706 ? 29.106 13.987 -102.269 1.00 93.50 706 GLU A C 1
ATOM 5511 O O . GLU A 1 706 ? 29.232 13.634 -103.441 1.00 93.50 706 GLU A O 1
ATOM 5516 N N . GLN A 1 707 ? 28.665 15.215 -101.960 1.00 93.56 707 GLN A N 1
ATOM 5517 C CA . GLN A 1 707 ? 28.370 16.258 -102.956 1.00 93.56 707 GLN A CA 1
ATOM 5518 C C . GLN A 1 707 ? 29.626 16.782 -103.675 1.00 93.56 707 GLN A C 1
ATOM 5520 O O . GLN A 1 707 ? 29.602 16.941 -104.895 1.00 93.56 707 GLN A O 1
ATOM 5525 N N . LEU A 1 708 ? 30.726 17.029 -102.954 1.00 93.69 708 LEU A N 1
ATOM 5526 C CA . LEU A 1 708 ? 31.997 17.462 -103.551 1.00 93.69 708 LEU A CA 1
ATOM 5527 C C . LEU A 1 708 ? 32.551 16.418 -104.523 1.00 93.69 708 LEU A C 1
ATOM 5529 O O . LEU A 1 708 ? 32.899 16.778 -105.640 1.00 93.69 708 LEU A O 1
ATOM 5533 N N . MET A 1 709 ? 32.547 15.138 -104.142 1.00 93.44 709 MET A N 1
ATOM 5534 C CA . MET A 1 709 ? 32.953 14.025 -105.008 1.00 93.44 709 MET A CA 1
ATOM 5535 C C . MET A 1 709 ? 32.104 13.952 -106.286 1.00 93.44 709 MET A C 1
ATOM 5537 O O . MET A 1 709 ? 32.627 13.688 -107.366 1.00 93.44 709 MET A O 1
ATOM 5541 N N . LEU A 1 710 ? 30.796 14.223 -106.192 1.00 94.38 710 LEU A N 1
ATOM 5542 C CA . LEU A 1 710 ? 29.911 14.260 -107.358 1.00 94.38 710 LEU A CA 1
ATOM 5543 C C . LEU A 1 710 ? 30.227 15.441 -108.295 1.00 94.38 710 LEU A C 1
ATOM 5545 O O . LEU A 1 710 ? 30.158 15.281 -109.512 1.00 94.38 710 LEU A O 1
ATOM 5549 N N . LEU A 1 711 ? 30.582 16.609 -107.750 1.00 93.44 711 LEU A N 1
ATOM 5550 C CA . LEU A 1 711 ? 31.014 17.773 -108.534 1.00 93.44 711 LEU A CA 1
ATOM 5551 C C . LEU A 1 711 ? 32.410 17.574 -109.144 1.00 93.44 711 LEU A C 1
ATOM 5553 O O . LEU A 1 711 ? 32.632 17.954 -110.290 1.00 93.44 711 LEU A O 1
ATOM 5557 N N . GLU A 1 712 ? 33.327 16.944 -108.414 1.00 91.62 712 GLU A N 1
ATOM 5558 C CA . GLU A 1 712 ? 34.669 16.586 -108.881 1.00 91.62 712 GLU A CA 1
ATOM 5559 C C . GLU A 1 712 ? 34.586 15.606 -110.058 1.00 91.62 712 GLU A C 1
ATOM 5561 O O . GLU A 1 712 ? 35.092 15.914 -111.133 1.00 91.62 712 GLU A O 1
ATOM 5566 N N . ALA A 1 713 ? 33.804 14.527 -109.939 1.00 92.12 713 ALA A N 1
ATOM 5567 C CA . ALA A 1 713 ? 33.550 13.592 -111.039 1.00 92.12 713 ALA A CA 1
ATOM 5568 C C . ALA A 1 713 ? 32.836 14.244 -112.248 1.00 92.12 713 ALA A C 1
ATOM 5570 O O . ALA A 1 713 ? 33.048 13.843 -113.394 1.00 92.12 713 ALA A O 1
ATOM 5571 N N . GLN A 1 714 ? 31.997 15.267 -112.031 1.00 92.00 714 GLN A N 1
ATOM 5572 C CA . GLN A 1 714 ? 31.422 16.061 -113.128 1.00 92.00 714 GLN A CA 1
ATOM 5573 C C . GLN A 1 714 ? 32.475 16.939 -113.820 1.00 92.00 714 GLN A C 1
ATOM 5575 O O . GLN A 1 714 ? 32.442 17.061 -115.045 1.00 92.00 714 GLN A O 1
ATOM 5580 N N . LEU A 1 715 ? 33.415 17.521 -113.070 1.00 91.19 715 LEU A N 1
ATOM 5581 C CA . LEU A 1 715 ? 34.524 18.310 -113.613 1.00 91.19 715 LEU A CA 1
ATOM 5582 C C . LEU A 1 715 ? 35.551 17.435 -114.342 1.00 91.19 715 LEU A C 1
ATOM 5584 O O . LEU A 1 715 ? 35.968 17.808 -115.435 1.00 91.19 715 LEU A O 1
ATOM 5588 N N . GLU A 1 716 ? 35.895 16.259 -113.811 1.00 88.94 716 GLU A N 1
ATOM 5589 C CA . GLU A 1 716 ? 36.707 15.255 -114.512 1.00 88.94 716 GLU A CA 1
ATOM 5590 C C . GLU A 1 716 ? 36.047 14.860 -115.835 1.00 88.94 716 GLU A C 1
ATOM 5592 O O . GLU A 1 716 ? 36.675 14.955 -116.886 1.00 88.94 716 GLU A O 1
ATOM 5597 N N . LYS A 1 717 ? 34.745 14.546 -115.826 1.00 92.44 717 LYS A N 1
ATOM 5598 C CA . LYS A 1 717 ? 33.991 14.235 -117.048 1.00 92.44 717 LYS A CA 1
ATOM 5599 C C . LYS A 1 717 ? 33.952 15.404 -118.043 1.00 92.44 717 LYS A C 1
ATOM 5601 O O . LYS A 1 717 ? 34.001 15.170 -119.247 1.00 92.44 717 LYS A O 1
ATOM 5606 N N . GLN A 1 718 ? 33.891 16.657 -117.581 1.00 89.94 718 GLN A N 1
ATOM 5607 C CA . GLN A 1 718 ? 34.024 17.829 -118.461 1.00 89.94 718 GLN A CA 1
ATOM 5608 C C . GLN A 1 718 ? 35.451 18.013 -118.999 1.00 89.94 718 GLN A C 1
ATOM 5610 O O . GLN A 1 718 ? 35.604 18.440 -120.142 1.00 89.94 718 GLN A O 1
ATOM 5615 N N . LEU A 1 719 ? 36.489 17.670 -118.233 1.00 88.81 719 LEU A N 1
ATOM 5616 C CA . LEU A 1 719 ? 37.881 17.679 -118.694 1.00 88.81 719 LEU A CA 1
ATOM 5617 C C . LEU A 1 719 ? 38.148 16.562 -119.713 1.00 88.81 719 LEU A C 1
ATOM 5619 O O . LEU A 1 719 ? 38.801 16.820 -120.722 1.00 88.81 719 LEU A O 1
ATOM 5623 N N . GLU A 1 720 ? 37.593 15.365 -119.513 1.00 87.06 720 GLU A N 1
ATOM 5624 C CA . GLU A 1 720 ? 37.606 14.287 -120.507 1.00 87.06 720 GLU A CA 1
ATOM 5625 C C . GLU A 1 720 ? 36.859 14.701 -121.780 1.00 87.06 720 GLU A C 1
ATOM 5627 O O . GLU A 1 720 ? 37.418 14.618 -122.871 1.00 87.06 720 GLU A O 1
ATOM 5632 N N . GLU A 1 721 ? 35.624 15.207 -121.672 1.00 87.81 721 GLU A N 1
ATOM 5633 C CA . GLU A 1 721 ? 34.846 15.687 -122.824 1.00 87.81 721 GLU A CA 1
ATOM 5634 C C . GLU A 1 721 ? 35.554 16.829 -123.569 1.00 87.81 721 GLU A C 1
ATOM 5636 O O . GLU A 1 721 ? 35.568 16.842 -124.803 1.00 87.81 721 GLU A O 1
ATOM 5641 N N . ALA A 1 722 ? 36.201 17.752 -122.849 1.00 82.31 722 ALA A N 1
ATOM 5642 C CA . ALA A 1 722 ? 37.028 18.803 -123.435 1.00 82.31 722 ALA A CA 1
ATOM 5643 C C . ALA A 1 722 ? 38.288 18.240 -124.115 1.00 82.31 722 ALA A C 1
ATOM 5645 O O . ALA A 1 722 ? 38.612 18.674 -125.220 1.00 82.31 722 ALA A O 1
ATOM 5646 N N . GLY A 1 723 ? 38.950 17.250 -123.509 1.00 82.31 723 GLY A N 1
ATOM 5647 C CA . GLY A 1 723 ? 40.096 16.535 -124.074 1.00 82.31 723 GLY A CA 1
ATOM 5648 C C . GLY A 1 723 ? 39.734 15.789 -125.357 1.00 82.31 723 GLY A C 1
ATOM 5649 O O . GLY A 1 723 ? 40.361 16.008 -126.389 1.00 82.31 723 GLY A O 1
ATOM 5650 N N . PHE A 1 724 ? 38.642 15.018 -125.359 1.00 81.56 724 PHE A N 1
ATOM 5651 C CA . PHE A 1 724 ? 38.092 14.395 -126.567 1.00 81.56 724 PHE A CA 1
ATOM 5652 C C . PHE A 1 724 ? 37.698 15.439 -127.626 1.00 81.56 724 PHE A C 1
ATOM 5654 O O . PHE A 1 724 ? 37.926 15.227 -128.819 1.00 81.56 724 PHE A O 1
ATOM 5661 N N . ALA A 1 725 ? 37.136 16.585 -127.226 1.00 81.44 725 ALA A N 1
ATOM 5662 C CA . ALA A 1 725 ? 36.804 17.683 -128.136 1.00 81.44 725 ALA A CA 1
ATOM 5663 C C . ALA A 1 725 ? 38.031 18.480 -128.628 1.00 81.44 725 ALA A C 1
ATOM 5665 O O . ALA A 1 725 ? 37.921 19.197 -129.629 1.00 81.44 725 ALA A O 1
ATOM 5666 N N . GLN A 1 726 ? 39.178 18.380 -127.954 1.00 81.44 726 GLN A N 1
ATOM 5667 C CA . GLN A 1 726 ? 40.467 18.884 -128.422 1.00 81.44 726 GLN A CA 1
ATOM 5668 C C . GLN A 1 726 ? 41.111 17.880 -129.382 1.00 81.44 726 GLN A C 1
ATOM 5670 O O . GLN A 1 726 ? 41.400 18.258 -130.513 1.00 81.44 726 GLN A O 1
ATOM 5675 N N . SER A 1 727 ? 41.225 16.600 -129.013 1.00 80.19 727 SER A N 1
ATOM 5676 C CA . SER A 1 727 ? 41.763 15.552 -129.891 1.00 80.19 727 SER A CA 1
ATOM 5677 C C . SER A 1 727 ? 40.993 15.470 -131.211 1.00 80.19 727 SER A C 1
ATOM 5679 O O . SER A 1 727 ? 41.604 15.500 -132.272 1.00 80.19 727 SER A O 1
ATOM 5681 N N . ARG A 1 728 ? 39.652 15.528 -131.187 1.00 77.56 728 ARG A N 1
ATOM 5682 C CA . ARG A 1 728 ? 38.841 15.614 -132.418 1.00 77.56 728 ARG A CA 1
ATOM 5683 C C . ARG A 1 728 ? 39.096 16.884 -133.234 1.00 77.56 728 ARG A C 1
ATOM 5685 O O . ARG A 1 728 ? 38.934 16.862 -134.449 1.00 77.56 728 ARG A O 1
ATOM 5692 N N . ARG A 1 729 ? 39.465 18.007 -132.606 1.00 78.31 729 ARG A N 1
ATOM 5693 C CA . ARG A 1 729 ? 39.859 19.236 -133.324 1.00 78.31 729 ARG A CA 1
ATOM 5694 C C . ARG A 1 729 ? 41.245 19.105 -133.952 1.00 78.31 729 ARG A C 1
ATOM 5696 O O . ARG A 1 729 ? 41.436 19.615 -135.051 1.00 78.31 729 ARG A O 1
ATOM 5703 N N . GLU A 1 730 ? 42.166 18.410 -133.296 1.00 78.69 730 GLU A N 1
ATOM 5704 C CA . GLU A 1 730 ? 43.506 18.108 -133.808 1.00 78.69 730 GLU A CA 1
ATOM 5705 C C . GLU A 1 730 ? 43.441 17.095 -134.966 1.00 78.69 730 GLU A C 1
ATOM 5707 O O . GLU A 1 730 ? 44.007 17.355 -136.026 1.00 78.69 730 GLU A O 1
ATOM 5712 N N . GLU A 1 731 ? 42.647 16.026 -134.846 1.00 79.44 731 GLU A N 1
ATOM 5713 C CA . GLU A 1 731 ? 42.318 15.099 -135.943 1.00 79.44 731 GLU A CA 1
ATOM 5714 C C . GLU A 1 731 ? 41.668 15.833 -137.128 1.00 79.44 731 GLU A C 1
ATOM 5716 O O . GLU A 1 731 ? 42.122 15.712 -138.265 1.00 79.44 731 GLU A O 1
ATOM 5721 N N . LEU A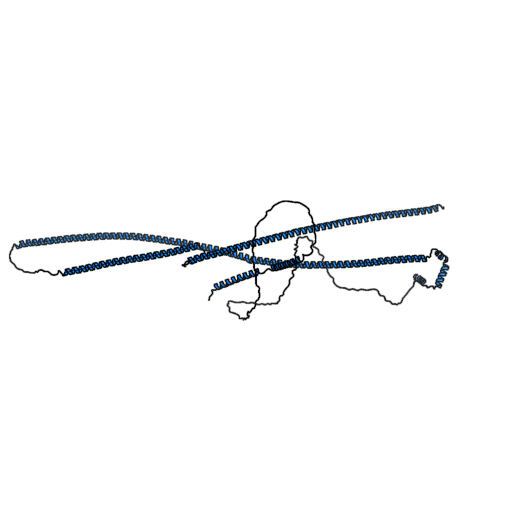 1 732 ? 40.645 16.665 -136.883 1.00 76.19 732 LEU A N 1
ATOM 5722 C CA . LEU A 1 732 ? 40.002 17.468 -137.933 1.00 76.19 732 LEU A CA 1
ATOM 5723 C C . LEU A 1 732 ? 40.929 18.534 -138.539 1.00 76.19 732 LEU A C 1
ATOM 5725 O O . LEU A 1 732 ? 40.653 19.000 -139.646 1.00 76.19 732 LEU A O 1
ATOM 5729 N N . ALA A 1 733 ? 41.998 18.939 -137.851 1.00 75.06 733 ALA A N 1
ATOM 5730 C CA . ALA A 1 733 ? 43.035 19.799 -138.414 1.00 75.06 733 ALA A CA 1
ATOM 5731 C C . ALA A 1 733 ? 43.986 18.994 -139.313 1.00 75.06 733 ALA A C 1
ATOM 5733 O O . ALA A 1 733 ? 44.225 19.410 -140.444 1.00 75.06 733 ALA A O 1
ATOM 5734 N N . GLN A 1 734 ? 44.447 17.818 -138.871 1.00 73.88 734 GLN A N 1
ATOM 5735 C CA . GLN A 1 734 ? 45.281 16.907 -139.671 1.00 73.88 734 GLN A CA 1
ATOM 5736 C C . GLN A 1 734 ? 44.568 16.459 -140.957 1.00 73.88 734 GLN A C 1
ATOM 5738 O O . GLN A 1 734 ? 45.128 16.565 -142.047 1.00 73.88 734 GLN A O 1
ATOM 5743 N N . VAL A 1 735 ? 43.295 16.058 -140.860 1.00 72.69 735 VAL A N 1
ATOM 5744 C CA . VAL A 1 735 ? 42.465 15.715 -142.029 1.00 72.69 735 VAL A CA 1
ATOM 5745 C C . VAL A 1 735 ? 42.312 16.912 -142.970 1.00 72.69 735 VAL A C 1
ATOM 5747 O O . VAL A 1 735 ? 42.356 16.736 -144.184 1.00 72.69 735 VAL A O 1
ATOM 5750 N N . ARG A 1 736 ? 42.173 18.137 -142.443 1.00 67.50 736 ARG A N 1
ATOM 5751 C CA . ARG A 1 736 ? 42.037 19.347 -143.268 1.00 67.50 736 ARG A CA 1
ATOM 5752 C C . ARG A 1 736 ? 43.334 19.721 -143.984 1.00 67.50 736 ARG A C 1
ATOM 5754 O O . ARG A 1 736 ? 43.245 20.166 -145.119 1.00 67.50 736 ARG A O 1
ATOM 5761 N N . VAL A 1 737 ? 44.498 19.497 -143.367 1.00 68.12 737 VAL A N 1
ATOM 5762 C CA . VAL A 1 737 ? 45.808 19.634 -144.031 1.00 68.12 737 VAL A CA 1
ATOM 5763 C C . VAL A 1 737 ? 45.902 18.658 -145.206 1.00 68.12 737 VAL A C 1
ATOM 5765 O O . VAL A 1 737 ? 46.105 19.101 -146.333 1.00 68.12 737 VAL A O 1
ATOM 5768 N N . HIS A 1 738 ? 45.618 17.369 -144.992 1.00 60.78 738 HIS A N 1
ATOM 5769 C CA . HIS A 1 738 ? 45.609 16.383 -146.082 1.00 60.78 738 HIS A CA 1
ATOM 5770 C C . HIS A 1 738 ? 44.557 16.662 -147.171 1.00 60.78 738 HIS A C 1
ATOM 5772 O O . HIS A 1 738 ? 44.780 16.331 -148.331 1.00 60.78 738 HIS A O 1
ATOM 5778 N N . HIS A 1 739 ? 43.432 17.306 -146.843 1.00 60.25 739 HIS A N 1
ATOM 5779 C CA . HIS A 1 739 ? 42.438 17.740 -147.837 1.00 60.25 739 HIS A CA 1
ATOM 5780 C C . HIS A 1 739 ? 42.823 19.022 -148.598 1.00 60.25 739 HIS A C 1
ATOM 5782 O O . HIS A 1 739 ? 42.101 19.418 -149.507 1.00 60.25 739 HIS A O 1
ATOM 5788 N N . THR A 1 740 ? 43.931 19.679 -148.233 1.00 58.31 740 THR A N 1
ATOM 5789 C CA . THR A 1 740 ? 44.523 20.808 -148.980 1.00 58.31 740 THR A CA 1
ATOM 5790 C C . THR A 1 740 ? 45.766 20.422 -149.789 1.00 58.31 740 THR A C 1
ATOM 5792 O O . THR A 1 740 ? 46.357 21.281 -150.437 1.00 58.31 740 THR A O 1
ATOM 5795 N N . GLU A 1 741 ? 46.149 19.142 -149.778 1.00 53.50 741 GLU A N 1
ATOM 5796 C CA . GLU A 1 741 ? 47.256 18.573 -150.568 1.00 53.50 741 GLU A CA 1
ATOM 5797 C C . GLU A 1 741 ? 46.760 17.778 -151.799 1.00 53.50 741 GLU A C 1
ATOM 5799 O O . GLU A 1 741 ? 47.527 17.031 -152.409 1.00 53.50 741 GLU A O 1
ATOM 5804 N N . HIS A 1 742 ? 45.482 17.947 -152.168 1.00 46.00 742 HIS A N 1
ATOM 5805 C CA . HIS A 1 742 ? 44.793 17.282 -153.281 1.00 46.00 742 HIS A CA 1
ATOM 5806 C C . HIS A 1 742 ? 44.003 18.271 -154.150 1.00 46.00 742 HIS A C 1
ATOM 5808 O O . HIS A 1 742 ? 43.923 17.995 -155.369 1.00 46.00 742 HIS A O 1
#

Foldseek 3Di:
DDDDVVNVVVVVVVVVVVVVVVVVVVVVVVVVVCCDPVNVVVVVVVVVVVVVVVVVVVPPPDDDDDDDDDDDDDDDDDDDDDDDDDDDDDDDDDDDDDDDDDDDDDDDDDDDDDDDDDDDDDDDDDDDDDDDDDDDDDDDDDDDDDDDDDDDDDDDDDDDDDDDDDDDDDDDDDDDDDDDDDDDDDDDDDDDDDDDDDDDDDDDDDDDDDDDDDDDDPVVVVVVVVPPPQDPVRVVVVVVVCCVVVVDDPVVVVVVCPPDDVVVVVVVVVVVVVVVVVVVVVVVVVVVVVVVVVVVVVVVVVVVVVVVVVVVVVVVVVVVVVVVVVVVVVVVVVVVVVVVVVVVVVVVVVVVVCVCVPPVVVVVVVVVVVVVVVVVVVVVVVVVVVVVVVVVVVVVVVVVVVVVVVVVVVVVVVVVVVVVVVVVVVVVVVVVVVVVVVVVVVVVVVVVVVVVVVVVVVVVVVVVVVVVVVVVVVVVVVVVVVVVVVVVVPDDDDDDDDDDDDDDDDDDDDDPPPVVVVVVVVVVVVVVVVVVVVVVVVVVVVVVVVVVVVVVVVVVVVVVVVVVVVVVVVVVVVLVVVVVVVCVVPVPFDFDSPDPCRVVVSVVVVVVVVVVVVVVVVVVVVVVVVVVVVVVVVVVVVVVVVVVVVVVVVVVVVVVVVVVVVVVVVVVVVVVVVVVVVVVVVVVVVVVVVVVVVVVVVVVVVVVVVVVVVVVVVVVVVVVVVVVVVVVVVVVVVVVVVVVVD

InterPro domains:
  IPR007794 Ribosome receptor lysine/proline rich [PF05104] (32-166)
  IPR040248 Ribosome-binding protein 1 [PTHR18939] (175-492)

Radius of gyration: 94.1 Å; chains: 1; bounding box: 200×111×316 Å

Organism: Dicentrarchus labrax (NCBI:txid13489)

Secondary structure (DSSP, 8-state):
----HHHHHHHHHHHHHHHHHHHHHHHHHHHTT---HHHHHHHHHHHHHHHHHHHHHTT-SS------------------------------------------------------------------------------------------------------PPPP-------------------------------------------------HHHHHHHHHH----HHHHHHHHHHHHHHHT--THHHHGGGGG--HHHHHHHHHHHHHHHHHHHHHHHHHHHHHHHHHHHHHHHHHHHHHHHHHHHHHHHHHHHHHHHHHHHHHHHHHHHHHHHHHHHHHHHHHHHHHHIIIIIHHHHHHHHHHHHHHHHHHHHHHHHHHHHHHHHHHHHHHHHHHHHHHHHHHHHHHHHHHHHHHHHHHHHHHHHHHHHHHHHHHHHHHHHHHHHHHHHHHHHHHHHHHHHHHHHHHHHHHHHHHHHHHHHTT---------------------THHHHHHHHHHHHHHHHHHHHHHHHHHHHHHHHHHHHHHHHHHHHHHHHHHHHHHHHHHHHHHHHHHHHHHHHH-TT----TT-TTHHHHHHHHHHHHHHHHHHHHHHHHHHHHHHHHHHHHHHHHHHHHHHHHHHHHHHHHHHHHHHHHHHHHHHHHHHHHHHHHHHHHHHHHHHHHHHHHHHHHHHHHHHHHHHHHHHHHHHHHHHHHHHHHHHHHHHHHHHHHHTT--

Sequence (742 aa):
MDSDPQTIGLMVFGGFMILSAVGIALVSTLSMKETSYDEALAKQRHQLIQTQTQKAEKKKKNKAKRKEDRPDGKFSEPGSDGGEEPEGVTCTEPESEPEPATELDAAPNPSPEPEPEPEPEQEPELAVVTGTTIRSAPAPSPKKKKKSAKVEPAAVMEKVTKEVLVMALAPVVGVSPVNVTKEPSAAKTEEPKETSSKKKKSKNKPDPVTDSALLLPYGELLTAVSSMTLSDDKMHKLMEVLNQKAGVRQDSWQLACQRGDPLAALKKQLEEKDKLLTSEQEDAAVIKSRLRELSKELGAEKSKMASLEARLKAELSARVQEVDTLQTRMRTGDQEHLKLTQQLNQKIGSLQEQLENGPNAQLTRLQQENSILRDALNQATSQAESRQNTELARLRQDCVRLGRELTKHTNALQSDEEQRKSLEVKMAAAEQELARAQLVHADTEHALQQQLEEVCSQLKASQQEAAAVSELQEALASREAELQELKVQLENQVTIQGSGSETESEQPFESLEKDSLLLRLEEELQQTRNHGNELQEKMAAKAEAFSTAERLSEQREAELKAALTDSETRFAALRLDFQASLQVLFPGVSVEAEQNDWLELFTQKVEQSKIEAETSHSELQSRLHEADRKQAELEAESDHSRKLLQEAEAELEALRRRSEEDKNVWRQKMSEAEQKKQTVLDQLQLLEDEVQRGRTGMEDTRQLKEQLMLLEAQLEKQLEEAGFAQSRREELAQVRVHHTEH

pLDDT: mean 71.17, std 25.95, range [21.84, 98.31]